Protein AF-0000000066664015 (afdb_homodimer)

Solvent-accessible surface area (backbone atoms only — not comparable to full-atom values): 33600 Å² total; per-residue (Å²): 99,28,36,32,34,29,31,24,44,76,69,30,17,15,47,22,13,21,53,34,24,26,38,43,40,32,33,70,74,66,62,26,44,38,36,34,20,34,26,9,64,56,11,40,62,67,65,36,67,47,80,56,65,83,47,72,72,40,64,61,24,48,58,34,44,34,52,93,43,40,52,32,82,68,59,65,66,60,52,62,72,34,45,67,50,36,54,47,41,33,57,75,69,54,43,68,34,35,36,50,33,13,29,63,70,44,41,42,52,45,32,54,41,25,75,74,69,44,48,24,33,34,40,64,34,34,50,43,46,35,54,30,84,30,67,62,31,36,13,21,63,35,24,30,42,48,49,21,50,54,51,50,58,45,52,65,55,27,65,77,36,78,32,38,37,36,39,27,37,60,20,62,75,16,21,44,39,22,51,49,21,22,53,33,48,64,33,29,38,66,39,25,35,86,49,58,41,43,60,62,60,53,49,49,54,54,52,52,43,48,71,74,64,48,43,53,45,42,34,27,28,11,48,30,31,45,59,27,89,88,40,87,53,80,79,73,84,52,55,68,44,100,84,70,42,71,39,75,67,45,50,48,55,56,49,37,55,51,45,25,70,72,69,70,46,61,56,46,69,45,73,55,63,68,66,41,42,53,50,59,35,36,45,68,18,21,35,51,18,29,53,46,16,38,52,38,39,51,30,57,76,69,64,50,54,45,19,19,49,24,36,54,54,88,41,80,45,77,42,50,26,67,64,29,54,68,49,72,32,53,67,49,69,70,61,52,49,60,52,54,67,54,46,106,98,28,36,32,36,30,32,25,45,76,71,30,17,16,48,22,12,21,51,35,24,26,40,43,40,31,32,69,74,67,63,27,45,39,36,36,20,34,26,10,62,56,10,40,62,68,66,37,68,44,80,57,65,83,46,72,71,38,63,62,24,47,58,34,43,36,52,93,43,42,53,34,82,69,59,65,68,59,52,63,72,34,45,68,50,36,54,48,42,33,58,76,69,52,43,68,34,36,35,47,34,12,30,64,69,43,39,41,52,45,31,53,41,23,76,72,69,44,48,25,33,34,40,63,33,34,50,43,45,36,55,31,83,31,66,62,32,36,13,21,63,34,23,30,44,48,48,20,51,55,48,49,58,46,52,68,55,28,66,77,37,79,31,36,37,35,39,27,37,61,19,64,75,18,20,46,42,21,53,48,21,23,53,33,48,65,33,29,37,65,41,24,35,84,50,58,41,43,60,62,58,52,48,50,54,54,50,52,44,48,70,75,64,47,44,53,45,40,33,26,29,11,48,30,32,46,60,28,88,87,41,86,53,80,79,74,83,52,54,67,42,100,83,70,41,71,39,75,68,45,50,48,56,57,48,36,53,52,45,24,69,72,70,70,46,61,57,47,69,45,73,55,62,68,64,39,41,54,50,58,35,34,45,68,16,23,35,50,18,29,53,45,15,38,51,39,38,51,31,58,76,69,64,50,53,45,21,19,48,23,36,54,56,88,42,80,42,77,42,50,25,66,66,30,52,69,49,72,32,54,67,50,69,71,62,52,49,61,51,54,68,56,44,107

Radius of gyration: 26.43 Å; Cα contacts (8 Å, |Δi|>4): 1638; chains: 2; bounding box: 75×74×56 Å

InterPro domains:
  IPR000023 Phosphofructokinase domain [PF00365] (2-300)
  IPR012003 ATP-dependent 6-phosphofructokinase, prokaryotic-type [PIRSF000532] (1-335)
  IPR012829 Phosphofructokinase, mixed-substrate PFK group III [MF_01976] (1-344)
  IPR012829 Phosphofructokinase, mixed-substrate PFK group III [TIGR02483] (2-324)
  IPR015912 Phosphofructokinase, conserved site [PS00433] (268-286)
  IPR022953 ATP-dependent 6-phosphofructokinase [PR00476] (5-24)
  IPR022953 ATP-dependent 6-phosphofructokinase [PR00476] (31-44)
  IPR022953 ATP-dependent 6-phosphofructokinase [PR00476] (94-110)
  IPR022953 ATP-dependent 6-phosphofructokinase [PR00476] (121-138)
  IPR022953 ATP-dependent 6-phosphofructokinase [PR00476] (139-157)
  IPR022953 ATP-dependent 6-phosphofructokinase [PR00476] (159-175)
  IPR022953 ATP-dependent 6-phosphofructokinase [PR00476] (177-194)
  IPR022953 ATP-dependent 6-phosphofructokinase [PR00476] (213-225)
  IPR022953 ATP-dependent 6-phosphofructokinase [PR00476] (264-286)
  IPR035966 Phosphofructokinase superfamily [G3DSA:3.40.50.460] (144-283)
  IPR035966 Phosphofructokinase superfamily [SSF53784] (1-335)

Structure (mmCIF, N/CA/C/O backbone):
data_AF-0000000066664015-model_v1
#
loop_
_entity.id
_entity.type
_entity.pdbx_description
1 polymer 'ATP-dependent 6-phosphofructokinase'
#
loop_
_atom_site.group_PDB
_atom_site.id
_atom_site.type_symbol
_atom_site.label_atom_id
_atom_site.label_alt_id
_atom_site.label_comp_id
_atom_site.label_asym_id
_atom_site.label_entity_id
_atom_site.label_seq_id
_atom_site.pdbx_PDB_ins_code
_atom_site.Cartn_x
_atom_site.Cartn_y
_atom_site.Cartn_z
_atom_site.occupancy
_atom_site.B_iso_or_equiv
_atom_site.auth_seq_id
_atom_site.auth_comp_id
_atom_site.auth_asym_id
_atom_site.auth_atom_id
_atom_site.pdbx_PDB_model_num
ATOM 1 N N . MET A 1 1 ? 6.152 -33.188 -6.902 1 94.81 1 MET A N 1
ATOM 2 C CA . MET A 1 1 ? 4.738 -33.219 -6.551 1 94.81 1 MET A CA 1
ATOM 3 C C . MET A 1 1 ? 3.891 -32.531 -7.629 1 94.81 1 MET A C 1
ATOM 5 O O . MET A 1 1 ? 4.426 -31.922 -8.539 1 94.81 1 MET A O 1
ATOM 9 N N . ARG A 1 2 ? 2.582 -32.875 -7.57 1 97.25 2 ARG A N 1
ATOM 10 C CA . ARG A 1 2 ? 1.603 -32.156 -8.398 1 97.25 2 ARG A CA 1
ATOM 11 C C . ARG A 1 2 ? 0.671 -31.312 -7.547 1 97.25 2 ARG A C 1
ATOM 13 O O . ARG A 1 2 ? 0.051 -31.812 -6.602 1 97.25 2 ARG A O 1
ATOM 20 N N . ILE A 1 3 ? 0.652 -30.062 -7.902 1 98.06 3 ILE A N 1
ATOM 21 C CA . ILE A 1 3 ? -0.121 -29.109 -7.113 1 98.06 3 ILE A CA 1
ATOM 22 C C . ILE A 1 3 ? -1.266 -28.562 -7.953 1 98.06 3 ILE A C 1
ATOM 24 O O . ILE A 1 3 ? -1.058 -28.125 -9.094 1 98.06 3 ILE A O 1
ATOM 28 N N . GLY A 1 4 ? -2.469 -28.641 -7.438 1 98.38 4 GLY A N 1
ATOM 29 C CA . GLY A 1 4 ? -3.623 -28 -8.062 1 98.38 4 GLY A CA 1
ATOM 30 C C . GLY A 1 4 ? -3.836 -26.578 -7.605 1 98.38 4 GLY A C 1
ATOM 31 O O . GLY A 1 4 ? -3.629 -26.25 -6.434 1 98.38 4 GLY A O 1
ATOM 32 N N . VAL A 1 5 ? -4.234 -25.734 -8.555 1 98.12 5 VAL A N 1
ATOM 33 C CA . VAL A 1 5 ? -4.555 -24.328 -8.266 1 98.12 5 VAL A CA 1
ATOM 34 C C . VAL A 1 5 ? -5.926 -23.984 -8.836 1 98.12 5 VAL A C 1
ATOM 36 O O . VAL A 1 5 ? -6.27 -24.422 -9.938 1 98.12 5 VAL A O 1
ATOM 39 N N . LEU A 1 6 ? -6.719 -23.234 -8.062 1 97.5 6 LEU A N 1
ATOM 40 C CA . LEU A 1 6 ? -7.996 -22.75 -8.578 1 97.5 6 LEU A CA 1
ATOM 41 C C . LEU A 1 6 ? -8.305 -21.359 -8.023 1 97.5 6 LEU A C 1
ATOM 43 O O . LEU A 1 6 ? -7.773 -20.969 -6.98 1 97.5 6 LEU A O 1
ATOM 47 N N . THR A 1 7 ? -9.039 -20.609 -8.75 1 96 7 THR A N 1
ATOM 48 C CA . THR A 1 7 ? -9.484 -19.266 -8.359 1 96 7 THR A CA 1
ATOM 49 C C . THR A 1 7 ? -10.992 -19.234 -8.18 1 96 7 THR A C 1
ATOM 51 O O . THR A 1 7 ? -11.742 -19.719 -9.031 1 96 7 THR A O 1
ATOM 54 N N . GLY A 1 8 ? -11.414 -18.672 -7.031 1 91.5 8 GLY A N 1
ATOM 55 C CA . GLY A 1 8 ? -12.844 -18.609 -6.762 1 91.5 8 GLY A CA 1
ATOM 56 C C . GLY A 1 8 ? -13.336 -17.219 -6.441 1 91.5 8 GLY A C 1
ATOM 57 O O . GLY A 1 8 ? -12.539 -16.328 -6.098 1 91.5 8 GLY A O 1
ATOM 58 N N . GLY A 1 9 ? -14.703 -17.047 -6.617 1 84.12 9 GLY A N 1
ATOM 59 C CA . GLY A 1 9 ? -15.344 -15.781 -6.289 1 84.12 9 GLY A CA 1
ATOM 60 C C . GLY A 1 9 ? -15.219 -14.742 -7.387 1 84.12 9 GLY A C 1
ATOM 61 O O . GLY A 1 9 ? -15.062 -15.086 -8.562 1 84.12 9 GLY A O 1
ATOM 62 N N . GLY A 1 10 ? -15.453 -13.469 -7.008 1 80.56 10 GLY A N 1
ATOM 63 C CA . GLY A 1 10 ? -15.32 -12.391 -7.98 1 80.56 10 GLY A CA 1
ATOM 64 C C . GLY A 1 10 ? -13.883 -12.141 -8.398 1 80.56 10 GLY A C 1
ATOM 65 O O . GLY A 1 10 ? -12.953 -12.375 -7.617 1 80.56 10 GLY A O 1
ATOM 66 N N . ASP A 1 11 ? -13.773 -11.664 -9.609 1 81.94 11 ASP A N 1
ATOM 67 C CA . ASP A 1 11 ? -12.422 -11.391 -10.094 1 81.94 11 ASP A CA 1
ATOM 68 C C . ASP A 1 11 ? -11.797 -10.227 -9.328 1 81.94 11 ASP A C 1
ATOM 70 O O . ASP A 1 11 ? -12.5 -9.43 -8.711 1 81.94 11 ASP A O 1
ATOM 74 N N . CYS A 1 12 ? -10.547 -10.289 -9.305 1 88.19 12 CYS A N 1
ATOM 75 C CA . CYS A 1 12 ? -9.742 -9.312 -8.586 1 88.19 12 CYS A CA 1
ATOM 76 C C . CYS A 1 12 ? -8.383 -9.125 -9.25 1 88.19 12 CYS A C 1
ATOM 78 O O . CYS A 1 12 ? -7.773 -10.086 -9.711 1 88.19 12 CYS A O 1
ATOM 80 N N . PRO A 1 13 ? -7.906 -7.828 -9.312 1 92.31 13 PRO A N 1
ATOM 81 C CA . PRO A 1 13 ? -6.531 -7.66 -9.789 1 92.31 13 PRO A CA 1
ATOM 82 C C . PRO A 1 13 ? -5.508 -8.336 -8.883 1 92.31 13 PRO A C 1
ATOM 84 O O . PRO A 1 13 ? -5.574 -8.195 -7.656 1 92.31 13 PRO A O 1
ATOM 87 N N . GLY A 1 14 ? -4.574 -9.125 -9.539 1 94.62 14 GLY A N 1
ATOM 88 C CA . GLY A 1 14 ? -3.516 -9.766 -8.773 1 94.62 14 GLY A CA 1
ATOM 89 C C . GLY A 1 14 ? -3.609 -11.281 -8.773 1 94.62 14 GLY A C 1
ATOM 90 O O . GLY A 1 14 ? -2.65 -11.969 -8.414 1 94.62 14 GLY A O 1
ATOM 91 N N . LEU A 1 15 ? -4.746 -11.82 -9.203 1 96.25 15 LEU A N 1
ATOM 92 C CA . LEU A 1 15 ? -4.938 -13.266 -9.234 1 96.25 15 LEU A CA 1
ATOM 93 C C . LEU A 1 15 ? -3.863 -13.938 -10.078 1 96.25 15 LEU A C 1
ATOM 95 O O . LEU A 1 15 ? -3.25 -14.922 -9.656 1 96.25 15 LEU A O 1
ATOM 99 N N . ASN A 1 16 ? -3.627 -13.406 -11.227 1 96.75 16 ASN A N 1
ATOM 100 C CA . ASN A 1 16 ? -2.639 -13.969 -12.133 1 96.75 16 ASN A CA 1
ATOM 101 C C . ASN A 1 16 ? -1.228 -13.867 -11.562 1 96.75 16 ASN A C 1
ATOM 103 O O . ASN A 1 16 ? -0.391 -14.734 -11.805 1 96.75 16 ASN A O 1
ATOM 107 N N . ALA A 1 17 ? -0.971 -12.828 -10.844 1 97 17 ALA A N 1
ATOM 108 C CA . ALA A 1 17 ? 0.331 -12.688 -10.195 1 97 17 ALA A CA 1
ATOM 109 C C . ALA A 1 17 ? 0.559 -13.789 -9.172 1 97 17 ALA A C 1
ATOM 111 O O . ALA A 1 17 ? 1.679 -14.281 -9.016 1 97 17 ALA A O 1
ATOM 112 N N . VAL A 1 18 ? -0.502 -14.172 -8.43 1 98 18 VAL A N 1
ATOM 113 C CA . VAL A 1 18 ? -0.407 -15.273 -7.477 1 98 18 VAL A CA 1
ATOM 114 C C . VAL A 1 18 ? -0.11 -16.578 -8.219 1 98 18 VAL A C 1
ATOM 116 O O . VAL A 1 18 ? 0.788 -17.328 -7.832 1 98 18 VAL A O 1
ATOM 119 N N . ILE A 1 19 ? -0.853 -16.812 -9.258 1 97.38 19 ILE A N 1
ATOM 120 C CA . ILE A 1 19 ? -0.672 -18.031 -10.047 1 97.38 19 ILE A CA 1
ATOM 121 C C . ILE A 1 19 ? 0.762 -18.094 -10.57 1 97.38 19 ILE A C 1
ATOM 123 O O . ILE A 1 19 ? 1.429 -19.125 -10.438 1 97.38 19 ILE A O 1
ATOM 127 N N . ARG A 1 20 ? 1.221 -17 -11.125 1 96.88 20 ARG A N 1
ATOM 128 C CA . ARG A 1 20 ? 2.586 -16.922 -11.633 1 96.88 20 ARG A CA 1
ATOM 129 C C . ARG A 1 20 ? 3.598 -17.266 -10.547 1 96.88 20 ARG A C 1
ATOM 131 O O . ARG A 1 20 ? 4.551 -18.016 -10.797 1 96.88 20 ARG A O 1
ATOM 138 N N . ALA A 1 21 ? 3.398 -16.719 -9.398 1 97.81 21 ALA A N 1
ATOM 139 C CA . ALA A 1 21 ? 4.336 -16.922 -8.297 1 97.81 21 ALA A CA 1
ATOM 140 C C . ALA A 1 21 ? 4.336 -18.391 -7.852 1 97.81 21 ALA A C 1
ATOM 142 O O . ALA A 1 21 ? 5.391 -18.938 -7.547 1 97.81 21 ALA A O 1
ATOM 143 N N . VAL A 1 22 ? 3.162 -18.984 -7.793 1 97.75 22 VAL A N 1
ATOM 144 C CA . VAL A 1 22 ? 3.061 -20.391 -7.434 1 97.75 22 VAL A CA 1
ATOM 145 C C . VAL A 1 22 ? 3.816 -21.25 -8.453 1 97.75 22 VAL A C 1
ATOM 147 O O . VAL A 1 22 ? 4.617 -22.109 -8.078 1 97.75 22 VAL A O 1
ATOM 150 N N . VAL A 1 23 ? 3.58 -21 -9.695 1 96.5 23 VAL A N 1
ATOM 151 C CA . VAL A 1 23 ? 4.184 -21.766 -10.773 1 96.5 23 VAL A CA 1
ATOM 152 C C . VAL A 1 23 ? 5.703 -21.609 -10.734 1 96.5 23 VAL A C 1
ATOM 154 O O . VAL A 1 23 ? 6.434 -22.609 -10.766 1 96.5 23 VAL A O 1
ATOM 157 N N . ARG A 1 24 ? 6.176 -20.422 -10.633 1 94.62 24 ARG A N 1
ATOM 158 C CA . ARG A 1 24 ? 7.609 -20.156 -10.664 1 94.62 24 ARG A CA 1
ATOM 159 C C . ARG A 1 24 ? 8.305 -20.781 -9.461 1 94.62 24 ARG A C 1
ATOM 161 O O . ARG A 1 24 ? 9.43 -21.281 -9.578 1 94.62 24 ARG A O 1
ATOM 168 N N . THR A 1 25 ? 7.676 -20.703 -8.359 1 94.94 25 THR A N 1
ATOM 169 C CA . THR A 1 25 ? 8.273 -21.234 -7.145 1 94.94 25 THR A CA 1
ATOM 170 C C . THR A 1 25 ? 8.234 -22.766 -7.148 1 94.94 25 THR A C 1
ATOM 172 O O . THR A 1 25 ? 9.258 -23.406 -6.977 1 94.94 25 THR A O 1
ATOM 175 N N . ALA A 1 26 ? 7.066 -23.312 -7.375 1 93.31 26 ALA A N 1
ATOM 176 C CA . ALA A 1 26 ? 6.879 -24.766 -7.285 1 93.31 26 ALA A CA 1
ATOM 177 C C . ALA A 1 26 ? 7.613 -25.484 -8.414 1 93.31 26 ALA A C 1
ATOM 179 O O . ALA A 1 26 ? 8.289 -26.484 -8.188 1 93.31 26 ALA A O 1
ATOM 180 N N . ASN A 1 27 ? 7.441 -25 -9.555 1 90 27 ASN A N 1
ATOM 181 C CA . ASN A 1 27 ? 8.117 -25.594 -10.695 1 90 27 ASN A CA 1
ATOM 182 C C . ASN A 1 27 ? 9.609 -25.297 -10.688 1 90 27 ASN A C 1
ATOM 184 O O . ASN A 1 27 ? 10.438 -26.188 -10.906 1 90 27 ASN A O 1
ATOM 188 N N . GLY A 1 28 ? 10.016 -24.094 -10.477 1 85.88 28 GLY A N 1
ATOM 189 C CA . GLY A 1 28 ? 11.398 -23.656 -10.562 1 85.88 28 GLY A CA 1
ATOM 190 C C . GLY A 1 28 ? 12.273 -24.234 -9.469 1 85.88 28 GLY A C 1
ATOM 191 O O . GLY A 1 28 ? 13.391 -24.688 -9.742 1 85.88 28 GLY A O 1
ATOM 192 N N . ARG A 1 29 ? 11.766 -24.219 -8.328 1 88.06 29 ARG A N 1
ATOM 193 C CA . ARG A 1 29 ? 12.586 -24.609 -7.191 1 88.06 29 ARG A CA 1
ATOM 194 C C . ARG A 1 29 ? 12.469 -26.094 -6.902 1 88.06 29 ARG A C 1
ATOM 196 O O . ARG A 1 29 ? 13.43 -26.719 -6.461 1 88.06 29 ARG A O 1
ATOM 203 N N . TYR A 1 30 ? 11.289 -26.641 -7.172 1 92.62 30 TYR A N 1
ATOM 204 C CA . TYR A 1 30 ? 11.055 -27.984 -6.672 1 92.62 30 TYR A CA 1
ATOM 205 C C . TYR A 1 30 ? 10.727 -28.938 -7.812 1 92.62 30 TYR A C 1
ATOM 207 O O . TYR A 1 30 ? 10.641 -30.156 -7.605 1 92.62 30 TYR A O 1
ATOM 215 N N . GLY A 1 31 ? 10.531 -28.406 -8.961 1 93 31 GLY A N 1
ATOM 216 C CA . GLY A 1 31 ? 10.203 -29.25 -10.102 1 93 31 GLY A CA 1
ATOM 217 C C . GLY A 1 31 ? 8.781 -29.766 -10.07 1 93 31 GLY A C 1
ATOM 218 O O . GLY A 1 31 ? 8.477 -30.781 -10.703 1 93 31 GLY A O 1
ATOM 219 N N . ASP A 1 32 ? 7.969 -29.141 -9.328 1 95.06 32 ASP A N 1
ATOM 220 C CA . ASP A 1 32 ? 6.574 -29.562 -9.188 1 95.06 32 ASP A CA 1
ATOM 221 C C . ASP A 1 32 ? 5.781 -29.266 -10.453 1 95.06 32 ASP A C 1
ATOM 223 O O . ASP A 1 32 ? 6.094 -28.312 -11.18 1 95.06 32 ASP A O 1
ATOM 227 N N . ALA A 1 33 ? 4.809 -30.109 -10.68 1 96.06 33 ALA A N 1
ATOM 228 C CA . ALA A 1 33 ? 3.848 -29.828 -11.75 1 96.06 33 ALA A CA 1
ATOM 229 C C . ALA A 1 33 ? 2.643 -29.062 -11.211 1 96.06 33 ALA A C 1
ATOM 231 O O . ALA A 1 33 ? 2.154 -29.344 -10.117 1 96.06 33 ALA A O 1
ATOM 232 N N . ILE A 1 34 ? 2.174 -28.125 -12.055 1 97 34 ILE A N 1
ATOM 233 C CA . ILE A 1 34 ? 1.045 -27.312 -11.633 1 97 34 ILE A CA 1
ATOM 234 C C . ILE A 1 34 ? -0.151 -27.562 -12.547 1 97 34 ILE A C 1
ATOM 236 O O . ILE A 1 34 ? -0.036 -27.469 -13.773 1 97 34 ILE A O 1
ATOM 240 N N . VAL A 1 35 ? -1.245 -27.859 -11.914 1 97.81 35 VAL A N 1
ATOM 241 C CA . VAL A 1 35 ? -2.502 -28.078 -12.625 1 97.81 35 VAL A CA 1
ATOM 242 C C . VAL A 1 35 ? -3.521 -27.016 -12.203 1 97.81 35 VAL A C 1
ATOM 244 O O . VAL A 1 35 ? -3.84 -26.891 -11.016 1 97.81 35 VAL A O 1
ATOM 247 N N . GLY A 1 36 ? -3.971 -26.266 -13.172 1 97.81 36 GLY A N 1
ATOM 248 C CA . GLY A 1 36 ? -5.016 -25.281 -12.898 1 97.81 36 GLY A CA 1
ATOM 249 C C . GLY A 1 36 ? -6.41 -25.812 -13.188 1 97.81 36 GLY A C 1
ATOM 250 O O . GLY A 1 36 ? -6.672 -26.344 -14.273 1 97.81 36 GLY A O 1
ATOM 251 N N . PHE A 1 37 ? -7.281 -25.688 -12.227 1 97.56 37 PHE A N 1
ATOM 252 C CA . PHE A 1 37 ? -8.68 -26.062 -12.43 1 97.56 37 PHE A CA 1
ATOM 253 C C . PHE A 1 37 ? -9.492 -24.844 -12.883 1 97.56 37 PHE A C 1
ATOM 255 O O . PHE A 1 37 ? -9.461 -23.797 -12.242 1 97.56 37 PHE A O 1
ATOM 262 N N . GLU A 1 38 ? -10.242 -25.016 -13.938 1 96.69 38 GLU A N 1
ATOM 263 C CA . GLU A 1 38 ? -10.938 -23.906 -14.578 1 96.69 38 GLU A CA 1
ATOM 264 C C . GLU A 1 38 ? -12.242 -23.578 -13.852 1 96.69 38 GLU A C 1
ATOM 266 O O . GLU A 1 38 ? -12.977 -24.469 -13.453 1 96.69 38 GLU A O 1
ATOM 271 N N . ASP A 1 39 ? -12.445 -22.266 -13.656 1 94.25 39 ASP A N 1
ATOM 272 C CA . ASP A 1 39 ? -13.68 -21.719 -13.094 1 94.25 39 ASP A CA 1
ATOM 273 C C . ASP A 1 39 ? -13.891 -22.203 -11.656 1 94.25 39 ASP A C 1
ATOM 275 O O . ASP A 1 39 ? -15.008 -22.547 -11.273 1 94.25 39 ASP A O 1
ATOM 279 N N . GLY A 1 40 ? -12.828 -22.297 -10.961 1 93.19 40 GLY A N 1
ATOM 280 C CA . GLY A 1 40 ? -12.883 -22.516 -9.523 1 93.19 40 GLY A CA 1
ATOM 281 C C . GLY A 1 40 ? -13.258 -23.938 -9.156 1 93.19 40 GLY A C 1
ATOM 282 O O . GLY A 1 40 ? -12.703 -24.891 -9.703 1 93.19 40 GLY A O 1
ATOM 283 N N . TRP A 1 41 ? -14.148 -24.047 -8.203 1 93.81 41 TRP A N 1
ATOM 284 C CA . TRP A 1 41 ? -14.555 -25.344 -7.676 1 93.81 41 TRP A CA 1
ATOM 285 C C . TRP A 1 41 ? -15.297 -26.156 -8.734 1 93.81 41 TRP A C 1
ATOM 287 O O . TRP A 1 41 ? -15.25 -27.391 -8.727 1 93.81 41 TRP A O 1
ATOM 297 N N . ARG A 1 42 ? -15.984 -25.469 -9.602 1 92.75 42 ARG A N 1
ATOM 298 C CA . ARG A 1 42 ? -16.703 -26.156 -10.672 1 92.75 42 ARG A CA 1
ATOM 299 C C . ARG A 1 42 ? -15.742 -26.969 -11.531 1 92.75 42 ARG A C 1
ATOM 301 O O . ARG A 1 42 ? -16.047 -28.109 -11.914 1 92.75 42 ARG A O 1
ATOM 308 N N . GLY A 1 43 ? -14.617 -26.359 -11.875 1 95 43 GLY A N 1
ATOM 309 C CA . GLY A 1 43 ? -13.617 -27.109 -12.633 1 95 43 GLY A CA 1
ATOM 310 C C . GLY A 1 43 ? -13.102 -28.328 -11.906 1 95 43 GLY A C 1
ATOM 311 O O . GLY A 1 43 ? -12.836 -29.359 -12.531 1 95 43 GLY A O 1
ATOM 312 N N . LEU A 1 44 ? -12.93 -28.188 -10.648 1 95 44 LEU A N 1
ATOM 313 C CA . LEU A 1 44 ? -12.484 -29.312 -9.844 1 95 44 LEU A CA 1
ATOM 314 C C . LEU A 1 44 ? -13.516 -30.438 -9.844 1 95 44 LEU A C 1
ATOM 316 O O . LEU A 1 44 ? -13.172 -31.609 -9.945 1 95 44 LEU A O 1
ATOM 320 N N . LEU A 1 45 ? -14.797 -30.109 -9.758 1 94.81 45 LEU A N 1
ATOM 321 C CA . LEU A 1 45 ? -15.898 -31.078 -9.742 1 94.81 45 LEU A CA 1
ATOM 322 C C . LEU A 1 45 ? -16.047 -31.75 -11.102 1 94.81 45 LEU A C 1
ATOM 324 O O . LEU A 1 45 ? -16.359 -32.938 -11.18 1 94.81 45 LEU A O 1
ATOM 328 N N . GLU A 1 46 ? -15.75 -31.047 -12.125 1 95.19 46 GLU A N 1
ATOM 329 C CA . GLU A 1 46 ? -16 -31.531 -13.477 1 95.19 46 GLU A CA 1
ATOM 330 C C . GLU A 1 46 ? -14.711 -32.031 -14.133 1 95.19 46 GLU A C 1
ATOM 332 O O . GLU A 1 46 ? -14.719 -32.469 -15.281 1 95.19 46 GLU A O 1
ATOM 337 N N . ASP A 1 47 ? -13.633 -31.906 -13.445 1 97.25 47 ASP A N 1
ATOM 338 C CA . ASP A 1 47 ? -12.32 -32.281 -13.938 1 97.25 47 ASP A CA 1
ATOM 339 C C . ASP A 1 47 ? -11.945 -31.5 -15.18 1 97.25 47 ASP A C 1
ATOM 341 O O . ASP A 1 47 ? -11.508 -32.062 -16.188 1 97.25 47 ASP A O 1
ATOM 345 N N . ARG A 1 48 ? -12.289 -30.281 -15.156 1 97.19 48 ARG A N 1
ATOM 346 C CA . ARG A 1 48 ? -11.82 -29.344 -16.172 1 97.19 48 ARG A CA 1
ATOM 347 C C . ARG A 1 48 ? -10.531 -28.672 -15.742 1 97.19 48 ARG A C 1
ATOM 349 O O . ARG A 1 48 ? -10.523 -27.891 -14.773 1 97.19 48 ARG A O 1
ATOM 356 N N . LYS A 1 49 ? -9.477 -28.984 -16.453 1 96.69 49 LYS A N 1
ATOM 357 C CA . LYS A 1 49 ? -8.18 -28.547 -15.969 1 96.69 49 LYS A CA 1
ATOM 358 C C . LYS A 1 49 ? -7.246 -28.188 -17.125 1 96.69 49 LYS A C 1
ATOM 360 O O . LYS A 1 49 ? -7.484 -28.594 -18.266 1 96.69 49 LYS A O 1
ATOM 365 N N . ILE A 1 50 ? -6.305 -27.406 -16.828 1 96.12 50 ILE A N 1
ATOM 366 C CA . ILE A 1 50 ? -5.211 -27.094 -17.75 1 96.12 50 ILE A CA 1
ATOM 367 C C . ILE A 1 50 ? -3.875 -27.281 -17.031 1 96.12 50 ILE A C 1
ATOM 369 O O . ILE A 1 50 ? -3.795 -27.141 -15.805 1 96.12 50 ILE A O 1
ATOM 373 N N . GLN A 1 51 ? -2.879 -27.609 -17.812 1 95.19 51 GLN A N 1
ATOM 374 C CA . GLN A 1 51 ? -1.521 -27.625 -17.281 1 95.19 51 GLN A CA 1
ATOM 375 C C . GLN A 1 51 ? -0.879 -26.234 -17.406 1 95.19 51 GLN A C 1
ATOM 377 O O . GLN A 1 51 ? -0.988 -25.594 -18.438 1 95.19 51 GLN A O 1
ATOM 382 N N . ILE A 1 52 ? -0.352 -25.781 -16.312 1 94.38 52 ILE A N 1
ATOM 383 C CA . ILE A 1 52 ? 0.336 -24.5 -16.328 1 94.38 52 ILE A CA 1
ATOM 384 C C . ILE A 1 52 ? 1.845 -24.719 -16.234 1 94.38 52 ILE A C 1
ATOM 386 O O . ILE A 1 52 ? 2.33 -25.359 -15.312 1 94.38 52 ILE A O 1
ATOM 390 N N . HIS A 1 53 ? 2.584 -24.125 -17.141 1 90.31 53 HIS A N 1
ATOM 391 C CA . HIS A 1 53 ? 4.027 -24.312 -17.219 1 90.31 53 HIS A CA 1
ATOM 392 C C . HIS A 1 53 ? 4.773 -23.031 -16.891 1 90.31 53 HIS A C 1
ATOM 394 O O . HIS A 1 53 ? 4.219 -21.938 -17.016 1 90.31 53 HIS A O 1
ATOM 400 N N . ASN A 1 54 ? 5.922 -23.219 -16.438 1 89.38 54 ASN A N 1
ATOM 401 C CA . ASN A 1 54 ? 6.832 -22.094 -16.219 1 89.38 54 ASN A CA 1
ATOM 402 C C . ASN A 1 54 ? 7.496 -21.625 -17.5 1 89.38 54 ASN A C 1
ATOM 404 O O . ASN A 1 54 ? 8.602 -22.062 -17.828 1 89.38 54 ASN A O 1
ATOM 408 N N . ASP A 1 55 ? 6.785 -20.781 -18.219 1 84.75 55 ASP A N 1
ATOM 409 C CA . ASP A 1 55 ? 7.262 -20.312 -19.516 1 84.75 55 ASP A CA 1
ATOM 410 C C . ASP A 1 55 ? 6.977 -18.812 -19.688 1 84.75 55 ASP A C 1
ATOM 412 O O . ASP A 1 55 ? 6.629 -18.125 -18.734 1 84.75 55 ASP A O 1
ATOM 416 N N . ASP A 1 56 ? 7.191 -18.344 -20.875 1 79.81 56 ASP A N 1
ATOM 417 C CA . ASP A 1 56 ? 7.07 -16.922 -21.188 1 79.81 56 ASP A CA 1
ATOM 418 C C . ASP A 1 56 ? 5.637 -16.438 -20.984 1 79.81 56 ASP A C 1
ATOM 420 O O . ASP A 1 56 ? 5.41 -15.289 -20.594 1 79.81 56 ASP A O 1
ATOM 424 N N . ARG A 1 57 ? 4.766 -17.266 -21.297 1 82.31 57 ARG A N 1
ATOM 425 C CA . ARG A 1 57 ? 3.359 -16.906 -21.125 1 82.31 57 ARG A CA 1
ATOM 426 C C . ARG A 1 57 ? 3.037 -16.641 -19.656 1 82.31 57 ARG A C 1
ATOM 428 O O . ARG A 1 57 ? 2.338 -15.672 -19.344 1 82.31 57 ARG A O 1
ATOM 435 N N . THR A 1 58 ? 3.537 -17.438 -18.844 1 88.69 58 THR A N 1
ATOM 436 C CA . THR A 1 58 ? 3.311 -17.281 -17.406 1 88.69 58 THR A CA 1
ATOM 437 C C . THR A 1 58 ? 4.016 -16.031 -16.891 1 88.69 58 THR A C 1
ATOM 439 O O . THR A 1 58 ? 3.508 -15.359 -15.992 1 88.69 58 THR A O 1
ATOM 442 N N . ASP A 1 59 ? 5.102 -15.711 -17.484 1 83.94 59 ASP A N 1
ATOM 443 C CA . ASP A 1 59 ? 5.848 -14.531 -17.047 1 83.94 59 ASP A CA 1
ATOM 444 C C . ASP A 1 59 ? 5.047 -13.258 -17.312 1 83.94 59 ASP A C 1
ATOM 446 O O . ASP A 1 59 ? 5.16 -12.289 -16.562 1 83.94 59 ASP A O 1
ATOM 450 N N . ARG A 1 60 ? 4.203 -13.266 -18.234 1 84.62 60 ARG A N 1
ATOM 451 C CA . ARG A 1 60 ? 3.467 -12.086 -18.656 1 84.62 60 ARG A CA 1
ATOM 452 C C . ARG A 1 60 ? 2.197 -11.898 -17.844 1 84.62 60 ARG A C 1
ATOM 454 O O . ARG A 1 60 ? 1.48 -10.906 -18 1 84.62 60 ARG A O 1
ATOM 461 N N . LEU A 1 61 ? 2.043 -12.773 -16.938 1 91.38 61 LEU A N 1
ATOM 462 C CA . LEU A 1 61 ? 0.812 -12.766 -16.141 1 91.38 61 LEU A CA 1
ATOM 463 C C . LEU A 1 61 ? 0.888 -11.734 -15.031 1 91.38 61 LEU A C 1
ATOM 465 O O . LEU A 1 61 ? -0.137 -11.359 -14.453 1 91.38 61 LEU A O 1
ATOM 469 N N . LEU A 1 62 ? 1.998 -11.234 -14.719 1 91.88 62 LEU A N 1
ATOM 470 C CA . LEU A 1 62 ? 2.254 -10.414 -13.539 1 91.88 62 LEU A CA 1
ATOM 471 C C . LEU A 1 62 ? 1.389 -9.164 -13.539 1 91.88 62 LEU A C 1
ATOM 473 O O . LEU A 1 62 ? 0.79 -8.812 -12.523 1 91.88 62 LEU A O 1
ATOM 477 N N . ALA A 1 63 ? 1.212 -8.539 -14.695 1 89 63 ALA A N 1
ATOM 478 C CA . ALA A 1 63 ? 0.515 -7.258 -14.773 1 89 63 ALA A CA 1
ATOM 479 C C . ALA A 1 63 ? -0.871 -7.422 -15.391 1 89 63 ALA A C 1
ATOM 481 O O . ALA A 1 63 ? -1.58 -6.438 -15.609 1 89 63 ALA A O 1
ATOM 482 N N . LYS A 1 64 ? -1.2 -8.609 -15.586 1 88.62 64 LYS A N 1
ATOM 483 C CA . LYS A 1 64 ? -2.48 -8.867 -16.234 1 88.62 64 LYS A CA 1
ATOM 484 C C . LYS A 1 64 ? -3.617 -8.914 -15.219 1 88.62 64 LYS A C 1
ATOM 486 O O . LYS A 1 64 ? -3.473 -9.508 -14.148 1 88.62 64 LYS A O 1
ATOM 491 N N . GLY A 1 65 ? -4.688 -8.273 -15.547 1 83.94 65 GLY A N 1
ATOM 492 C CA . GLY A 1 65 ? -5.887 -8.32 -14.727 1 83.94 65 GLY A CA 1
ATOM 493 C C . GLY A 1 65 ? -6.688 -9.594 -14.922 1 83.94 65 GLY A C 1
ATOM 494 O O . GLY A 1 65 ? -6.438 -10.359 -15.859 1 83.94 65 GLY A O 1
ATOM 495 N N . GLY A 1 66 ? -7.633 -9.797 -13.914 1 85.25 66 GLY A N 1
ATOM 496 C CA . GLY A 1 66 ? -8.469 -10.984 -14.008 1 85.25 66 GLY A CA 1
ATOM 497 C C . GLY A 1 66 ? -7.723 -12.258 -13.656 1 85.25 66 GLY A C 1
ATOM 498 O O . GLY A 1 66 ? -6.844 -12.258 -12.789 1 85.25 66 GLY A O 1
ATOM 499 N N . THR A 1 67 ? -8.203 -13.375 -14.172 1 91.06 67 THR A N 1
ATOM 500 C CA . THR A 1 67 ? -7.582 -14.672 -13.93 1 91.06 67 THR A CA 1
ATOM 501 C C . THR A 1 67 ? -7.609 -15.523 -15.195 1 91.06 67 THR A C 1
ATOM 503 O O . THR A 1 67 ? -8.617 -15.562 -15.906 1 91.06 67 THR A O 1
ATOM 506 N N . ILE A 1 68 ? -6.531 -16.219 -15.453 1 91.5 68 ILE A N 1
ATOM 507 C CA . ILE A 1 68 ? -6.426 -17.078 -16.625 1 91.5 68 ILE A CA 1
ATOM 508 C C . ILE A 1 68 ? -7.238 -18.359 -16.406 1 91.5 68 ILE A C 1
ATOM 510 O O . ILE A 1 68 ? -7.531 -19.094 -17.344 1 91.5 68 ILE A O 1
ATOM 514 N N . LEU A 1 69 ? -7.613 -18.625 -15.188 1 94.5 69 LEU A N 1
ATOM 515 C CA . LEU A 1 69 ? -8.312 -19.859 -14.852 1 94.5 69 LEU A CA 1
ATOM 516 C C . LEU A 1 69 ? -9.828 -19.641 -14.875 1 94.5 69 LEU A C 1
ATOM 518 O O . LEU A 1 69 ? -10.586 -20.609 -14.797 1 94.5 69 LEU A O 1
ATOM 522 N N . GLY A 1 70 ? -10.172 -18.375 -15.023 1 90.75 70 GLY A N 1
ATOM 523 C CA . GLY A 1 70 ? -11.594 -18.094 -14.852 1 90.75 70 GLY A CA 1
ATOM 524 C C . GLY A 1 70 ? -12.055 -18.234 -13.414 1 90.75 70 GLY A C 1
ATOM 525 O O . GLY A 1 70 ? -11.281 -18.656 -12.547 1 90.75 70 GLY A O 1
ATOM 526 N N . THR A 1 71 ? -13.258 -17.859 -13.203 1 87.12 71 THR A N 1
ATOM 527 C CA . THR A 1 71 ? -13.828 -17.953 -11.867 1 87.12 71 THR A CA 1
ATOM 528 C C . THR A 1 71 ? -15.336 -18.188 -11.945 1 87.12 71 THR A C 1
ATOM 530 O O . THR A 1 71 ? -15.969 -17.891 -12.961 1 87.12 71 THR A O 1
ATOM 533 N N . ALA A 1 72 ? -15.781 -18.906 -10.922 1 78.44 72 ALA A N 1
ATOM 534 C CA . ALA A 1 72 ? -17.219 -19.109 -10.781 1 78.44 72 ALA A CA 1
ATOM 535 C C . ALA A 1 72 ? -17.609 -19.25 -9.312 1 78.44 72 ALA A C 1
ATOM 537 O O . ALA A 1 72 ? -16.781 -19.578 -8.469 1 78.44 72 ALA A O 1
ATOM 538 N N . ARG A 1 73 ? -18.875 -18.906 -9.055 1 77.38 73 ARG A N 1
ATOM 539 C CA . ARG A 1 73 ? -19.453 -19.172 -7.738 1 77.38 73 ARG A CA 1
ATOM 540 C C . ARG A 1 73 ? -20.094 -20.562 -7.695 1 77.38 73 ARG A C 1
ATOM 542 O O . ARG A 1 73 ? -20.703 -21 -8.672 1 77.38 73 ARG A O 1
ATOM 549 N N . THR A 1 74 ? -19.734 -21.203 -6.684 1 80.31 74 THR A N 1
ATOM 550 C CA . THR A 1 74 ? -20.312 -22.531 -6.523 1 80.31 74 THR A CA 1
ATOM 551 C C . THR A 1 74 ? -21.062 -22.641 -5.199 1 80.31 74 THR A C 1
ATOM 553 O O . THR A 1 74 ? -20.562 -22.234 -4.156 1 80.31 74 THR A O 1
ATOM 556 N N . ASN A 1 75 ? -22.266 -23.188 -5.297 1 82.94 75 ASN A N 1
ATOM 557 C CA . ASN A 1 75 ? -23.078 -23.406 -4.109 1 82.94 75 ASN A CA 1
ATOM 558 C C . ASN A 1 75 ? -22.406 -24.359 -3.123 1 82.94 75 ASN A C 1
ATOM 560 O O . ASN A 1 75 ? -21.969 -25.438 -3.502 1 82.94 75 ASN A O 1
ATOM 564 N N . PRO A 1 76 ? -22.391 -23.922 -1.904 1 83.44 76 PRO A N 1
ATOM 565 C CA . PRO A 1 76 ? -21.734 -24.766 -0.898 1 83.44 76 PRO A CA 1
ATOM 566 C C . PRO A 1 76 ? -22.344 -26.156 -0.795 1 83.44 76 PRO A C 1
ATOM 568 O O . PRO A 1 76 ? -21.625 -27.125 -0.544 1 83.44 76 PRO A O 1
ATOM 571 N N . ASP A 1 77 ? -23.594 -26.234 -1.002 1 87.69 77 ASP A N 1
ATOM 572 C CA . ASP A 1 77 ? -24.266 -27.531 -0.91 1 87.69 77 ASP A CA 1
ATOM 573 C C . ASP A 1 77 ? -23.797 -28.469 -2.029 1 87.69 77 ASP A C 1
ATOM 575 O O . ASP A 1 77 ? -23.656 -29.672 -1.816 1 87.69 77 ASP A O 1
ATOM 579 N N . VAL A 1 78 ? -23.656 -27.891 -3.113 1 89 78 VAL A N 1
ATOM 580 C CA . VAL A 1 78 ? -23.172 -28.656 -4.254 1 89 78 VAL A CA 1
ATOM 581 C C . VAL A 1 78 ? -21.75 -29.141 -3.99 1 89 78 VAL A C 1
ATOM 583 O O . VAL A 1 78 ? -21.391 -30.281 -4.32 1 89 78 VAL A O 1
ATOM 586 N N . LEU A 1 79 ? -21 -28.375 -3.416 1 89.5 79 LEU A N 1
ATOM 587 C CA . LEU A 1 79 ? -19.609 -28.719 -3.111 1 89.5 79 LEU A CA 1
ATOM 588 C C . LEU A 1 79 ? -19.547 -29.828 -2.066 1 89.5 79 LEU A C 1
ATOM 590 O O . LEU A 1 79 ? -18.766 -30.781 -2.219 1 89.5 79 LEU A O 1
ATOM 594 N N . ARG A 1 80 ? -20.359 -29.688 -1.089 1 91.25 80 ARG A N 1
ATOM 595 C CA . ARG A 1 80 ? -20.359 -30.688 -0.024 1 91.25 80 ARG A CA 1
ATOM 596 C C . ARG A 1 80 ? -20.828 -32.031 -0.547 1 91.25 80 ARG A C 1
ATOM 598 O O . ARG A 1 80 ? -20.25 -33.062 -0.197 1 91.25 80 ARG A O 1
ATOM 605 N N . ALA A 1 81 ? -21.781 -31.969 -1.359 1 93.19 81 ALA A N 1
ATOM 606 C CA . ALA A 1 81 ? -22.297 -33.219 -1.956 1 93.19 81 ALA A CA 1
ATOM 607 C C . ALA A 1 81 ? -21.281 -33.812 -2.914 1 93.19 81 ALA A C 1
ATOM 609 O O . ALA A 1 81 ? -21.297 -35.031 -3.17 1 93.19 81 ALA A O 1
ATOM 610 N N . GLY A 1 82 ? -20.391 -33.031 -3.359 1 93.5 82 GLY A N 1
ATOM 611 C CA . GLY A 1 82 ? -19.438 -33.469 -4.363 1 93.5 82 GLY A CA 1
ATOM 612 C C . GLY A 1 82 ? -18.094 -33.875 -3.777 1 93.5 82 GLY A C 1
ATOM 613 O O . GLY A 1 82 ? -17.125 -34.031 -4.508 1 93.5 82 GLY A O 1
ATOM 614 N N . LEU A 1 83 ? -18.047 -34.062 -2.492 1 95.06 83 LEU A N 1
ATOM 615 C CA . LEU A 1 83 ? -16.781 -34.375 -1.829 1 95.06 83 LEU A CA 1
ATOM 616 C C . LEU A 1 83 ? -16.125 -35.594 -2.451 1 95.06 83 LEU A C 1
ATOM 618 O O . LEU A 1 83 ? -14.938 -35.594 -2.754 1 95.06 83 LEU A O 1
ATOM 622 N N . GLY A 1 84 ? -16.859 -36.656 -2.574 1 95.94 84 GLY A N 1
ATOM 623 C CA . GLY A 1 84 ? -16.328 -37.844 -3.193 1 95.94 84 GLY A CA 1
ATOM 624 C C . GLY A 1 84 ? -15.766 -37.594 -4.578 1 95.94 84 GLY A C 1
ATOM 625 O O . GLY A 1 84 ? -14.703 -38.125 -4.918 1 95.94 84 GLY A O 1
ATOM 626 N N . ARG A 1 85 ? -16.516 -36.844 -5.367 1 95.94 85 ARG A N 1
ATOM 627 C CA . ARG A 1 85 ? -16.062 -36.531 -6.711 1 95.94 85 ARG A CA 1
ATOM 628 C C . ARG A 1 85 ? -14.773 -35.719 -6.672 1 95.94 85 ARG A C 1
ATOM 630 O O . ARG A 1 85 ? -13.875 -35.906 -7.492 1 95.94 85 ARG A O 1
ATOM 637 N N . ILE A 1 86 ? -14.672 -34.781 -5.812 1 95.75 86 ILE A N 1
ATOM 638 C CA . ILE A 1 86 ? -13.5 -33.938 -5.652 1 95.75 86 ILE A CA 1
ATOM 639 C C . ILE A 1 86 ? -12.281 -34.812 -5.344 1 95.75 86 ILE A C 1
ATOM 641 O O . ILE A 1 86 ? -11.234 -34.688 -5.992 1 95.75 86 ILE A O 1
ATOM 645 N N . LYS A 1 87 ? -12.414 -35.688 -4.379 1 96.75 87 LYS A N 1
ATOM 646 C CA . LYS A 1 87 ? -11.305 -36.562 -3.992 1 96.75 87 LYS A CA 1
ATOM 647 C C . LYS A 1 87 ? -10.883 -37.469 -5.148 1 96.75 87 LYS A C 1
ATOM 649 O O . LYS A 1 87 ? -9.688 -37.688 -5.359 1 96.75 87 LYS A O 1
ATOM 654 N N . ARG A 1 88 ? -11.844 -37.938 -5.895 1 97.06 88 ARG A N 1
ATOM 655 C CA . ARG A 1 88 ? -11.547 -38.781 -7.055 1 97.06 88 ARG A CA 1
ATOM 656 C C . ARG A 1 88 ? -10.781 -38 -8.109 1 97.06 88 ARG A C 1
ATOM 658 O O . ARG A 1 88 ? -9.812 -38.5 -8.695 1 97.06 88 ARG A O 1
ATOM 665 N N . THR A 1 89 ? -11.312 -36.812 -8.367 1 97.31 89 THR A N 1
ATOM 666 C CA . THR A 1 89 ? -10.648 -35.938 -9.344 1 97.31 89 THR A CA 1
ATOM 667 C C . THR A 1 89 ? -9.203 -35.688 -8.938 1 97.31 89 THR A C 1
ATOM 669 O O . THR A 1 89 ? -8.297 -35.75 -9.773 1 97.31 89 THR A O 1
ATOM 672 N N . LEU A 1 90 ? -8.953 -35.375 -7.691 1 97.44 90 LEU A N 1
ATOM 673 C CA . LEU A 1 90 ? -7.605 -35.125 -7.195 1 97.44 90 LEU A CA 1
ATOM 674 C C . LEU A 1 90 ? -6.742 -36.375 -7.344 1 97.44 90 LEU A C 1
ATOM 676 O O . LEU A 1 90 ? -5.613 -36.312 -7.832 1 97.44 90 LEU A O 1
ATOM 680 N N . ASP A 1 91 ? -7.266 -37.5 -6.973 1 97.06 91 ASP A N 1
ATOM 681 C CA . ASP A 1 91 ? -6.543 -38.781 -7.059 1 97.06 91 ASP A CA 1
ATOM 682 C C . ASP A 1 91 ? -6.238 -39.125 -8.508 1 97.06 91 ASP A C 1
ATOM 684 O O . ASP A 1 91 ? -5.109 -39.5 -8.836 1 97.06 91 ASP A O 1
ATOM 688 N N . ASP A 1 92 ? -7.246 -39.031 -9.32 1 97.31 92 ASP A N 1
ATOM 689 C CA . ASP A 1 92 ? -7.109 -39.375 -10.734 1 97.31 92 ASP A CA 1
ATOM 690 C C . ASP A 1 92 ? -6.035 -38.531 -11.414 1 97.31 92 ASP A C 1
ATOM 692 O O . ASP A 1 92 ? -5.383 -39 -12.352 1 97.31 92 ASP A O 1
ATOM 696 N N . ASN A 1 93 ? -5.875 -37.375 -10.992 1 96.88 93 ASN A N 1
ATOM 697 C CA . ASN A 1 93 ? -4.922 -36.469 -11.617 1 96.88 93 ASN A CA 1
ATOM 698 C C . ASN A 1 93 ? -3.602 -36.406 -10.852 1 96.88 93 ASN A C 1
ATOM 700 O O . ASN A 1 93 ? -2.693 -35.656 -11.219 1 96.88 93 ASN A O 1
ATOM 704 N N . GLY A 1 94 ? -3.543 -37.188 -9.789 1 97 94 GLY A N 1
ATOM 705 C CA . GLY A 1 94 ? -2.322 -37.281 -9 1 97 94 GLY A CA 1
ATOM 706 C C . GLY A 1 94 ? -2 -35.969 -8.281 1 97 94 GLY A C 1
ATOM 707 O O . GLY A 1 94 ? -0.836 -35.594 -8.188 1 97 94 GLY A O 1
ATOM 708 N N . ILE A 1 95 ? -2.957 -35.25 -7.871 1 97.88 95 ILE A N 1
ATOM 709 C CA . ILE A 1 95 ? -2.764 -33.969 -7.188 1 97.88 95 ILE A CA 1
ATOM 710 C C . ILE A 1 95 ? -2.455 -34.219 -5.711 1 97.88 95 ILE A C 1
ATOM 712 O O . ILE A 1 95 ? -3.266 -34.812 -4.992 1 97.88 95 ILE A O 1
ATOM 716 N N . ASP A 1 96 ? -1.353 -33.719 -5.258 1 97.81 96 ASP A N 1
ATOM 717 C CA . ASP A 1 96 ? -0.89 -33.938 -3.891 1 97.81 96 ASP A CA 1
ATOM 718 C C . ASP A 1 96 ? -1.413 -32.844 -2.955 1 97.81 96 ASP A C 1
ATOM 720 O O . ASP A 1 96 ? -1.569 -33.062 -1.754 1 97.81 96 ASP A O 1
ATOM 724 N N . ALA A 1 97 ? -1.613 -31.688 -3.488 1 98.19 97 ALA A N 1
ATOM 725 C CA . ALA A 1 97 ? -2.072 -30.547 -2.695 1 98.19 97 ALA A CA 1
ATOM 726 C C . ALA A 1 97 ? -2.832 -29.547 -3.561 1 98.19 97 ALA A C 1
ATOM 728 O O . ALA A 1 97 ? -2.623 -29.484 -4.773 1 98.19 97 ALA A O 1
ATOM 729 N N . LEU A 1 98 ? -3.711 -28.844 -2.895 1 98.44 98 LEU A N 1
ATOM 730 C CA . LEU A 1 98 ? -4.547 -27.859 -3.57 1 98.44 98 LEU A CA 1
ATOM 731 C C . LEU A 1 98 ? -4.32 -26.453 -2.996 1 98.44 98 LEU A C 1
ATOM 733 O O . LEU A 1 98 ? -4.242 -26.297 -1.777 1 98.44 98 LEU A O 1
ATOM 737 N N . ILE A 1 99 ? -4.203 -25.438 -3.867 1 98.62 99 ILE A N 1
ATOM 738 C CA . ILE A 1 99 ? -4.094 -24.047 -3.465 1 98.62 99 ILE A CA 1
ATOM 739 C C . ILE A 1 99 ? -5.293 -23.25 -3.992 1 98.62 99 ILE A C 1
ATOM 741 O O . ILE A 1 99 ? -5.258 -22.734 -5.109 1 98.62 99 ILE A O 1
ATOM 745 N N . PRO A 1 100 ? -6.312 -23.203 -3.225 1 98.19 100 PRO A N 1
ATOM 746 C CA . PRO A 1 100 ? -7.441 -22.344 -3.584 1 98.19 100 PRO A CA 1
ATOM 747 C C . PRO A 1 100 ? -7.152 -20.859 -3.338 1 98.19 100 PRO A C 1
ATOM 749 O O . PRO A 1 100 ? -6.68 -20.484 -2.26 1 98.19 100 PRO A O 1
ATOM 752 N N . ILE A 1 101 ? -7.379 -20.047 -4.301 1 98 101 ILE A N 1
ATOM 753 C CA . ILE A 1 101 ? -7.246 -18.594 -4.223 1 98 101 ILE A CA 1
ATOM 754 C C . ILE A 1 101 ? -8.625 -17.938 -4.297 1 98 101 ILE A C 1
ATOM 756 O O . ILE A 1 101 ? -9.328 -18.078 -5.301 1 98 101 ILE A O 1
ATOM 760 N N . GLY A 1 102 ? -9.047 -17.25 -3.232 1 95.94 102 GLY A N 1
ATOM 761 C CA . GLY A 1 102 ? -10.391 -16.703 -3.299 1 95.94 102 GLY A CA 1
ATOM 762 C C . GLY A 1 102 ? -10.781 -15.93 -2.059 1 95.94 102 GLY A C 1
ATOM 763 O O . GLY A 1 102 ? -9.93 -15.594 -1.235 1 95.94 102 GLY A O 1
ATOM 764 N N . GLY A 1 103 ? -11.992 -15.492 -2.041 1 93.81 103 GLY A N 1
ATOM 765 C CA . GLY A 1 103 ? -12.523 -14.742 -0.913 1 93.81 103 GLY A CA 1
ATOM 766 C C . GLY A 1 103 ? -13.07 -15.633 0.189 1 93.81 103 GLY A C 1
ATOM 767 O O . GLY A 1 103 ? -12.633 -16.766 0.345 1 93.81 103 GLY A O 1
ATOM 768 N N . GLU A 1 104 ? -13.961 -15.047 0.967 1 91.56 104 GLU A N 1
ATOM 769 C CA . GLU A 1 104 ? -14.5 -15.703 2.152 1 91.56 104 GLU A CA 1
ATOM 770 C C . GLU A 1 104 ? -15.148 -17.047 1.797 1 91.56 104 GLU A C 1
ATOM 772 O O . GLU A 1 104 ? -14.867 -18.062 2.424 1 91.56 104 GLU A O 1
ATOM 777 N N . GLY A 1 105 ? -15.992 -17.062 0.814 1 91.19 105 GLY A N 1
ATOM 778 C CA . GLY A 1 105 ? -16.656 -18.297 0.413 1 91.19 105 GLY A CA 1
ATOM 779 C C . GLY A 1 105 ? -15.695 -19.375 -0.012 1 91.19 105 GLY A C 1
ATOM 780 O O . GLY A 1 105 ? -15.836 -20.531 0.399 1 91.19 105 GLY A O 1
ATOM 781 N N . THR A 1 106 ? -14.797 -19.047 -0.83 1 94.12 106 THR A N 1
ATOM 782 C CA . THR A 1 106 ? -13.797 -19.984 -1.319 1 94.12 106 THR A CA 1
ATOM 783 C C . THR A 1 106 ? -12.953 -20.531 -0.169 1 94.12 106 THR A C 1
ATOM 785 O O . THR A 1 106 ? -12.68 -21.734 -0.099 1 94.12 106 THR A O 1
ATOM 788 N N . LEU A 1 107 ? -12.562 -19.672 0.725 1 96.31 107 LEU A N 1
ATOM 789 C CA . LEU A 1 107 ? -11.68 -20.078 1.812 1 96.31 107 LEU A CA 1
ATOM 790 C C . LEU A 1 107 ? -12.438 -20.891 2.857 1 96.31 107 LEU A C 1
ATOM 792 O O . LEU A 1 107 ? -11.867 -21.781 3.5 1 96.31 107 LEU A O 1
ATOM 796 N N . THR A 1 108 ? -13.695 -20.562 2.986 1 95.5 108 THR A N 1
ATOM 797 C CA . THR A 1 108 ? -14.531 -21.406 3.834 1 95.5 108 THR A CA 1
ATOM 798 C C . THR A 1 108 ? -14.617 -22.812 3.275 1 95.5 108 THR A C 1
ATOM 800 O O . THR A 1 108 ? -14.492 -23.797 4.016 1 95.5 108 THR A O 1
ATOM 803 N N . ALA A 1 109 ? -14.859 -22.938 2.012 1 95.06 109 ALA A N 1
ATOM 804 C CA . ALA A 1 109 ? -14.867 -24.234 1.346 1 95.06 109 ALA A CA 1
ATOM 805 C C . ALA A 1 109 ? -13.516 -24.938 1.497 1 95.06 109 ALA A C 1
ATOM 807 O O . ALA A 1 109 ? -13.469 -26.156 1.712 1 95.06 109 ALA A O 1
ATOM 808 N N . ALA A 1 110 ? -12.469 -24.203 1.365 1 96.69 110 ALA A N 1
ATOM 809 C CA . ALA A 1 110 ? -11.125 -24.75 1.533 1 96.69 110 ALA A CA 1
ATOM 810 C C . ALA A 1 110 ? -10.93 -25.312 2.941 1 96.69 110 ALA A C 1
ATOM 812 O O . ALA A 1 110 ? -10.336 -26.375 3.121 1 96.69 110 ALA A O 1
ATOM 813 N N . SER A 1 111 ? -11.344 -24.531 3.926 1 97.12 111 SER A N 1
ATOM 814 C CA . SER A 1 111 ? -11.266 -24.969 5.312 1 97.12 111 SER A CA 1
ATOM 815 C C . SER A 1 111 ? -12.016 -26.281 5.516 1 97.12 111 SER A C 1
ATOM 817 O O . SER A 1 111 ? -11.5 -27.203 6.148 1 97.12 111 SER A O 1
ATOM 819 N N . TRP A 1 112 ? -13.188 -26.375 4.992 1 96.19 112 TRP A N 1
ATOM 820 C CA . TRP A 1 112 ? -13.992 -27.594 5.07 1 96.19 112 TRP A CA 1
ATOM 821 C C . TRP A 1 112 ? -13.281 -28.766 4.41 1 96.19 112 TRP A C 1
ATOM 823 O O . TRP A 1 112 ? -13.234 -29.875 4.969 1 96.19 112 TRP A O 1
ATOM 833 N N . LEU A 1 113 ? -12.742 -28.547 3.229 1 96.5 113 LEU A N 1
ATOM 834 C CA . LEU A 1 113 ? -12.016 -29.609 2.523 1 96.5 113 LEU A CA 1
ATOM 835 C C . LEU A 1 113 ? -10.828 -30.094 3.344 1 96.5 113 LEU A C 1
ATOM 837 O O . LEU A 1 113 ? -10.523 -31.281 3.355 1 96.5 113 LEU A O 1
ATOM 841 N N . SER A 1 114 ? -10.148 -29.156 3.916 1 97 114 SER A N 1
ATOM 842 C CA . SER A 1 114 ? -9.031 -29.516 4.777 1 97 114 SER A CA 1
ATOM 843 C C . SER A 1 114 ? -9.484 -30.422 5.918 1 97 114 SER A C 1
ATOM 845 O O . SER A 1 114 ? -8.812 -31.406 6.25 1 97 114 SER A O 1
ATOM 847 N N . ASP A 1 115 ? -10.57 -30.109 6.547 1 96.44 115 ASP A N 1
ATOM 848 C CA . ASP A 1 115 ? -11.141 -30.922 7.617 1 96.44 115 ASP A CA 1
ATOM 849 C C . ASP A 1 115 ? -11.469 -32.344 7.125 1 96.44 115 ASP A C 1
ATOM 851 O O . ASP A 1 115 ? -11.414 -33.281 7.895 1 96.44 115 ASP A O 1
ATOM 855 N N . GLU A 1 116 ? -11.766 -32.438 5.891 1 96.62 116 GLU A N 1
ATOM 856 C CA . GLU A 1 116 ? -12.109 -33.719 5.289 1 96.62 116 GLU A CA 1
ATOM 857 C C . GLU A 1 116 ? -10.867 -34.438 4.812 1 96.62 116 GLU A C 1
ATOM 859 O O . GLU A 1 116 ? -10.969 -35.469 4.129 1 96.62 116 GLU A O 1
ATOM 864 N N . GLY A 1 117 ? -9.703 -33.875 5.07 1 96.25 117 GLY A N 1
ATOM 865 C CA . GLY A 1 117 ? -8.461 -34.594 4.832 1 96.25 117 GLY A CA 1
ATOM 866 C C . GLY A 1 117 ? -7.785 -34.219 3.533 1 96.25 117 GLY A C 1
ATOM 867 O O . GLY A 1 117 ? -6.789 -34.844 3.141 1 96.25 117 GLY A O 1
ATOM 868 N N . VAL A 1 118 ? -8.289 -33.281 2.805 1 96.94 118 VAL A N 1
ATOM 869 C CA . VAL A 1 118 ? -7.652 -32.812 1.583 1 96.94 118 VAL A CA 1
ATOM 870 C C . VAL A 1 118 ? -6.559 -31.812 1.931 1 96.94 118 VAL A C 1
ATOM 872 O O . VAL A 1 118 ? -6.801 -30.844 2.666 1 96.94 118 VAL A O 1
ATOM 875 N N . PRO A 1 119 ? -5.32 -32.031 1.487 1 98.25 119 PRO A N 1
ATOM 876 C CA . PRO A 1 119 ? -4.254 -31.078 1.745 1 98.25 119 PRO A CA 1
ATOM 877 C C . PRO A 1 119 ? -4.461 -29.75 1.006 1 98.25 119 PRO A C 1
ATOM 879 O O . PRO A 1 119 ? -4.379 -29.719 -0.224 1 98.25 119 PRO A O 1
ATOM 882 N N . VAL A 1 120 ? -4.664 -28.703 1.792 1 98.38 120 VAL A N 1
ATOM 883 C CA . VAL A 1 120 ? -4.984 -27.422 1.181 1 98.38 120 VAL A CA 1
ATOM 884 C C . VAL A 1 120 ? -4.164 -26.312 1.844 1 98.38 120 VAL A C 1
ATOM 886 O O . VAL A 1 120 ? -3.938 -26.344 3.055 1 98.38 120 VAL A O 1
ATOM 889 N N . VAL A 1 121 ? -3.67 -25.359 1.054 1 98.81 121 VAL A N 1
ATOM 890 C CA . VAL A 1 121 ? -3.143 -24.078 1.512 1 98.81 121 VAL A CA 1
ATOM 891 C C . VAL A 1 121 ? -3.883 -22.938 0.819 1 98.81 121 VAL A C 1
ATOM 893 O O . VAL A 1 121 ? -3.883 -22.844 -0.41 1 98.81 121 VAL A O 1
ATOM 896 N N . GLY A 1 122 ? -4.516 -22.094 1.621 1 98.75 122 GLY A N 1
ATOM 897 C CA . GLY A 1 122 ? -5.355 -21.047 1.059 1 98.75 122 GLY A CA 1
ATOM 898 C C . GLY A 1 122 ? -4.605 -19.75 0.813 1 98.75 122 GLY A C 1
ATOM 899 O O . GLY A 1 122 ? -3.654 -19.438 1.529 1 98.75 122 GLY A O 1
ATOM 900 N N . VAL A 1 123 ? -5.035 -18.984 -0.182 1 98.75 123 VAL A N 1
ATOM 901 C CA . VAL A 1 123 ? -4.555 -17.641 -0.473 1 98.75 123 VAL A CA 1
ATOM 902 C C . VAL A 1 123 ? -5.727 -16.656 -0.447 1 98.75 123 VAL A C 1
ATOM 904 O O . VAL A 1 123 ? -6.672 -16.797 -1.227 1 98.75 123 VAL A O 1
ATOM 907 N N . PRO A 1 124 ? -5.699 -15.656 0.422 1 98.44 124 PRO A N 1
ATOM 908 C CA . PRO A 1 124 ? -6.832 -14.742 0.578 1 98.44 124 PRO A CA 1
ATOM 909 C C . PRO A 1 124 ? -6.906 -13.703 -0.536 1 98.44 124 PRO A C 1
ATOM 911 O O . PRO A 1 124 ? -5.953 -12.953 -0.75 1 98.44 124 PRO A O 1
ATOM 914 N N . LYS A 1 125 ? -8.016 -13.711 -1.192 1 95.69 125 LYS A N 1
ATOM 915 C CA . LYS A 1 125 ? -8.289 -12.805 -2.309 1 95.69 125 LYS A CA 1
ATOM 916 C C . LYS A 1 125 ? -9.578 -12.031 -2.082 1 95.69 125 LYS A C 1
ATOM 918 O O . LYS A 1 125 ? -10.656 -12.625 -1.973 1 95.69 125 LYS A O 1
ATOM 923 N N . THR A 1 126 ? -9.508 -10.68 -2.033 1 94.75 126 THR A N 1
ATOM 924 C CA . THR A 1 126 ? -10.703 -9.836 -2.074 1 94.75 126 THR A CA 1
ATOM 925 C C . THR A 1 126 ? -10.328 -8.367 -2.25 1 94.75 126 THR A C 1
ATOM 927 O O . THR A 1 126 ? -9.336 -7.906 -1.678 1 94.75 126 THR A O 1
ATOM 930 N N . ILE A 1 127 ? -11.141 -7.637 -2.979 1 94.56 127 ILE A N 1
ATOM 931 C CA . ILE A 1 127 ? -10.938 -6.195 -3.055 1 94.56 127 ILE A CA 1
ATOM 932 C C . ILE A 1 127 ? -11.523 -5.527 -1.81 1 94.56 127 ILE A C 1
ATOM 934 O O . ILE A 1 127 ? -11.141 -4.402 -1.469 1 94.56 127 ILE A O 1
ATOM 938 N N . ASP A 1 128 ? -12.375 -6.18 -1.107 1 94.31 128 ASP A N 1
ATOM 939 C CA . ASP A 1 128 ? -13.109 -5.602 0.012 1 94.31 128 ASP A CA 1
ATOM 940 C C . ASP A 1 128 ? -12.266 -5.602 1.284 1 94.31 128 ASP A C 1
ATOM 942 O O . ASP A 1 128 ? -12.648 -4.996 2.289 1 94.31 128 ASP A O 1
ATOM 946 N N . ASN A 1 129 ? -11.133 -6.305 1.229 1 96.5 129 ASN A N 1
ATOM 947 C CA . ASN A 1 129 ? -10.258 -6.406 2.391 1 96.5 129 ASN A CA 1
ATOM 948 C C . ASN A 1 129 ? -11.008 -6.918 3.617 1 96.5 129 ASN A C 1
ATOM 950 O O . ASN A 1 129 ? -10.781 -6.441 4.73 1 96.5 129 ASN A O 1
ATOM 954 N N . ASP A 1 130 ? -11.883 -7.945 3.41 1 95.69 130 ASP A N 1
ATOM 955 C CA . ASP A 1 130 ? -12.781 -8.352 4.492 1 95.69 130 ASP A CA 1
ATOM 956 C C . ASP A 1 130 ? -12.445 -9.758 4.984 1 95.69 130 ASP A C 1
ATOM 958 O O . ASP A 1 130 ? -13.258 -10.391 5.656 1 95.69 130 ASP A O 1
ATOM 962 N N . ILE A 1 131 ? -11.32 -10.281 4.57 1 96.5 131 ILE A N 1
ATOM 963 C CA . ILE A 1 131 ? -10.875 -11.562 5.109 1 96.5 131 ILE A CA 1
ATOM 964 C C . ILE A 1 131 ? -10.109 -11.336 6.414 1 96.5 131 ILE A C 1
ATOM 966 O O . ILE A 1 131 ? -9.211 -10.5 6.473 1 96.5 131 ILE A O 1
ATOM 970 N N . ASP A 1 132 ? -10.453 -12.102 7.441 1 96.62 132 ASP A N 1
ATOM 971 C CA . ASP A 1 132 ? -9.852 -11.938 8.758 1 96.62 132 ASP A CA 1
ATOM 972 C C . ASP A 1 132 ? -8.461 -12.562 8.805 1 96.62 132 ASP A C 1
ATOM 974 O O . ASP A 1 132 ? -8.047 -13.25 7.871 1 96.62 132 ASP A O 1
ATOM 978 N N . CYS A 1 133 ? -7.633 -12.227 9.828 1 97.31 133 CYS A N 1
ATOM 979 C CA . CYS A 1 133 ? -6.324 -12.773 10.156 1 97.31 133 CYS A CA 1
ATOM 980 C C . CYS A 1 133 ? -5.27 -12.297 9.164 1 97.31 133 CYS A C 1
ATOM 982 O O . CYS A 1 133 ? -4.164 -12.844 9.117 1 97.31 133 CYS A O 1
ATOM 984 N N . THR A 1 134 ? -5.516 -11.438 8.312 1 98 134 THR A N 1
ATOM 985 C CA . THR A 1 134 ? -4.539 -10.789 7.445 1 98 134 THR A CA 1
ATOM 986 C C . THR A 1 134 ? -4.75 -9.281 7.422 1 98 134 THR A C 1
ATOM 988 O O . THR A 1 134 ? -5.887 -8.805 7.441 1 98 134 THR A O 1
ATOM 991 N N . ASP A 1 135 ? -3.705 -8.492 7.398 1 97.38 135 ASP A N 1
ATOM 992 C CA . ASP A 1 135 ? -3.799 -7.031 7.441 1 97.38 135 ASP A CA 1
ATOM 993 C C . ASP A 1 135 ? -4.441 -6.484 6.172 1 97.38 135 ASP A C 1
ATOM 995 O O . ASP A 1 135 ? -5.242 -5.551 6.227 1 97.38 135 ASP A O 1
ATOM 999 N N . VAL A 1 136 ? -4.027 -7.008 5.074 1 96.88 136 VAL A N 1
ATOM 1000 C CA . VAL A 1 136 ? -4.52 -6.543 3.781 1 96.88 136 VAL A CA 1
ATOM 1001 C C . VAL A 1 136 ? -4.613 -7.719 2.809 1 96.88 136 VAL A C 1
ATOM 1003 O O . VAL A 1 136 ? -3.861 -8.688 2.926 1 96.88 136 VAL A O 1
ATOM 1006 N N . THR A 1 137 ? -5.598 -7.684 1.94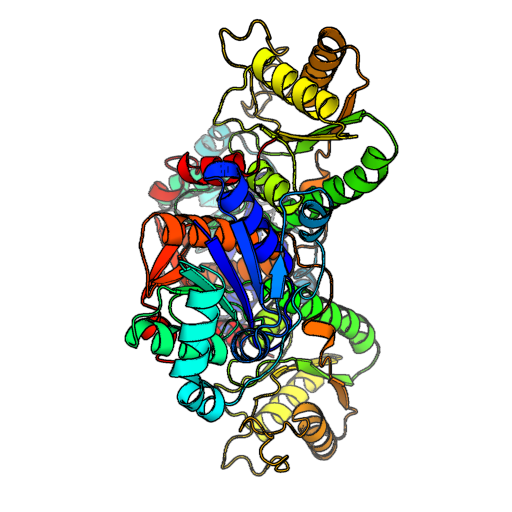6 1 96.94 137 THR A N 1
ATOM 1007 C CA . THR A 1 137 ? -5.699 -8.617 0.832 1 96.94 137 THR A CA 1
ATOM 1008 C C . THR A 1 137 ? -5.324 -7.934 -0.482 1 96.94 137 THR A C 1
ATOM 1010 O O . THR A 1 137 ? -5.461 -6.719 -0.616 1 96.94 137 THR A O 1
ATOM 1013 N N . PHE A 1 138 ? -4.797 -8.766 -1.401 1 96.69 138 PHE A N 1
ATOM 1014 C CA . PHE A 1 138 ? -4.453 -8.164 -2.686 1 96.69 138 PHE A CA 1
ATOM 1015 C C . PHE A 1 138 ? -5.707 -7.824 -3.477 1 96.69 138 PHE A C 1
ATOM 1017 O O . PHE A 1 138 ? -6.75 -8.461 -3.303 1 96.69 138 PHE A O 1
ATOM 1024 N N . GLY A 1 139 ? -5.555 -6.812 -4.387 1 95.56 139 GLY A N 1
ATOM 1025 C CA . GLY A 1 139 ? -6.68 -6.27 -5.133 1 95.56 139 GLY A CA 1
ATOM 1026 C C . GLY A 1 139 ? -7.277 -5.031 -4.492 1 95.56 139 GLY A C 1
ATOM 1027 O O . GLY A 1 139 ? -7.863 -4.188 -5.18 1 95.56 139 GLY A O 1
ATOM 1028 N N . HIS A 1 140 ? -7.16 -4.941 -3.162 1 96.62 140 HIS A N 1
ATOM 1029 C CA . HIS A 1 140 ? -7.734 -3.818 -2.434 1 96.62 140 HIS A CA 1
ATOM 1030 C C . HIS A 1 140 ? -7.066 -2.506 -2.83 1 96.62 140 HIS A C 1
ATOM 1032 O O . HIS A 1 140 ? -7.746 -1.497 -3.041 1 96.62 140 HIS A O 1
ATOM 1038 N N . ASP A 1 141 ? -5.754 -2.5 -2.875 1 97.44 141 ASP A N 1
ATOM 1039 C CA . ASP A 1 141 ? -5.035 -1.284 -3.24 1 97.44 141 ASP A CA 1
ATOM 1040 C C . ASP A 1 141 ? -5.426 -0.812 -4.637 1 97.44 141 ASP A C 1
ATOM 1042 O O . ASP A 1 141 ? -5.5 0.392 -4.895 1 97.44 141 ASP A O 1
ATOM 1046 N N . THR A 1 142 ? -5.59 -1.704 -5.566 1 96.88 142 THR A N 1
ATOM 1047 C CA . THR A 1 142 ? -6.035 -1.365 -6.914 1 96.88 142 THR A CA 1
ATOM 1048 C C . THR A 1 142 ? -7.43 -0.743 -6.883 1 96.88 142 THR A C 1
ATOM 1050 O O . THR A 1 142 ? -7.672 0.281 -7.523 1 96.88 142 THR A O 1
ATOM 1053 N N . ALA A 1 143 ? -8.328 -1.391 -6.156 1 96.06 143 ALA A N 1
ATOM 1054 C CA . ALA A 1 143 ? -9.672 -0.844 -6.016 1 96.06 143 ALA A CA 1
ATOM 1055 C C . ALA A 1 143 ? -9.641 0.547 -5.391 1 96.06 143 ALA A C 1
ATOM 1057 O O . ALA A 1 143 ? -10.375 1.443 -5.812 1 96.06 143 ALA A O 1
ATOM 1058 N N . LEU A 1 144 ? -8.852 0.727 -4.398 1 96.88 144 LEU A N 1
ATOM 1059 C CA . LEU A 1 144 ? -8.672 2.018 -3.74 1 96.88 144 LEU A CA 1
ATOM 1060 C C . LEU A 1 144 ? -8.195 3.07 -4.738 1 96.88 144 LEU A C 1
ATOM 1062 O O . LEU A 1 144 ? -8.703 4.195 -4.746 1 96.88 144 LEU A O 1
ATOM 1066 N N . SER A 1 145 ? -7.25 2.729 -5.543 1 96.5 145 SER A N 1
ATOM 1067 C CA . SER A 1 145 ? -6.703 3.646 -6.535 1 96.5 145 SER A CA 1
ATOM 1068 C C . SER A 1 145 ? -7.77 4.082 -7.535 1 96.5 145 SER A C 1
ATOM 1070 O O . SER A 1 145 ? -7.895 5.27 -7.84 1 96.5 145 SER A O 1
ATOM 1072 N N . ILE A 1 146 ? -8.5 3.166 -7.992 1 95.62 146 ILE A N 1
ATOM 1073 C CA . ILE A 1 146 ? -9.539 3.445 -8.977 1 95.62 146 ILE A CA 1
ATOM 1074 C C . ILE A 1 146 ? -10.617 4.332 -8.359 1 95.62 146 ILE A C 1
ATOM 1076 O O . ILE A 1 146 ? -11.016 5.34 -8.945 1 95.62 146 ILE A O 1
ATOM 1080 N N . ALA A 1 147 ? -11.062 3.963 -7.207 1 96.5 147 ALA A N 1
ATOM 1081 C CA . ALA A 1 147 ? -12.094 4.738 -6.52 1 96.5 147 ALA A CA 1
ATOM 1082 C C . ALA A 1 147 ? -11.617 6.16 -6.246 1 96.5 147 ALA A C 1
ATOM 1084 O O . ALA A 1 147 ? -12.344 7.125 -6.488 1 96.5 147 ALA A O 1
ATOM 1085 N N . SER A 1 148 ? -10.43 6.328 -5.719 1 96.5 148 SER A N 1
ATOM 1086 C CA . SER A 1 148 ? -9.891 7.641 -5.391 1 96.5 148 SER A CA 1
ATOM 1087 C C . SER A 1 148 ? -9.758 8.516 -6.633 1 96.5 148 SER A C 1
ATOM 1089 O O . SER A 1 148 ? -10.062 9.711 -6.59 1 96.5 148 SER A O 1
ATOM 1091 N N . GLU A 1 149 ? -9.312 7.898 -7.691 1 93.94 149 GLU A N 1
ATOM 1092 C CA . GLU A 1 149 ? -9.195 8.641 -8.945 1 93.94 149 GLU A CA 1
ATOM 1093 C C . GLU A 1 149 ? -10.555 9.141 -9.422 1 93.94 149 GLU A C 1
ATOM 1095 O O . GLU A 1 149 ? -10.672 10.258 -9.914 1 93.94 149 GLU A O 1
ATOM 1100 N N . ALA A 1 150 ? -11.492 8.297 -9.352 1 94.31 150 ALA A N 1
ATOM 1101 C CA . ALA A 1 150 ? -12.844 8.68 -9.742 1 94.31 150 ALA A CA 1
ATOM 1102 C C . ALA A 1 150 ? -13.336 9.859 -8.914 1 94.31 150 ALA A C 1
ATOM 1104 O O . ALA A 1 150 ? -13.906 10.812 -9.461 1 94.31 150 ALA A O 1
ATOM 1105 N N . ILE A 1 151 ? -13.117 9.859 -7.672 1 94.25 151 ILE A N 1
ATOM 1106 C CA . ILE A 1 151 ? -13.562 10.93 -6.781 1 94.25 151 ILE A CA 1
ATOM 1107 C C . ILE A 1 151 ? -12.781 12.203 -7.086 1 94.25 151 ILE A C 1
ATOM 1109 O O . ILE A 1 151 ? -13.352 13.305 -7.102 1 94.25 151 ILE A O 1
ATOM 1113 N N . ASP A 1 152 ? -11.5 12.117 -7.344 1 92.94 152 ASP A N 1
ATOM 1114 C CA . ASP A 1 152 ? -10.672 13.258 -7.703 1 92.94 152 ASP A CA 1
ATOM 1115 C C . ASP A 1 152 ? -11.227 13.977 -8.938 1 92.94 152 ASP A C 1
ATOM 1117 O O . ASP A 1 152 ? -11.227 15.203 -9 1 92.94 152 ASP A O 1
ATOM 1121 N N . ARG A 1 153 ? -11.648 13.203 -9.875 1 90.31 153 ARG A N 1
ATOM 1122 C CA . ARG A 1 153 ? -12.211 13.766 -11.102 1 90.31 153 ARG A CA 1
ATOM 1123 C C . ARG A 1 153 ? -13.5 14.531 -10.812 1 90.31 153 ARG A C 1
ATOM 1125 O O . ARG A 1 153 ? -13.789 15.539 -11.461 1 90.31 153 ARG A O 1
ATOM 1132 N N . LEU A 1 154 ? -14.203 14.016 -9.883 1 88.56 154 LEU A N 1
ATOM 1133 C CA . LEU A 1 154 ? -15.469 14.648 -9.531 1 88.56 154 LEU A CA 1
ATOM 1134 C C . LEU A 1 154 ? -15.227 15.961 -8.789 1 88.56 154 LEU A C 1
ATOM 1136 O O . LEU A 1 154 ? -16.031 16.891 -8.883 1 88.56 154 LEU A O 1
ATOM 1140 N N . HIS A 1 155 ? -14.164 16.109 -8.039 1 85.56 155 HIS A N 1
ATOM 1141 C CA . HIS A 1 155 ? -13.812 17.344 -7.363 1 85.56 155 HIS A CA 1
ATOM 1142 C C . HIS A 1 155 ? -13.711 18.5 -8.352 1 85.56 155 HIS A C 1
ATOM 1144 O O . HIS A 1 155 ? -14.188 19.609 -8.078 1 85.56 155 HIS A O 1
ATOM 1150 N N . THR A 1 156 ? -13.195 18.297 -9.484 1 78.94 156 THR A N 1
ATOM 1151 C CA . THR A 1 156 ? -12.961 19.359 -10.461 1 78.94 156 THR A CA 1
ATOM 1152 C C . THR A 1 156 ? -14.281 19.875 -11.031 1 78.94 156 THR A C 1
ATOM 1154 O O . THR A 1 156 ? -14.438 21.062 -11.273 1 78.94 156 THR A O 1
ATOM 1157 N N . THR A 1 157 ? -15.18 18.938 -11.109 1 77.44 157 THR A N 1
ATOM 1158 C CA . THR A 1 157 ? -16.469 19.328 -11.672 1 77.44 157 THR A CA 1
ATOM 1159 C C . THR A 1 157 ? -17.375 19.922 -10.602 1 77.44 157 THR A C 1
ATOM 1161 O O . THR A 1 157 ? -18.203 20.781 -10.883 1 77.44 157 THR A O 1
ATOM 1164 N N . ALA A 1 158 ? -17.203 19.406 -9.453 1 73.5 158 ALA A N 1
ATOM 1165 C CA . ALA A 1 158 ? -18.031 19.859 -8.344 1 73.5 158 ALA A CA 1
ATOM 1166 C C . ALA A 1 158 ? -17.75 21.312 -7.988 1 73.5 158 ALA A C 1
ATOM 1168 O O . ALA A 1 158 ? -18.641 22.047 -7.59 1 73.5 158 ALA A O 1
ATOM 1169 N N . GLU A 1 159 ? -16.609 21.734 -8.125 1 71.62 159 GLU A N 1
ATOM 1170 C CA . GLU A 1 159 ? -16.219 23.109 -7.781 1 71.62 159 GLU A CA 1
ATOM 1171 C C . GLU A 1 159 ? -16.875 24.109 -8.719 1 71.62 159 GLU A C 1
ATOM 1173 O O . GLU A 1 159 ? -17.078 25.266 -8.344 1 71.62 159 GLU A O 1
ATOM 1178 N N . SER A 1 160 ? -17.25 23.656 -9.797 1 69.25 160 SER A N 1
ATOM 1179 C CA . SER A 1 160 ? -17.797 24.562 -10.789 1 69.25 160 SER A CA 1
ATOM 1180 C C . SER A 1 160 ? -19.281 24.781 -10.586 1 69.25 160 SER A C 1
ATOM 1182 O O . SER A 1 160 ? -19.844 25.781 -11.07 1 69.25 160 SER A O 1
ATOM 1184 N N . HIS A 1 161 ? -19.859 23.719 -9.898 1 68.62 161 HIS A N 1
ATOM 1185 C CA . HIS A 1 161 ? -21.297 23.766 -9.734 1 68.62 161 HIS A CA 1
ATOM 1186 C C . HIS A 1 161 ? -21.703 23.516 -8.281 1 68.62 161 HIS A C 1
ATOM 1188 O O . HIS A 1 161 ? -20.969 22.844 -7.539 1 68.62 161 HIS A O 1
ATOM 1194 N N . GLN A 1 162 ? -22.422 24.344 -7.605 1 73.06 162 GLN A N 1
ATOM 1195 C CA . GLN A 1 162 ? -22.984 24.141 -6.277 1 73.06 162 GLN A CA 1
ATOM 1196 C C . GLN A 1 162 ? -23.75 22.812 -6.211 1 73.06 162 GLN A C 1
ATOM 1198 O O . GLN A 1 162 ? -24.984 22.812 -6.199 1 73.06 162 GLN A O 1
ATOM 1203 N N . ARG A 1 163 ? -22.984 21.703 -6.172 1 85.12 163 ARG A N 1
ATOM 1204 C CA . ARG A 1 163 ? -23.656 20.406 -6.297 1 85.12 163 ARG A CA 1
ATOM 1205 C C . ARG A 1 163 ? -23.219 19.453 -5.184 1 85.12 163 ARG A C 1
ATOM 1207 O O . ARG A 1 163 ? -22.141 19.609 -4.621 1 85.12 163 ARG A O 1
ATOM 1214 N N . VAL A 1 164 ? -24.188 18.609 -4.844 1 92.31 164 VAL A N 1
ATOM 1215 C CA . VAL A 1 164 ? -23.906 17.453 -3.994 1 92.31 164 VAL A CA 1
ATOM 1216 C C . VAL A 1 164 ? -23.578 16.25 -4.859 1 92.31 164 VAL A C 1
ATOM 1218 O O . VAL A 1 164 ? -24.328 15.898 -5.77 1 92.31 164 VAL A O 1
ATOM 1221 N N . MET A 1 165 ? -22.438 15.672 -4.59 1 94.31 165 MET A N 1
ATOM 1222 C CA . MET A 1 165 ? -22.016 14.508 -5.355 1 94.31 165 MET A CA 1
ATOM 1223 C C . MET A 1 165 ? -21.984 13.258 -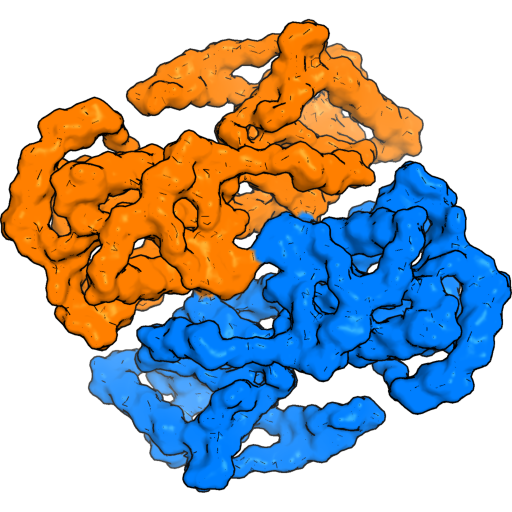4.477 1 94.31 165 MET A C 1
ATOM 1225 O O . MET A 1 165 ? -21.344 13.25 -3.432 1 94.31 165 MET A O 1
ATOM 1229 N N . LEU A 1 166 ? -22.719 12.266 -4.895 1 96.06 166 LEU A N 1
ATOM 1230 C CA . LEU A 1 166 ? -22.672 10.953 -4.25 1 96.06 166 LEU A CA 1
ATOM 1231 C C . LEU A 1 166 ? -21.906 9.953 -5.109 1 96.06 166 LEU A C 1
ATOM 1233 O O . LEU A 1 166 ? -22.203 9.797 -6.297 1 96.06 166 LEU A O 1
ATOM 1237 N N . VAL A 1 167 ? -20.922 9.312 -4.516 1 96.44 167 VAL A N 1
ATOM 1238 C CA . VAL A 1 167 ? -20.156 8.297 -5.227 1 96.44 167 VAL A CA 1
ATOM 1239 C C . VAL A 1 167 ? -20.344 6.941 -4.535 1 96.44 167 VAL A C 1
ATOM 1241 O O . VAL A 1 167 ? -19.922 6.766 -3.391 1 96.44 167 VAL A O 1
ATOM 1244 N N . GLU A 1 168 ? -20.922 6.027 -5.242 1 97 168 GLU A N 1
ATOM 1245 C CA . GLU A 1 168 ? -21.125 4.688 -4.691 1 97 168 GLU A CA 1
ATOM 1246 C C . GLU A 1 168 ? -19.953 3.773 -5.043 1 97 168 GLU A C 1
ATOM 1248 O O . GLU A 1 168 ? -19.594 3.635 -6.215 1 97 168 GLU A O 1
ATOM 1253 N N . VAL A 1 169 ? -19.406 3.186 -4.016 1 96.62 169 VAL A N 1
ATOM 1254 C CA . VAL A 1 169 ? -18.297 2.242 -4.199 1 96.62 169 VAL A CA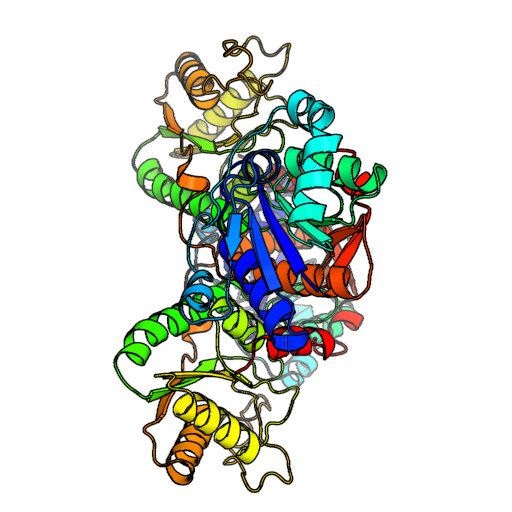 1
ATOM 1255 C C . VAL A 1 169 ? -18.719 0.863 -3.691 1 96.62 169 VAL A C 1
ATOM 1257 O O . VAL A 1 169 ? -19.703 0.732 -2.967 1 96.62 169 VAL A O 1
ATOM 1260 N N . MET A 1 170 ? -17.938 -0.185 -4.07 1 92.94 170 MET A N 1
ATOM 1261 C CA . MET A 1 170 ? -18.188 -1.546 -3.605 1 92.94 170 MET A CA 1
ATOM 1262 C C . MET A 1 170 ? -17.875 -1.677 -2.119 1 92.94 170 MET A C 1
ATOM 1264 O O . MET A 1 170 ? -17.156 -0.85 -1.557 1 92.94 170 MET A O 1
ATOM 1268 N N . GLY A 1 171 ? -18.328 -2.758 -1.515 1 90.62 171 GLY A N 1
ATOM 1269 C CA . GLY A 1 171 ? -18.234 -2.99 -0.083 1 90.62 171 GLY A CA 1
ATOM 1270 C C . GLY A 1 171 ? -19.531 -3.447 0.542 1 90.62 171 GLY A C 1
ATOM 1271 O O . GLY A 1 171 ? -20.125 -2.725 1.342 1 90.62 171 GLY A O 1
ATOM 1272 N N . ARG A 1 172 ? -19.906 -4.562 0.223 1 81.81 172 ARG A N 1
ATOM 1273 C CA . ARG A 1 172 ? -21.188 -5.129 0.608 1 81.81 172 ARG A CA 1
ATOM 1274 C C . ARG A 1 172 ? -21.312 -5.242 2.125 1 81.81 172 ARG A C 1
ATOM 1276 O O . ARG A 1 172 ? -22.25 -4.73 2.721 1 81.81 172 ARG A O 1
ATOM 1283 N N . HIS A 1 173 ? -20.25 -5.797 2.746 1 89.94 173 HIS A N 1
ATOM 1284 C CA . HIS A 1 173 ? -20.359 -6.059 4.176 1 89.94 173 HIS A CA 1
ATOM 1285 C C . HIS A 1 173 ? -19.281 -5.316 4.957 1 89.94 173 HIS A C 1
ATOM 1287 O O . HIS A 1 173 ? -19.281 -5.332 6.191 1 89.94 173 HIS A O 1
ATOM 1293 N N . ALA A 1 174 ? -18.406 -4.789 4.27 1 95.38 174 ALA A N 1
ATOM 1294 C CA . ALA A 1 174 ? -17.312 -4.062 4.918 1 95.38 174 ALA A CA 1
ATOM 1295 C C . ALA A 1 174 ? -17.031 -2.746 4.207 1 95.38 174 ALA A C 1
ATOM 1297 O O . ALA A 1 174 ? -17.047 -2.684 2.973 1 95.38 174 ALA A O 1
ATOM 1298 N N . GLY A 1 175 ? -16.75 -1.723 4.902 1 97.56 175 GLY A N 1
ATOM 1299 C CA . GLY A 1 175 ? -16.641 -0.382 4.352 1 97.56 175 GLY A CA 1
ATOM 1300 C C . GLY A 1 175 ? -15.211 0.042 4.082 1 97.56 175 GLY A C 1
ATOM 1301 O O . GLY A 1 175 ? -14.914 1.236 4.012 1 97.56 175 GLY A O 1
ATOM 1302 N N . TRP A 1 176 ? -14.289 -0.858 3.898 1 98 176 TRP A N 1
ATOM 1303 C CA . TRP A 1 176 ? -12.867 -0.543 3.785 1 98 176 TRP A CA 1
ATOM 1304 C C . TRP A 1 176 ? -12.602 0.341 2.572 1 98 176 TRP A C 1
ATOM 1306 O O . TRP A 1 176 ? -11.867 1.328 2.666 1 98 176 TRP A O 1
ATOM 1316 N N . ILE A 1 177 ? -13.148 0.021 1.431 1 97.62 177 ILE A N 1
ATOM 1317 C CA . ILE A 1 177 ? -12.93 0.814 0.225 1 97.62 177 ILE A CA 1
ATOM 1318 C C . ILE A 1 177 ? -13.461 2.23 0.438 1 97.62 177 ILE A C 1
ATOM 1320 O O . ILE A 1 177 ? -12.773 3.207 0.116 1 97.62 177 ILE A O 1
ATOM 1324 N N . ALA A 1 178 ? -14.602 2.301 0.986 1 98.19 178 ALA A N 1
ATOM 1325 C CA . ALA A 1 178 ? -15.234 3.6 1.201 1 98.19 178 ALA A CA 1
ATOM 1326 C C . ALA A 1 178 ? -14.406 4.465 2.145 1 98.19 178 ALA A C 1
ATOM 1328 O O . ALA A 1 178 ? -14.109 5.621 1.838 1 98.19 178 ALA A O 1
ATOM 1329 N N . VAL A 1 179 ? -14.008 3.938 3.279 1 98.31 179 VAL A N 1
ATOM 1330 C CA . VAL A 1 179 ? -13.266 4.684 4.289 1 98.31 179 VAL A CA 1
ATOM 1331 C C . VAL A 1 179 ? -11.938 5.16 3.707 1 98.31 179 VAL A C 1
ATOM 1333 O O . VAL A 1 179 ? -11.586 6.336 3.82 1 98.31 179 VAL A O 1
ATOM 1336 N N . ASN A 1 180 ? -11.227 4.285 3.049 1 98.38 180 ASN A N 1
ATOM 1337 C CA . ASN A 1 180 ? -9.906 4.621 2.527 1 98.38 180 ASN A CA 1
ATOM 1338 C C . ASN A 1 180 ? -9.992 5.578 1.343 1 98.38 180 ASN A C 1
ATOM 1340 O O . ASN A 1 180 ? -9.219 6.527 1.244 1 98.38 180 ASN A O 1
ATOM 1344 N N . ALA A 1 181 ? -10.898 5.305 0.468 1 97.94 181 ALA A N 1
ATOM 1345 C CA . ALA A 1 181 ? -11.047 6.184 -0.687 1 97.94 181 ALA A CA 1
ATOM 1346 C C . ALA A 1 181 ? -11.531 7.57 -0.263 1 97.94 181 ALA A C 1
ATOM 1348 O O . ALA A 1 181 ? -11.094 8.586 -0.81 1 97.94 181 ALA A O 1
ATOM 1349 N N . GLY A 1 182 ? -12.492 7.582 0.641 1 97.69 182 GLY A N 1
ATOM 1350 C CA . GLY A 1 182 ? -12.938 8.859 1.176 1 97.69 182 GLY A CA 1
ATOM 1351 C C . GLY A 1 182 ? -11.82 9.68 1.783 1 97.69 182 GLY A C 1
ATOM 1352 O O . GLY A 1 182 ? -11.703 10.875 1.521 1 97.69 182 GLY A O 1
ATOM 1353 N N . MET A 1 183 ? -11.031 9.055 2.576 1 97.38 183 MET A N 1
ATOM 1354 C CA . MET A 1 183 ? -9.891 9.727 3.199 1 97.38 183 MET A CA 1
ATOM 1355 C C . MET A 1 183 ? -8.883 10.18 2.148 1 97.38 183 MET A C 1
ATOM 1357 O O . MET A 1 183 ? -8.359 11.289 2.225 1 97.38 183 MET A O 1
ATOM 1361 N N . ALA A 1 184 ? -8.609 9.336 1.199 1 97.44 184 ALA A N 1
ATOM 1362 C CA . ALA A 1 184 ? -7.605 9.609 0.174 1 97.44 184 ALA A CA 1
ATOM 1363 C C . ALA A 1 184 ? -8.031 10.766 -0.723 1 97.44 184 ALA A C 1
ATOM 1365 O O . ALA A 1 184 ? -7.188 11.516 -1.223 1 97.44 184 ALA A O 1
ATOM 1366 N N . ALA A 1 185 ? -9.297 10.898 -0.917 1 95.25 185 ALA A N 1
ATOM 1367 C CA . ALA A 1 185 ? -9.781 11.891 -1.876 1 95.25 185 ALA A CA 1
ATOM 1368 C C . ALA A 1 185 ? -10.359 13.109 -1.162 1 95.25 185 ALA A C 1
ATOM 1370 O O . ALA A 1 185 ? -10.773 14.07 -1.808 1 95.25 185 ALA A O 1
ATOM 1371 N N . GLY A 1 186 ? -10.375 13.07 0.127 1 94 186 GLY A N 1
ATOM 1372 C CA . GLY A 1 186 ? -10.875 14.211 0.877 1 94 186 GLY A CA 1
ATOM 1373 C C . GLY A 1 186 ? -12.391 14.352 0.809 1 94 186 GLY A C 1
ATOM 1374 O O . GLY A 1 186 ? -12.906 15.453 0.6 1 94 186 GLY A O 1
ATOM 1375 N N . ALA A 1 187 ? -13.094 13.242 0.887 1 95.19 187 ALA A N 1
ATOM 1376 C CA . ALA A 1 187 ? -14.547 13.281 0.917 1 95.19 187 ALA A CA 1
ATOM 1377 C C . ALA A 1 187 ? -15.055 13.961 2.184 1 95.19 187 ALA A C 1
ATOM 1379 O O . ALA A 1 187 ? -14.406 13.906 3.229 1 95.19 187 ALA A O 1
ATOM 1380 N N . HIS A 1 188 ? -16.203 14.57 2.094 1 95.19 188 HIS A N 1
ATOM 1381 C CA . HIS A 1 188 ? -16.781 15.305 3.213 1 95.19 188 HIS A CA 1
ATOM 1382 C C . HIS A 1 188 ? -17.594 14.383 4.125 1 95.19 188 HIS A C 1
ATOM 1384 O O . HIS A 1 188 ? -17.859 14.727 5.277 1 95.19 188 HIS A O 1
ATOM 1390 N N . LEU A 1 189 ? -18.031 13.312 3.594 1 97.12 189 LEU A N 1
ATOM 1391 C CA . LEU A 1 189 ? -18.75 12.289 4.332 1 97.12 189 LEU A CA 1
ATOM 1392 C C . LEU A 1 189 ? -18.531 10.914 3.717 1 97.12 189 LEU A C 1
ATOM 1394 O O . LEU A 1 189 ? -18.438 10.781 2.494 1 97.12 189 LEU A O 1
ATOM 1398 N N . THR A 1 190 ? -18.422 9.953 4.555 1 98.12 190 THR A N 1
ATOM 1399 C CA . THR A 1 190 ? -18.328 8.562 4.125 1 98.12 190 THR A CA 1
ATOM 1400 C C . THR A 1 190 ? -19.344 7.695 4.859 1 98.12 190 THR A C 1
ATOM 1402 O O . THR A 1 190 ? -19.391 7.691 6.09 1 98.12 190 THR A O 1
ATOM 1405 N N . LEU A 1 191 ? -20.141 7.008 4.102 1 97.94 191 LEU A N 1
ATOM 1406 C CA . LEU A 1 191 ? -21.125 6.098 4.672 1 97.94 191 LEU A CA 1
ATOM 1407 C C . LEU A 1 191 ? -20.703 4.645 4.473 1 97.94 191 LEU A C 1
ATOM 1409 O O . LEU A 1 191 ? -20.344 4.242 3.363 1 97.94 191 LEU A O 1
ATOM 1413 N N . VAL A 1 192 ? -20.766 3.865 5.566 1 97.81 192 VAL A N 1
ATOM 1414 C CA . VAL A 1 192 ? -20.297 2.484 5.535 1 97.81 192 VAL A CA 1
ATOM 1415 C C . VAL A 1 192 ? -21.359 1.561 6.125 1 97.81 192 VAL A C 1
ATOM 1417 O O . VAL A 1 192 ? -22.25 2.012 6.852 1 97.81 192 VAL A O 1
ATOM 1420 N N . PRO A 1 193 ? -21.297 0.238 5.809 1 96.38 193 PRO A N 1
ATOM 1421 C CA . PRO A 1 193 ? -22.281 -0.709 6.344 1 96.38 193 PRO A CA 1
ATOM 1422 C C . PRO A 1 193 ? -22.219 -0.829 7.863 1 96.38 193 PRO A C 1
ATOM 1424 O O . PRO A 1 193 ? -23.219 -1.142 8.5 1 96.38 193 PRO A O 1
ATOM 1427 N N . GLU A 1 194 ? -21.062 -0.585 8.453 1 97.25 194 GLU A N 1
ATOM 1428 C CA . GLU A 1 194 ? -20.828 -0.784 9.883 1 97.25 194 GLU A CA 1
ATOM 1429 C C . GLU A 1 194 ? -21.547 0.275 10.711 1 97.25 194 GLU A C 1
ATOM 1431 O O . GLU A 1 194 ? -21.812 0.072 11.898 1 97.25 194 GLU A O 1
ATOM 1436 N N . VAL A 1 195 ? -21.875 1.433 10.102 1 96.81 195 VAL A N 1
ATOM 1437 C CA . VAL A 1 195 ? -22.5 2.537 10.812 1 96.81 195 VAL A CA 1
ATOM 1438 C C . VAL A 1 195 ? -23.75 2.994 10.055 1 96.81 195 VAL A C 1
ATOM 1440 O O . VAL A 1 195 ? -23.656 3.826 9.148 1 96.81 195 VAL A O 1
ATOM 1443 N N . PRO A 1 196 ? -24.906 2.496 10.523 1 96 196 PRO A N 1
ATOM 1444 C CA . PRO A 1 196 ? -26.125 2.965 9.867 1 96 196 PRO A CA 1
ATOM 1445 C C . PRO A 1 196 ? -26.234 4.488 9.852 1 96 196 PRO A C 1
ATOM 1447 O O . PRO A 1 196 ? -25.906 5.148 10.836 1 96 196 PRO A O 1
ATOM 1450 N N . PHE A 1 197 ? -26.719 5.043 8.719 1 95.75 197 PHE A N 1
ATOM 1451 C CA . PHE A 1 197 ? -26.734 6.496 8.609 1 95.75 197 PHE A CA 1
ATOM 1452 C C . PHE A 1 197 ? -28.141 7.043 8.891 1 95.75 197 PHE A C 1
ATOM 1454 O O . PHE A 1 197 ? -29.125 6.328 8.75 1 95.75 197 PHE A O 1
ATOM 1461 N N . ASP A 1 198 ? -28.156 8.281 9.32 1 95.06 198 ASP A N 1
ATOM 1462 C CA . ASP A 1 198 ? -29.375 9.062 9.508 1 95.06 198 ASP A CA 1
ATOM 1463 C C . ASP A 1 198 ? -29.5 10.148 8.438 1 95.06 198 ASP A C 1
ATOM 1465 O O . ASP A 1 198 ? -28.703 11.086 8.406 1 95.06 198 ASP A O 1
ATOM 1469 N N . VAL A 1 199 ? -30.531 10.039 7.707 1 94.06 199 VAL A N 1
ATOM 1470 C CA . VAL A 1 199 ? -30.688 10.906 6.543 1 94.06 199 VAL A CA 1
ATOM 1471 C C . VAL A 1 199 ? -30.828 12.359 6.996 1 94.06 199 VAL A C 1
ATOM 1473 O O . VAL A 1 199 ? -30.344 13.273 6.32 1 94.06 199 VAL A O 1
ATOM 1476 N N . ASP A 1 200 ? -31.453 12.578 8.078 1 94.69 200 ASP A N 1
ATOM 1477 C CA . ASP A 1 200 ? -31.594 13.938 8.594 1 94.69 200 ASP A CA 1
ATOM 1478 C C . ASP A 1 200 ? -30.234 14.539 8.938 1 94.69 200 ASP A C 1
ATOM 1480 O O . ASP A 1 200 ? -29.984 15.711 8.656 1 94.69 200 ASP A O 1
ATOM 1484 N N . GLN A 1 201 ? -29.5 13.711 9.555 1 94.75 201 GLN A N 1
ATOM 1485 C CA . GLN A 1 201 ? -28.156 14.156 9.906 1 94.75 201 GLN A CA 1
ATOM 1486 C C . GLN A 1 201 ? -27.328 14.453 8.656 1 94.75 201 GLN A C 1
ATOM 1488 O O . GLN A 1 201 ? -26.578 15.43 8.617 1 94.75 201 GLN A O 1
ATOM 1493 N N . VAL A 1 202 ? -27.438 13.633 7.68 1 95.31 202 VAL A N 1
ATOM 1494 C CA . VAL A 1 202 ? -26.734 13.82 6.418 1 95.31 202 VAL A CA 1
ATOM 1495 C C . VAL A 1 202 ? -27.156 15.148 5.785 1 95.31 202 VAL A C 1
ATOM 1497 O O . VAL A 1 202 ? -26.312 15.953 5.391 1 95.31 202 VAL A O 1
ATOM 1500 N N . CYS A 1 203 ? -28.438 15.406 5.719 1 95.19 203 CYS A N 1
ATOM 1501 C CA . CYS A 1 203 ? -28.969 16.625 5.121 1 95.19 203 CYS A CA 1
ATOM 1502 C C . CYS A 1 203 ? -28.5 17.859 5.898 1 95.19 203 CYS A C 1
ATOM 1504 O O . CYS A 1 203 ? -28.172 18.891 5.305 1 95.19 203 CYS A O 1
ATOM 1506 N N . THR A 1 204 ? -28.547 17.688 7.176 1 95.5 204 THR A N 1
ATOM 1507 C CA . THR A 1 204 ? -28.109 18.797 8.023 1 95.5 204 THR A CA 1
ATOM 1508 C C . THR A 1 204 ? -26.641 19.141 7.75 1 95.5 204 THR A C 1
ATOM 1510 O O . THR A 1 204 ? -26.281 20.312 7.676 1 95.5 204 THR A O 1
ATOM 1513 N N 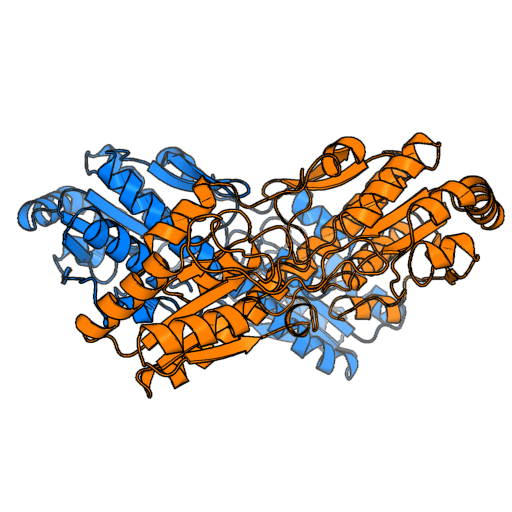. MET A 1 205 ? -25.859 18.172 7.598 1 94.25 205 MET A N 1
ATOM 1514 C CA . MET A 1 205 ? -24.438 18.375 7.309 1 94.25 205 MET A CA 1
ATOM 1515 C C . MET A 1 205 ? -24.25 19.078 5.973 1 94.25 205 MET A C 1
ATOM 1517 O O . MET A 1 205 ? -23.422 19.984 5.855 1 94.25 205 MET A O 1
ATOM 1521 N N . ILE A 1 206 ? -24.969 18.656 5.008 1 93.81 206 ILE A N 1
ATOM 1522 C CA . ILE A 1 206 ? -24.891 19.234 3.672 1 93.81 206 ILE A CA 1
ATOM 1523 C C . ILE A 1 206 ? -25.312 20.703 3.725 1 93.81 206 ILE A C 1
ATOM 1525 O O . ILE A 1 206 ? -24.609 21.578 3.211 1 93.81 206 ILE A O 1
ATOM 1529 N N . LYS A 1 207 ? -26.391 20.984 4.363 1 93.12 207 LYS A N 1
ATOM 1530 C CA . LYS A 1 207 ? -26.906 22.344 4.469 1 93.12 207 LYS A CA 1
ATOM 1531 C C . LYS A 1 207 ? -25.906 23.266 5.16 1 93.12 207 LYS A C 1
ATOM 1533 O O . LYS A 1 207 ? -25.688 24.391 4.715 1 93.12 207 LYS A O 1
ATOM 1538 N N . ARG A 1 208 ? -25.406 22.781 6.215 1 92.44 208 ARG A N 1
ATOM 1539 C CA . ARG A 1 208 ? -24.438 23.562 6.977 1 92.44 208 ARG A CA 1
ATOM 1540 C C . ARG A 1 208 ? -23.25 23.953 6.113 1 92.44 208 ARG A C 1
ATOM 1542 O O . ARG A 1 208 ? -22.75 25.078 6.203 1 92.44 208 ARG A O 1
ATOM 1549 N N . ARG A 1 209 ? -22.797 23.109 5.375 1 89.5 209 ARG A N 1
ATOM 1550 C CA . ARG A 1 209 ? -21.641 23.359 4.52 1 89.5 209 ARG A CA 1
ATOM 1551 C C . ARG A 1 209 ? -21.969 24.422 3.471 1 89.5 209 ARG A C 1
ATOM 1553 O O . ARG A 1 209 ? -21.156 25.312 3.223 1 89.5 209 ARG A O 1
ATOM 1560 N N . PHE A 1 210 ? -23.062 24.328 2.859 1 88.19 210 PHE A N 1
ATOM 1561 C CA . PHE A 1 210 ? -23.453 25.297 1.845 1 88.19 210 PHE A CA 1
ATOM 1562 C C . PHE A 1 210 ? -23.719 26.672 2.475 1 88.19 210 PHE A C 1
ATOM 1564 O O . PHE A 1 210 ? -23.453 27.703 1.861 1 88.19 210 PHE A O 1
ATOM 1571 N N . GLN A 1 211 ? -24.188 26.656 3.656 1 88.75 211 GLN A N 1
ATOM 1572 C CA . GLN A 1 211 ? -24.438 27.906 4.371 1 88.75 211 GLN A CA 1
ATOM 1573 C C . GLN A 1 211 ? -23.141 28.609 4.711 1 88.75 211 GLN A C 1
ATOM 1575 O O . GLN A 1 211 ? -23.094 29.844 4.762 1 88.75 211 GLN A O 1
ATOM 1580 N N . ARG A 1 212 ? -22.125 27.859 4.949 1 86.44 212 ARG A N 1
ATOM 1581 C CA . ARG A 1 212 ? -20.812 28.422 5.262 1 86.44 212 ARG A CA 1
ATOM 1582 C C . ARG A 1 212 ? -20.156 29 4.012 1 86.44 212 ARG A C 1
ATOM 1584 O O . ARG A 1 212 ? -19.125 29.672 4.105 1 86.44 212 ARG A O 1
ATOM 1591 N N . GLY A 1 213 ? -20.688 28.625 2.811 1 82.69 213 GLY A N 1
ATOM 1592 C CA . GLY A 1 213 ? -20.172 29.203 1.579 1 82.69 213 GLY A CA 1
ATOM 1593 C C . GLY A 1 213 ? -19.438 28.203 0.705 1 82.69 213 GLY A C 1
ATOM 1594 O O . GLY A 1 213 ? -18.969 28.547 -0.377 1 82.69 213 GLY A O 1
ATOM 1595 N N . ASP A 1 214 ? -19.453 27 1.197 1 84.12 214 ASP A N 1
ATOM 1596 C CA . ASP A 1 214 ? -18.781 25.984 0.396 1 84.12 214 ASP A CA 1
ATOM 1597 C C . ASP A 1 214 ? -19.578 25.672 -0.867 1 84.12 214 ASP A C 1
ATOM 1599 O O . ASP A 1 214 ? -20.812 25.719 -0.86 1 84.12 214 ASP A O 1
ATOM 1603 N N . LYS A 1 215 ? -18.859 25.297 -1.896 1 80.88 215 LYS A N 1
ATOM 1604 C CA . LYS A 1 215 ? -19.5 25.188 -3.209 1 80.88 215 LYS A CA 1
ATOM 1605 C C . LYS A 1 215 ? -19.891 23.75 -3.518 1 80.88 215 LYS A C 1
ATOM 1607 O O . LYS A 1 215 ? -20.656 23.5 -4.445 1 80.88 215 LYS A O 1
ATOM 1612 N N . HIS A 1 216 ? -19.344 22.859 -2.793 1 87.94 216 HIS A N 1
ATOM 1613 C CA . HIS A 1 216 ? -19.672 21.484 -3.152 1 87.94 216 HIS A CA 1
ATOM 1614 C C . HIS A 1 216 ? -19.609 20.562 -1.935 1 87.94 216 HIS A C 1
ATOM 1616 O O . HIS A 1 216 ? -19.078 20.953 -0.888 1 87.94 216 HIS A O 1
ATOM 1622 N N . PHE A 1 217 ? -20.266 19.422 -2.088 1 92.62 217 PHE A N 1
ATOM 1623 C CA . PHE A 1 217 ? -20.281 18.359 -1.081 1 92.62 217 PHE A CA 1
ATOM 1624 C C . PHE A 1 217 ? -20.109 16.984 -1.729 1 92.62 217 PHE A C 1
ATOM 1626 O O . PHE A 1 217 ? -20.906 16.609 -2.6 1 92.62 217 PHE A O 1
ATOM 1633 N N . ILE A 1 218 ? -19.062 16.297 -1.298 1 94.38 218 ILE A N 1
ATOM 1634 C CA . ILE A 1 218 ? -18.812 14.969 -1.839 1 94.38 218 ILE A CA 1
ATOM 1635 C C . ILE A 1 218 ? -19.031 13.922 -0.75 1 94.38 218 ILE A C 1
ATOM 1637 O O . ILE A 1 218 ? -18.422 14 0.322 1 94.38 218 ILE A O 1
ATOM 1641 N N . CYS A 1 219 ? -19.859 12.938 -1.043 1 97 219 CYS A N 1
ATOM 1642 C CA . CYS A 1 219 ? -20.156 11.836 -0.133 1 97 219 CYS A CA 1
ATOM 1643 C C . CYS A 1 219 ? -19.828 10.5 -0.781 1 97 219 CYS A C 1
ATOM 1645 O O . CYS A 1 219 ? -20.312 10.203 -1.876 1 97 219 CYS A O 1
ATOM 1647 N N . VAL A 1 220 ? -19.016 9.719 -0.12 1 97.94 220 VAL A N 1
ATOM 1648 C CA . VAL A 1 220 ? -18.719 8.359 -0.574 1 97.94 220 VAL A CA 1
ATOM 1649 C C . VAL A 1 220 ? -19.641 7.371 0.141 1 97.94 220 VAL A C 1
ATOM 1651 O O . VAL A 1 220 ? -19.719 7.363 1.372 1 97.94 220 VAL A O 1
ATOM 1654 N N . VAL A 1 221 ? -20.297 6.523 -0.653 1 97.69 221 VAL A N 1
ATOM 1655 C CA . VAL A 1 221 ? -21.297 5.605 -0.113 1 97.69 221 VAL A CA 1
ATOM 1656 C C . VAL A 1 221 ? -20.922 4.168 -0.476 1 97.69 221 VAL A C 1
ATOM 1658 O O . VAL A 1 221 ? -20.922 3.799 -1.652 1 97.69 221 VAL A O 1
ATOM 1661 N N . ALA A 1 222 ? -20.578 3.377 0.577 1 97.19 222 ALA A N 1
ATOM 1662 C CA . ALA A 1 222 ? -20.422 1.95 0.306 1 97.19 222 ALA A CA 1
ATOM 1663 C C . ALA A 1 222 ? -21.75 1.329 -0.128 1 97.19 222 ALA A C 1
ATOM 1665 O O . ALA A 1 222 ? -22.797 1.657 0.42 1 97.19 222 ALA A O 1
ATOM 1666 N N . GLU A 1 223 ? -21.703 0.397 -0.987 1 94.31 223 GLU A N 1
ATOM 1667 C CA . GLU A 1 223 ? -22.906 -0.213 -1.533 1 94.31 223 GLU A CA 1
ATOM 1668 C C . GLU A 1 223 ? -23.719 -0.924 -0.446 1 94.31 223 GLU A C 1
ATOM 1670 O O . GLU A 1 223 ? -24.938 -1.068 -0.558 1 94.31 223 GLU A O 1
ATOM 1675 N N . GLY A 1 224 ? -23.047 -1.36 0.593 1 93.88 224 GLY A N 1
ATOM 1676 C CA . GLY A 1 224 ? -23.734 -2.055 1.676 1 93.88 224 GLY A CA 1
ATOM 1677 C C . GLY A 1 224 ? -24.25 -1.121 2.752 1 93.88 224 GLY A C 1
ATOM 1678 O O . GLY A 1 224 ? -24.797 -1.571 3.762 1 93.88 224 GLY A O 1
ATOM 1679 N N . SER A 1 225 ? -24.109 0.176 2.6 1 95.75 225 SER A N 1
ATOM 1680 C CA . SER A 1 225 ? -24.609 1.136 3.582 1 95.75 225 SER A CA 1
ATOM 1681 C C . SER A 1 225 ? -26.125 1.078 3.699 1 95.75 225 SER A C 1
ATOM 1683 O O . SER A 1 225 ? -26.812 0.771 2.727 1 95.75 225 SER A O 1
ATOM 1685 N N . HIS A 1 226 ? -26.609 1.395 4.887 1 94.25 226 HIS A N 1
ATOM 1686 C CA . HIS A 1 226 ? -28.047 1.342 5.121 1 94.25 226 HIS A CA 1
ATOM 1687 C C . HIS A 1 226 ? -28.469 2.354 6.184 1 94.25 226 HIS A C 1
ATOM 1689 O O . HIS A 1 226 ? -27.688 2.695 7.066 1 94.25 226 HIS A O 1
ATOM 1695 N N . PRO A 1 227 ? -29.719 2.846 6.023 1 94.19 227 PRO A N 1
ATOM 1696 C CA . PRO A 1 227 ? -30.203 3.834 6.988 1 94.19 227 PRO A CA 1
ATOM 1697 C C . PRO A 1 227 ? -30.484 3.227 8.359 1 94.19 227 PRO A C 1
ATOM 1699 O O . PRO A 1 227 ? -30.797 2.033 8.461 1 94.19 227 PRO A O 1
ATOM 1702 N N . ALA A 1 228 ? -30.391 4.133 9.328 1 93.69 228 ALA A N 1
ATOM 1703 C CA . ALA A 1 228 ? -30.812 3.729 10.664 1 93.69 228 ALA A CA 1
ATOM 1704 C C . ALA A 1 228 ? -32.312 3.445 10.695 1 93.69 228 ALA A C 1
ATOM 1706 O O . ALA A 1 228 ? -33.094 4.043 9.938 1 93.69 228 ALA A O 1
ATOM 1707 N N . GLU A 1 229 ? -32.75 2.48 11.531 1 86.69 229 GLU A N 1
ATOM 1708 C CA . GLU A 1 229 ? -34.156 2.053 11.602 1 86.69 229 GLU A CA 1
ATOM 1709 C C . GLU A 1 229 ? -35.094 3.229 11.906 1 86.69 229 GLU A C 1
ATOM 1711 O O . GLU A 1 229 ? -36.156 3.338 11.328 1 86.69 229 GLU A O 1
ATOM 1716 N N . ASP A 1 230 ? -34.719 4.137 12.695 1 84.5 230 ASP A N 1
ATOM 1717 C CA . ASP A 1 230 ? -35.594 5.227 13.125 1 84.5 230 ASP A CA 1
ATOM 1718 C C . ASP A 1 230 ? -35.281 6.512 12.367 1 84.5 230 ASP A C 1
ATOM 1720 O O . ASP A 1 230 ? -35.656 7.605 12.805 1 84.5 230 ASP A O 1
ATOM 1724 N N . SER A 1 231 ? -34.75 6.352 11.133 1 81.94 231 SER A N 1
ATOM 1725 C CA . SER A 1 231 ? -34.312 7.559 10.445 1 81.94 231 SER A CA 1
ATOM 1726 C C . SER A 1 231 ? -35.406 8.125 9.539 1 81.94 231 SER A C 1
ATOM 1728 O O . SER A 1 231 ? -35.25 9.227 9.008 1 81.94 231 SER A O 1
ATOM 1730 N N . GLY A 1 232 ? -36.531 7.348 9.391 1 80.31 232 GLY A N 1
ATOM 1731 C CA . GLY A 1 232 ? -37.594 7.785 8.5 1 80.31 232 GLY A CA 1
ATOM 1732 C C . GLY A 1 232 ? -37.281 7.559 7.035 1 80.31 232 GLY A C 1
ATOM 1733 O O . GLY A 1 232 ? -37.938 8.125 6.16 1 80.31 232 GLY A O 1
ATOM 1734 N N . PHE A 1 233 ? -36.188 6.988 6.73 1 84.38 233 PHE A N 1
ATOM 1735 C CA . PHE A 1 233 ? -35.781 6.645 5.379 1 84.38 233 PHE A CA 1
ATOM 1736 C C . PHE A 1 233 ? -35.531 5.145 5.254 1 84.38 233 PHE A C 1
ATOM 1738 O O . PHE A 1 233 ? -34.844 4.551 6.082 1 84.38 233 PHE A O 1
ATOM 1745 N N . THR A 1 234 ? -36.219 4.504 4.305 1 83.75 234 THR A N 1
ATOM 1746 C CA . THR A 1 234 ? -36.062 3.07 4.078 1 83.75 234 THR A CA 1
ATOM 1747 C C . THR A 1 234 ? -35.688 2.793 2.627 1 83.75 234 THR A C 1
ATOM 1749 O O . THR A 1 234 ? -36.219 3.412 1.708 1 83.75 234 THR A O 1
ATOM 1752 N N . LEU A 1 235 ? -34.688 1.904 2.516 1 85.31 235 LEU A N 1
ATOM 1753 C CA . LEU A 1 235 ? -34.25 1.516 1.175 1 85.31 235 LEU A CA 1
ATOM 1754 C C . LEU A 1 235 ? -35.219 0.479 0.583 1 85.31 235 LEU A C 1
ATOM 1756 O O . LEU A 1 235 ? -35.781 -0.34 1.312 1 85.31 235 LEU A O 1
ATOM 1760 N N . ARG A 1 236 ? -35.281 0.529 -0.759 1 78.19 236 ARG A N 1
ATOM 1761 C CA . ARG A 1 236 ? -36.062 -0.504 -1.445 1 78.19 236 ARG A CA 1
ATOM 1762 C C . ARG A 1 236 ? -35.375 -1.864 -1.325 1 78.19 236 ARG A C 1
ATOM 1764 O O . ARG A 1 236 ? -34.156 -1.956 -1.372 1 78.19 236 ARG A O 1
ATOM 1771 N N . ALA A 1 237 ? -36.188 -2.828 -1.068 1 68.19 237 ALA A N 1
ATOM 1772 C CA . ALA A 1 237 ? -35.625 -4.168 -0.908 1 68.19 237 ALA A CA 1
ATOM 1773 C C . ALA A 1 237 ? -35.281 -4.785 -2.26 1 68.19 237 ALA A C 1
ATOM 1775 O O . ALA A 1 237 ? -36.062 -4.723 -3.201 1 68.19 237 ALA A O 1
ATOM 1776 N N . GLY A 1 238 ? -34 -5.066 -2.633 1 67.25 238 GLY A N 1
ATOM 1777 C CA . GLY A 1 238 ? -33.594 -5.637 -3.912 1 67.25 238 GLY A CA 1
ATOM 1778 C C . GLY A 1 238 ? -33.812 -7.137 -3.982 1 67.25 238 GLY A C 1
ATOM 1779 O O . GLY A 1 238 ? -33.688 -7.738 -5.051 1 67.25 238 GLY A O 1
ATOM 1780 N N . GLY A 1 239 ? -34.188 -7.906 -2.832 1 66.81 239 GLY A N 1
ATOM 1781 C CA . GLY A 1 239 ? -34.281 -9.359 -2.814 1 66.81 239 GLY A CA 1
ATOM 1782 C C . GLY A 1 239 ? -32.938 -10.047 -2.645 1 66.81 239 GLY A C 1
ATOM 1783 O O . GLY A 1 239 ? -31.938 -9.406 -2.287 1 66.81 239 GLY A O 1
ATOM 1784 N N . ILE A 1 240 ? -32.906 -11.516 -2.674 1 68.19 240 ILE A N 1
ATOM 1785 C CA . ILE A 1 240 ? -31.719 -12.344 -2.475 1 68.19 240 ILE A CA 1
ATOM 1786 C C . ILE A 1 240 ? -31.312 -12.992 -3.797 1 68.19 240 ILE A C 1
ATOM 1788 O O . ILE A 1 240 ? -32.156 -13.508 -4.527 1 68.19 240 ILE A O 1
ATOM 1792 N N . ASP A 1 241 ? -30.016 -12.938 -4.121 1 63.62 241 ASP A N 1
ATOM 1793 C CA . ASP A 1 241 ? -29.547 -13.562 -5.355 1 63.62 241 ASP A CA 1
ATOM 1794 C C . ASP A 1 241 ? -29.375 -15.07 -5.172 1 63.62 241 ASP A C 1
ATOM 1796 O O . ASP A 1 241 ? -29.672 -15.609 -4.109 1 63.62 241 ASP A O 1
ATOM 1800 N N . GLU A 1 242 ? -29.031 -15.742 -6.258 1 57.72 242 GLU A N 1
ATOM 1801 C CA . GLU A 1 242 ? -28.938 -17.203 -6.285 1 57.72 242 GLU A CA 1
ATOM 1802 C C . GLU A 1 242 ? -27.844 -17.703 -5.336 1 57.72 242 GLU A C 1
ATOM 1804 O O . GLU A 1 242 ? -27.844 -18.875 -4.949 1 57.72 242 GLU A O 1
ATOM 1809 N N . PHE A 1 243 ? -27.062 -16.75 -4.922 1 61.34 243 PHE A N 1
ATOM 1810 C CA . PHE A 1 243 ? -25.953 -17.156 -4.062 1 61.34 243 PHE A CA 1
ATOM 1811 C C . PHE A 1 243 ? -26.219 -16.75 -2.617 1 61.34 243 PHE A C 1
ATOM 1813 O O . PHE A 1 243 ? -25.328 -16.828 -1.771 1 61.34 243 PHE A O 1
ATOM 1820 N N . GLY A 1 244 ? -27.438 -16.188 -2.42 1 59.22 244 GLY A N 1
ATOM 1821 C CA . GLY A 1 244 ? -27.844 -15.867 -1.062 1 59.22 244 GLY A CA 1
ATOM 1822 C C . GLY A 1 244 ? -27.422 -14.469 -0.635 1 59.22 244 GLY A C 1
ATOM 1823 O O . GLY A 1 244 ? -27.438 -14.148 0.555 1 59.22 244 GLY A O 1
ATOM 1824 N N . HIS A 1 245 ? -26.984 -13.789 -1.633 1 62.94 245 HIS A N 1
ATOM 1825 C CA . HIS A 1 245 ? -26.594 -12.43 -1.29 1 62.94 245 HIS A CA 1
ATOM 1826 C C . HIS A 1 245 ? -27.719 -11.438 -1.569 1 62.94 245 HIS A C 1
ATOM 1828 O O . HIS A 1 245 ? -28.469 -11.602 -2.535 1 62.94 245 HIS A O 1
ATOM 1834 N N . GLU A 1 246 ? -27.844 -10.484 -0.714 1 65.19 246 GLU A N 1
ATOM 1835 C CA . GLU A 1 246 ? -28.828 -9.43 -0.927 1 65.19 246 GLU A CA 1
ATOM 1836 C C . GLU A 1 246 ? -28.469 -8.586 -2.15 1 65.19 246 GLU A C 1
ATOM 1838 O O . GLU A 1 246 ? -27.328 -8.195 -2.328 1 65.19 246 GLU A O 1
ATOM 1843 N N . ARG A 1 247 ? -29.406 -8.438 -3.031 1 69.62 247 ARG A N 1
ATOM 1844 C CA . ARG A 1 247 ? -29.219 -7.57 -4.188 1 69.62 247 ARG A CA 1
ATOM 1845 C C . ARG A 1 247 ? -29.266 -6.098 -3.783 1 69.62 247 ARG A C 1
ATOM 1847 O O . ARG A 1 247 ? -30.188 -5.676 -3.076 1 69.62 247 ARG A O 1
ATOM 1854 N N . PHE A 1 248 ? -28.234 -5.438 -4.227 1 70.25 248 PHE A N 1
ATOM 1855 C CA . PHE A 1 248 ? -28.188 -4.02 -3.889 1 70.25 248 PHE A CA 1
ATOM 1856 C C . PHE A 1 248 ? -29.031 -3.201 -4.867 1 70.25 248 PHE A C 1
ATOM 1858 O O . PHE A 1 248 ? -29 -3.449 -6.074 1 70.25 248 PHE A O 1
ATOM 1865 N N . THR A 1 249 ? -29.891 -2.383 -4.266 1 72.5 249 THR A N 1
ATOM 1866 C CA . THR A 1 249 ? -30.844 -1.646 -5.086 1 72.5 249 THR A CA 1
ATOM 1867 C C . THR A 1 249 ? -30.359 -0.222 -5.336 1 72.5 249 THR A C 1
ATOM 1869 O O . THR A 1 249 ? -31.141 0.646 -5.73 1 72.5 249 THR A O 1
ATOM 1872 N N . GLY A 1 250 ? -29.094 0.007 -5.066 1 85.19 250 GLY A N 1
ATOM 1873 C CA . GLY A 1 250 ? -28.547 1.333 -5.34 1 85.19 250 GLY A CA 1
ATOM 1874 C C . GLY A 1 250 ? -28.766 2.311 -4.199 1 85.19 250 GLY A C 1
ATOM 1875 O O . GLY A 1 250 ? -29.531 3.275 -4.34 1 85.19 250 GLY A O 1
ATOM 1876 N N . VAL A 1 251 ? -28.125 2.15 -3.203 1 90.81 251 VAL A N 1
ATOM 1877 C CA . VAL A 1 251 ? -28.266 2.945 -1.989 1 90.81 251 VAL A CA 1
ATOM 1878 C C . VAL A 1 251 ? -27.969 4.41 -2.291 1 90.81 251 VAL A C 1
ATOM 1880 O O . VAL A 1 251 ? -28.688 5.305 -1.858 1 90.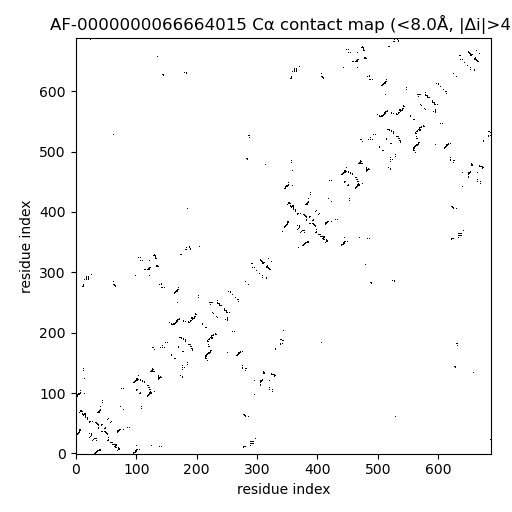81 251 VAL A O 1
ATOM 1883 N N . ALA A 1 252 ? -27 4.684 -3.084 1 93.81 252 ALA A N 1
ATOM 1884 C CA . ALA A 1 252 ? -26.609 6.062 -3.363 1 93.81 252 ALA A CA 1
ATOM 1885 C C . ALA A 1 252 ? -27.688 6.785 -4.168 1 93.81 252 ALA A C 1
ATOM 1887 O O . ALA A 1 252 ? -27.969 7.957 -3.916 1 93.81 252 ALA A O 1
ATOM 1888 N N . GLN A 1 253 ? -28.25 6.07 -5.094 1 92.88 253 GLN A N 1
ATOM 1889 C CA . GLN A 1 253 ? -29.297 6.668 -5.918 1 92.88 253 GLN A CA 1
ATOM 1890 C C . GLN A 1 253 ? -30.516 7.016 -5.082 1 92.88 253 GLN A C 1
ATOM 1892 O O . GLN A 1 253 ? -31.094 8.094 -5.227 1 92.88 253 GLN A O 1
ATOM 1897 N N . GLN A 1 254 ? -30.906 6.086 -4.309 1 93.56 254 GLN A N 1
ATOM 1898 C CA . GLN A 1 254 ? -32.062 6.32 -3.455 1 93.56 254 GLN A CA 1
ATOM 1899 C C . GLN A 1 254 ? -31.797 7.445 -2.459 1 93.56 254 GLN A C 1
ATOM 1901 O O . GLN A 1 254 ? -32.656 8.305 -2.234 1 93.56 254 GLN A O 1
ATOM 1906 N N . LEU A 1 255 ? -30.672 7.418 -1.872 1 94.5 255 LEU A N 1
ATOM 1907 C CA . LEU A 1 255 ? -30.266 8.469 -0.938 1 94.5 255 LEU A CA 1
ATOM 1908 C C . LEU A 1 255 ? -30.219 9.82 -1.633 1 94.5 255 LEU A C 1
ATOM 1910 O O . LEU A 1 255 ? -30.641 10.828 -1.065 1 94.5 255 LEU A O 1
ATOM 1914 N N . GLY A 1 256 ? -29.672 9.844 -2.834 1 95 256 GLY A N 1
ATOM 1915 C CA . GLY A 1 256 ? -29.594 11.07 -3.607 1 95 256 GLY A CA 1
ATOM 1916 C C . GLY A 1 256 ? -30.953 11.711 -3.832 1 95 256 GLY A C 1
ATOM 1917 O O . GLY A 1 256 ? -31.109 12.922 -3.654 1 95 256 GLY A O 1
ATOM 1918 N N . ALA A 1 257 ? -31.906 10.914 -4.242 1 93.88 257 ALA A N 1
ATOM 1919 C CA . ALA A 1 257 ? -33.25 11.406 -4.457 1 93.88 257 ALA A CA 1
ATOM 1920 C C . ALA A 1 257 ? -33.844 11.984 -3.172 1 93.88 257 ALA A C 1
ATOM 1922 O O . ALA A 1 257 ? -34.531 13.016 -3.199 1 93.88 257 ALA A O 1
ATOM 1923 N N . GLU A 1 258 ? -33.562 11.289 -2.141 1 93.94 258 GLU A N 1
ATOM 1924 C CA . GLU A 1 258 ? -34.062 11.734 -0.85 1 93.94 258 GLU A CA 1
ATOM 1925 C C . GLU A 1 258 ? -33.438 13.062 -0.43 1 93.94 258 GLU A C 1
ATOM 1927 O O . GLU A 1 258 ? -34.094 13.953 0.077 1 93.94 258 GLU A O 1
ATOM 1932 N N . ILE A 1 259 ? -32.188 13.195 -0.603 1 94.19 259 ILE A N 1
ATOM 1933 C CA . ILE A 1 259 ? -31.453 14.414 -0.26 1 94.19 259 ILE A CA 1
ATOM 1934 C C . ILE A 1 259 ? -31.984 15.578 -1.097 1 94.19 259 ILE A C 1
ATOM 1936 O O . ILE A 1 259 ? -32.219 16.672 -0.576 1 94.19 259 ILE A O 1
ATOM 1940 N N . GLU A 1 260 ? -32.125 15.297 -2.359 1 93.56 260 GLU A N 1
ATOM 1941 C CA . GLU A 1 260 ? -32.656 16.328 -3.25 1 93.56 260 GLU A CA 1
ATOM 1942 C C . GLU A 1 260 ? -34.031 16.812 -2.789 1 93.56 260 GLU A C 1
ATOM 1944 O O . GLU A 1 260 ? -34.281 18.016 -2.801 1 93.56 260 GLU A O 1
ATOM 1949 N N . ARG A 1 261 ? -34.844 15.945 -2.449 1 93.12 261 ARG A N 1
ATOM 1950 C CA . ARG A 1 261 ? -36.188 16.266 -1.984 1 93.12 261 ARG A CA 1
ATOM 1951 C C . ARG A 1 261 ? -36.125 17.109 -0.711 1 93.12 261 ARG A C 1
ATOM 1953 O O . ARG A 1 261 ? -36.906 18.062 -0.558 1 93.12 261 ARG A O 1
ATOM 1960 N N . ARG A 1 262 ? -35.25 16.828 0.07 1 92.19 262 ARG A N 1
ATOM 1961 C CA . ARG A 1 262 ? -35.219 17.438 1.394 1 92.19 262 ARG A CA 1
ATOM 1962 C C . ARG A 1 262 ? -34.5 18.797 1.354 1 92.19 262 ARG A C 1
ATOM 1964 O O . ARG A 1 262 ? -34.906 19.719 2.068 1 92.19 262 ARG A O 1
ATOM 1971 N N . ILE A 1 263 ? -33.531 18.891 0.601 1 90.44 263 ILE A N 1
ATOM 1972 C CA . ILE A 1 263 ? -32.688 20.078 0.673 1 90.44 263 ILE A CA 1
ATOM 1973 C C . ILE A 1 263 ? -32.938 20.984 -0.529 1 90.44 263 ILE A C 1
ATOM 1975 O O . ILE A 1 263 ? -32.594 22.172 -0.519 1 90.44 263 ILE A O 1
ATOM 1979 N N . GLY A 1 264 ? -33.469 20.453 -1.617 1 86.5 264 GLY A N 1
ATOM 1980 C CA . GLY A 1 264 ? -33.812 21.234 -2.797 1 86.5 264 GLY A CA 1
ATOM 1981 C C . GLY A 1 264 ? -32.594 21.562 -3.641 1 86.5 264 GLY A C 1
ATOM 1982 O O . GLY A 1 264 ? -32.562 22.594 -4.328 1 86.5 264 GLY A O 1
ATOM 1983 N N . LYS A 1 265 ? -31.547 20.906 -3.477 1 86.44 265 LYS A N 1
ATOM 1984 C CA . LYS A 1 265 ? -30.328 21.062 -4.281 1 86.44 265 LYS A CA 1
ATOM 1985 C C . LYS A 1 265 ? -30.125 19.875 -5.207 1 86.44 265 LYS A C 1
ATOM 1987 O O . LYS A 1 265 ? -30.578 18.766 -4.91 1 86.44 265 LYS A O 1
ATOM 1992 N N . GLU A 1 266 ? -29.453 20.203 -6.242 1 87.94 266 GLU A N 1
ATOM 1993 C CA . GLU A 1 266 ? -29.172 19.125 -7.203 1 87.94 266 GLU A CA 1
ATOM 1994 C C . GLU A 1 266 ? -28.172 18.125 -6.645 1 87.94 266 GLU A C 1
ATOM 1996 O O . GLU A 1 266 ? -27.172 18.516 -6.047 1 87.94 266 GLU A O 1
ATOM 2001 N N . VAL A 1 267 ? -28.484 16.891 -6.805 1 92.38 267 VAL A N 1
ATOM 2002 C CA . VAL A 1 267 ? -27.609 15.797 -6.379 1 92.38 267 VAL A CA 1
ATOM 2003 C C . VAL A 1 267 ? -27.25 14.938 -7.582 1 92.38 267 VAL A C 1
ATOM 2005 O O . VAL A 1 267 ? -28.109 14.562 -8.375 1 92.38 267 VAL A O 1
ATOM 2008 N N . ARG A 1 268 ? -26 14.766 -7.758 1 91.88 268 ARG A N 1
ATOM 2009 C CA . ARG A 1 268 ? -25.5 13.859 -8.789 1 91.88 268 ARG A CA 1
ATOM 2010 C C . ARG A 1 268 ? -24.906 12.594 -8.172 1 91.88 268 ARG A C 1
ATOM 2012 O O . ARG A 1 268 ? -24.094 12.672 -7.25 1 91.88 268 ARG A O 1
ATOM 2019 N N . THR A 1 269 ? -25.359 11.492 -8.719 1 94.06 269 THR A N 1
ATOM 2020 C CA . THR A 1 269 ? -24.906 10.203 -8.195 1 94.06 269 THR A CA 1
ATOM 2021 C C . THR A 1 269 ? -24.078 9.461 -9.234 1 94.06 269 THR A C 1
ATOM 2023 O O . THR A 1 269 ? -24.484 9.336 -10.391 1 94.06 269 THR A O 1
ATOM 2026 N N . THR A 1 270 ? -22.922 9.062 -8.82 1 93.88 270 THR A N 1
ATOM 2027 C CA . THR A 1 270 ? -22.062 8.219 -9.641 1 93.88 270 THR A CA 1
ATOM 2028 C C . THR A 1 270 ? -21.906 6.836 -9.008 1 93.88 270 THR A C 1
ATOM 2030 O O . THR A 1 270 ? -21.531 6.723 -7.84 1 93.88 270 THR A O 1
ATOM 2033 N N . VAL A 1 271 ? -22.219 5.785 -9.766 1 94.19 271 VAL A N 1
ATOM 2034 C CA . VAL A 1 271 ? -22.047 4.406 -9.32 1 94.19 271 VAL A CA 1
ATOM 2035 C C . VAL A 1 271 ? -20.875 3.771 -10.062 1 94.19 271 VAL A C 1
ATOM 2037 O O . VAL A 1 271 ? -20.938 3.549 -11.273 1 94.19 271 VAL A O 1
ATOM 2040 N N . LEU A 1 272 ? -19.844 3.457 -9.344 1 92.62 272 LEU A N 1
ATOM 2041 C CA . LEU A 1 272 ? -18.625 2.975 -10 1 92.62 272 LEU A CA 1
ATOM 2042 C C . LEU A 1 272 ? -18.797 1.524 -10.445 1 92.62 272 LEU A C 1
ATOM 2044 O O . LEU A 1 272 ? -18.234 1.117 -11.461 1 92.62 272 LEU A O 1
ATOM 2048 N N . GLY A 1 273 ? -19.531 0.746 -9.625 1 87.75 273 GLY A N 1
ATOM 2049 C CA . GLY A 1 273 ? -19.766 -0.637 -10 1 87.75 273 GLY A CA 1
ATOM 2050 C C . GLY A 1 273 ? -18.484 -1.434 -10.188 1 87.75 273 GLY A C 1
ATOM 2051 O O . GLY A 1 273 ? -17.578 -1.364 -9.352 1 87.75 273 GLY A O 1
ATOM 2052 N N . HIS A 1 274 ? -18.375 -2.184 -11.32 1 84.75 274 HIS A N 1
ATOM 2053 C CA . HIS A 1 274 ? -17.328 -3.182 -11.492 1 84.75 274 HIS A CA 1
ATOM 2054 C C . HIS A 1 274 ? -16.062 -2.549 -12.047 1 84.75 274 HIS A C 1
ATOM 2056 O O . HIS A 1 274 ? -15.039 -3.227 -12.203 1 84.75 274 HIS A O 1
ATOM 2062 N N . VAL A 1 275 ? -16.031 -1.301 -12.289 1 84 275 VAL A N 1
ATOM 2063 C CA . VAL A 1 275 ? -14.812 -0.621 -12.711 1 84 275 VAL A CA 1
ATOM 2064 C C . VAL A 1 275 ? -13.75 -0.772 -11.625 1 84 275 VAL A C 1
ATOM 2066 O O . VAL A 1 275 ? -12.547 -0.784 -11.922 1 84 275 VAL A O 1
ATOM 2069 N N . GLN A 1 276 ? -14.164 -0.958 -10.445 1 89.75 276 GLN A N 1
ATOM 2070 C CA . GLN A 1 276 ? -13.273 -1.022 -9.289 1 89.75 276 GLN A CA 1
ATOM 2071 C C . GLN A 1 276 ? -12.547 -2.363 -9.234 1 89.75 276 GLN A C 1
ATOM 2073 O O . GLN A 1 276 ? -11.562 -2.51 -8.508 1 89.75 276 GLN A O 1
ATOM 2078 N N . ARG A 1 277 ? -13 -3.357 -9.922 1 83.25 277 ARG A N 1
ATOM 2079 C CA . ARG A 1 277 ? -12.453 -4.707 -9.812 1 83.25 277 ARG A CA 1
ATOM 2080 C C . ARG A 1 277 ? -11.625 -5.062 -11.047 1 83.25 277 ARG A C 1
ATOM 2082 O O . ARG A 1 277 ? -11.055 -6.148 -11.125 1 83.25 277 ARG A O 1
ATOM 2089 N N . GLY A 1 278 ? -11.594 -4.234 -11.953 1 78.25 278 GLY A N 1
ATOM 2090 C CA . GLY A 1 278 ? -10.875 -4.504 -13.188 1 78.25 278 GLY A CA 1
ATOM 2091 C C . GLY A 1 278 ? -9.57 -3.734 -13.297 1 78.25 278 GLY A C 1
ATOM 2092 O O . GLY A 1 278 ? -9.203 -2.992 -12.383 1 78.25 278 GLY A O 1
ATOM 2093 N N . GLY A 1 279 ? -8.766 -4.227 -14.406 1 80.62 279 GLY A N 1
ATOM 2094 C CA . GLY A 1 279 ? -7.562 -3.48 -14.742 1 80.62 279 GLY A CA 1
ATOM 2095 C C . GLY A 1 279 ? -6.289 -4.137 -14.242 1 80.62 279 GLY A C 1
ATOM 2096 O O . GLY A 1 279 ? -6.332 -5.223 -13.664 1 80.62 279 GLY A O 1
ATOM 2097 N N . SER A 1 280 ? -5.219 -3.479 -14.555 1 91.25 280 SER A N 1
ATOM 2098 C CA . SER A 1 280 ? -3.91 -3.947 -14.102 1 91.25 280 SER A CA 1
ATOM 2099 C C . SER A 1 280 ? -3.707 -3.684 -12.617 1 91.25 280 SER A C 1
ATOM 2101 O O . SER A 1 280 ? -4.027 -2.602 -12.125 1 91.25 280 SER A O 1
ATOM 2103 N N . PRO A 1 281 ? -3.285 -4.715 -11.93 1 95.81 281 PRO A N 1
ATOM 2104 C CA . PRO A 1 281 ? -3.023 -4.5 -10.508 1 95.81 281 PRO A CA 1
ATOM 2105 C C . PRO A 1 281 ? -1.955 -3.438 -10.258 1 95.81 281 PRO A C 1
ATOM 2107 O O . PRO A 1 281 ? -1.011 -3.311 -11.039 1 95.81 281 PRO A O 1
ATOM 2110 N N . THR A 1 282 ? -2.084 -2.66 -9.18 1 96.94 282 THR A N 1
ATOM 2111 C CA . THR A 1 282 ? -1.053 -1.722 -8.742 1 96.94 282 THR A CA 1
ATOM 2112 C C . THR A 1 282 ? 0.234 -2.459 -8.383 1 96.94 282 THR A C 1
ATOM 2114 O O . THR A 1 282 ? 0.212 -3.664 -8.125 1 96.94 282 THR A O 1
ATOM 2117 N N . PRO A 1 283 ? 1.4 -1.72 -8.375 1 97.38 283 PRO A N 1
ATOM 2118 C CA . PRO A 1 283 ? 2.648 -2.357 -7.945 1 97.38 283 PRO A CA 1
ATOM 2119 C C . PRO A 1 283 ? 2.557 -2.945 -6.539 1 97.38 283 PRO A C 1
ATOM 2121 O O . PRO A 1 283 ? 3.121 -4.008 -6.273 1 97.38 283 PRO A O 1
ATOM 2124 N N . TYR A 1 284 ? 1.858 -2.287 -5.633 1 97.88 284 TYR A N 1
ATOM 2125 C CA . TYR A 1 284 ? 1.661 -2.828 -4.293 1 97.88 284 TYR A CA 1
ATOM 2126 C C . TYR A 1 284 ? 0.982 -4.191 -4.348 1 97.88 284 TYR A C 1
ATOM 2128 O O . TYR A 1 284 ? 1.434 -5.145 -3.709 1 97.88 284 TYR A O 1
ATOM 2136 N N . ASP A 1 285 ? -0.112 -4.297 -5.094 1 97.88 285 ASP A N 1
ATOM 2137 C CA . ASP A 1 285 ? -0.854 -5.547 -5.211 1 97.88 285 ASP A CA 1
ATOM 2138 C C . ASP A 1 285 ? -0.018 -6.617 -5.906 1 97.88 285 ASP A C 1
ATOM 2140 O O . ASP A 1 285 ? -0.127 -7.805 -5.586 1 97.88 285 ASP A O 1
ATOM 2144 N N . ARG A 1 286 ? 0.748 -6.242 -6.895 1 98.06 286 ARG A N 1
ATOM 2145 C CA . ARG A 1 286 ? 1.619 -7.195 -7.57 1 98.06 286 ARG A CA 1
ATOM 2146 C C . ARG A 1 286 ? 2.617 -7.812 -6.598 1 98.06 286 ARG A C 1
ATOM 2148 O O . ARG A 1 286 ? 2.834 -9.031 -6.609 1 98.06 286 ARG A O 1
ATOM 2155 N N . VAL A 1 287 ? 3.221 -6.953 -5.785 1 98.44 287 VAL A N 1
ATOM 2156 C CA . VAL A 1 287 ? 4.203 -7.422 -4.816 1 98.44 287 VAL A CA 1
ATOM 2157 C C . VAL A 1 287 ? 3.531 -8.359 -3.811 1 98.44 287 VAL A C 1
ATOM 2159 O O . VAL A 1 287 ? 4.027 -9.453 -3.547 1 98.44 287 VAL A O 1
ATOM 2162 N N . LEU A 1 288 ? 2.42 -7.914 -3.248 1 98.31 288 LEU A N 1
ATOM 2163 C CA . LEU A 1 288 ? 1.715 -8.711 -2.248 1 98.31 288 LEU A CA 1
ATOM 2164 C C . LEU A 1 288 ? 1.287 -10.055 -2.826 1 98.31 288 LEU A C 1
ATOM 2166 O O . LEU A 1 288 ? 1.491 -11.094 -2.199 1 98.31 288 LEU A O 1
ATOM 2170 N N . ALA A 1 289 ? 0.687 -10.039 -4.012 1 98.19 289 ALA A N 1
ATOM 2171 C CA . ALA A 1 289 ? 0.242 -11.258 -4.68 1 98.19 289 ALA A CA 1
ATOM 2172 C C . ALA A 1 289 ? 1.408 -12.219 -4.91 1 98.19 289 ALA A C 1
ATOM 2174 O O . ALA A 1 289 ? 1.288 -13.422 -4.676 1 98.19 289 ALA A O 1
ATOM 2175 N N . THR A 1 290 ? 2.518 -11.703 -5.379 1 98.31 290 THR A N 1
ATOM 2176 C CA . THR A 1 290 ? 3.709 -12.508 -5.633 1 98.31 290 THR A CA 1
ATOM 2177 C C . THR A 1 290 ? 4.207 -13.164 -4.348 1 98.31 290 THR A C 1
ATOM 2179 O O . THR A 1 290 ? 4.52 -14.359 -4.336 1 98.31 290 THR A O 1
ATOM 2182 N N . ARG A 1 291 ? 4.258 -12.406 -3.307 1 98.69 291 ARG A N 1
ATOM 2183 C CA . ARG A 1 291 ? 4.723 -12.93 -2.027 1 98.69 291 ARG A CA 1
ATOM 2184 C C . ARG A 1 291 ? 3.77 -13.992 -1.495 1 98.69 291 ARG A C 1
ATOM 2186 O O . ARG A 1 291 ? 4.207 -15.008 -0.946 1 98.69 291 ARG A O 1
ATOM 2193 N N . PHE A 1 292 ? 2.455 -13.789 -1.612 1 98.75 292 PHE A N 1
ATOM 2194 C CA . PHE A 1 292 ? 1.47 -14.773 -1.19 1 98.75 292 PHE A CA 1
ATOM 2195 C C . PHE A 1 292 ? 1.657 -16.094 -1.949 1 98.75 292 PHE A C 1
ATOM 2197 O O . PHE A 1 292 ? 1.663 -17.156 -1.348 1 98.75 292 PHE A O 1
ATOM 2204 N N . GLY A 1 293 ? 1.795 -15.953 -3.268 1 98.56 293 GLY A N 1
ATOM 2205 C CA . GLY A 1 293 ? 2.002 -17.141 -4.066 1 98.56 293 GLY A CA 1
ATOM 2206 C C . GLY A 1 293 ? 3.252 -17.906 -3.68 1 98.56 293 GLY A C 1
ATOM 2207 O O . GLY A 1 293 ? 3.229 -19.141 -3.582 1 98.56 293 GLY A O 1
ATOM 2208 N N . LEU A 1 294 ? 4.34 -17.188 -3.49 1 98.5 294 LEU A N 1
ATOM 2209 C CA . LEU A 1 294 ? 5.605 -17.781 -3.088 1 98.5 294 LEU A CA 1
ATOM 2210 C C . LEU A 1 294 ? 5.441 -18.578 -1.791 1 98.5 294 LEU A C 1
ATOM 2212 O O . LEU A 1 294 ? 5.801 -19.75 -1.727 1 98.5 294 LEU A O 1
ATOM 2216 N N . HIS A 1 295 ? 4.883 -17.969 -0.808 1 98.69 295 HIS A N 1
ATOM 2217 C CA . HIS A 1 295 ? 4.785 -18.578 0.512 1 98.69 295 HIS A CA 1
ATOM 2218 C C . HIS A 1 295 ? 3.756 -19.703 0.524 1 98.69 295 HIS A C 1
ATOM 2220 O O . HIS A 1 295 ? 3.889 -20.672 1.285 1 98.69 295 HIS A O 1
ATOM 2226 N N . ALA A 1 296 ? 2.715 -19.562 -0.298 1 98.75 296 ALA A N 1
ATOM 2227 C CA . ALA A 1 296 ? 1.76 -20.656 -0.421 1 98.75 296 ALA A CA 1
ATOM 2228 C C . ALA A 1 296 ? 2.434 -21.922 -0.966 1 98.75 296 ALA A C 1
ATOM 2230 O O . ALA A 1 296 ? 2.24 -23.016 -0.438 1 98.75 296 ALA A O 1
ATOM 2231 N N . ALA A 1 297 ? 3.207 -21.766 -2.029 1 98.25 297 ALA A N 1
ATOM 2232 C CA . ALA A 1 297 ? 3.938 -22.891 -2.615 1 98.25 297 ALA A CA 1
ATOM 2233 C C . ALA A 1 297 ? 4.91 -23.5 -1.607 1 98.25 297 ALA A C 1
ATOM 2235 O O . ALA A 1 297 ? 5.012 -24.719 -1.494 1 98.25 297 ALA A O 1
ATOM 2236 N N . GLU A 1 298 ? 5.609 -22.656 -0.896 1 97.88 298 GLU A N 1
ATOM 2237 C CA . GLU A 1 298 ? 6.543 -23.125 0.123 1 97.88 298 GLU A CA 1
ATOM 2238 C C . GLU A 1 298 ? 5.812 -23.875 1.229 1 97.88 298 GLU A C 1
ATOM 2240 O O . GLU A 1 298 ? 6.316 -24.891 1.738 1 97.88 298 GLU A O 1
ATOM 2245 N N . ALA A 1 299 ? 4.684 -23.359 1.627 1 98.44 299 ALA A N 1
ATOM 2246 C CA . ALA A 1 299 ? 3.891 -24.016 2.66 1 98.44 299 ALA A CA 1
ATOM 2247 C C . ALA A 1 299 ? 3.461 -25.406 2.217 1 98.44 299 ALA A C 1
ATOM 2249 O O . ALA A 1 299 ? 3.473 -26.344 3.014 1 98.44 299 ALA A O 1
ATOM 2250 N N . VAL A 1 300 ? 3.025 -25.547 0.976 1 98.12 300 VAL A N 1
ATOM 2251 C CA . VAL A 1 300 ? 2.648 -26.844 0.427 1 98.12 300 VAL A CA 1
ATOM 2252 C C . VAL A 1 300 ? 3.826 -27.812 0.535 1 98.12 300 VAL A C 1
ATOM 2254 O O . VAL A 1 300 ? 3.67 -28.938 1.009 1 98.12 300 VAL A O 1
ATOM 2257 N N . HIS A 1 301 ? 4.973 -27.391 0.142 1 96.69 301 HIS A N 1
ATOM 2258 C CA . HIS A 1 301 ? 6.156 -28.234 0.153 1 96.69 301 HIS A CA 1
ATOM 2259 C C . HIS A 1 301 ? 6.562 -28.609 1.577 1 96.69 301 HIS A C 1
ATOM 2261 O O . HIS A 1 301 ? 7.105 -29.688 1.816 1 96.69 301 HIS A O 1
ATOM 2267 N N . ALA A 1 302 ? 6.312 -27.719 2.467 1 96.81 302 ALA A N 1
ATOM 2268 C CA . ALA A 1 302 ? 6.648 -27.953 3.869 1 96.81 302 ALA A CA 1
ATOM 2269 C C . ALA A 1 302 ? 5.562 -28.781 4.566 1 96.81 302 ALA A C 1
ATOM 2271 O O . ALA A 1 302 ? 5.684 -29.094 5.75 1 96.81 302 ALA A O 1
ATOM 2272 N N . GLY A 1 303 ? 4.488 -29.078 3.902 1 97.56 303 GLY A N 1
ATOM 2273 C CA . GLY A 1 303 ? 3.408 -29.875 4.465 1 97.56 303 GLY A CA 1
ATOM 2274 C C . GLY A 1 303 ? 2.551 -29.109 5.453 1 97.56 303 GLY A C 1
ATOM 2275 O O . GLY A 1 303 ? 1.989 -29.688 6.383 1 97.56 303 GLY A O 1
ATOM 2276 N N . GLN A 1 304 ? 2.535 -27.828 5.34 1 98.12 304 GLN A N 1
ATOM 2277 C CA . GLN A 1 304 ? 1.747 -27 6.238 1 98.12 304 GLN A CA 1
ATOM 2278 C C . GLN A 1 304 ? 0.325 -26.812 5.719 1 98.12 304 GLN A C 1
ATOM 2280 O O . GLN A 1 304 ? -0.098 -25.688 5.43 1 98.12 304 GLN A O 1
ATOM 2285 N N . PHE A 1 305 ? -0.427 -27.906 5.738 1 98.44 305 PHE A N 1
ATOM 2286 C CA . PHE A 1 305 ? -1.774 -27.922 5.18 1 98.44 305 PHE A CA 1
ATOM 2287 C C . PHE A 1 305 ? -2.787 -27.406 6.191 1 98.44 305 PHE A C 1
ATOM 2289 O O . PHE A 1 305 ? -2.512 -27.359 7.395 1 98.44 305 PHE A O 1
ATOM 2296 N N . GLY A 1 306 ? -3.959 -26.938 5.715 1 98.44 306 GLY A N 1
ATOM 2297 C CA . GLY A 1 306 ? -4.992 -26.375 6.562 1 98.44 306 GLY A CA 1
ATOM 2298 C C . GLY A 1 306 ? -4.699 -24.938 6.977 1 98.44 306 GLY A C 1
ATOM 2299 O O . GLY A 1 306 ? -5.289 -24.422 7.93 1 98.44 306 GLY A O 1
ATOM 2300 N N . GLN A 1 307 ? -3.75 -24.328 6.273 1 98.75 307 GLN A N 1
ATOM 2301 C CA . GLN A 1 307 ? -3.301 -22.984 6.594 1 98.75 307 GLN A CA 1
ATOM 2302 C C . GLN A 1 307 ? -3.617 -22.016 5.457 1 98.75 307 GLN A C 1
ATOM 2304 O O . GLN A 1 307 ? -3.932 -22.438 4.344 1 98.75 307 GLN A O 1
ATOM 2309 N N . MET A 1 308 ? -3.637 -20.75 5.766 1 98.75 308 MET A N 1
ATOM 2310 C CA . MET A 1 308 ? -3.748 -19.641 4.832 1 98.75 308 MET A CA 1
ATOM 2311 C C . MET A 1 308 ? -2.559 -18.688 4.973 1 98.75 308 MET A C 1
ATOM 2313 O O . MET A 1 308 ? -2.109 -18.422 6.086 1 98.75 308 MET A O 1
ATOM 2317 N N . VAL A 1 309 ? -2.033 -18.297 3.867 1 98.81 309 VAL A N 1
ATOM 2318 C CA . VAL A 1 309 ? -1.008 -17.266 3.945 1 98.81 309 VAL A CA 1
ATOM 2319 C C . VAL A 1 309 ? -1.643 -15.93 4.363 1 98.81 309 VAL A C 1
ATOM 2321 O O . VAL A 1 309 ? -2.777 -15.633 3.982 1 98.81 309 VAL A O 1
ATOM 2324 N N . ALA A 1 310 ? -0.95 -15.141 5.117 1 98.75 310 ALA A N 1
ATOM 2325 C CA . ALA A 1 310 ? -1.469 -13.898 5.672 1 98.75 310 ALA A CA 1
ATOM 2326 C C . ALA A 1 310 ? -0.36 -12.859 5.812 1 98.75 310 ALA A C 1
ATOM 2328 O O . ALA A 1 310 ? 0.779 -13.195 6.145 1 98.75 310 ALA A O 1
ATOM 2329 N N . LEU A 1 311 ? -0.743 -11.609 5.527 1 98.44 311 LEU A N 1
ATOM 2330 C CA . LEU A 1 311 ? 0.175 -10.508 5.77 1 98.44 311 LEU A CA 1
ATOM 2331 C C . LEU A 1 311 ? 0.006 -9.961 7.184 1 98.44 311 LEU A C 1
ATOM 2333 O O . LEU A 1 311 ? -1.106 -9.617 7.594 1 98.44 311 LEU A O 1
ATOM 2337 N N . HIS A 1 312 ? 0.984 -9.883 7.977 1 97.5 312 HIS A N 1
ATOM 2338 C CA . HIS A 1 312 ? 1.062 -9.195 9.258 1 97.5 312 HIS A CA 1
ATOM 2339 C C . HIS A 1 312 ? 2.242 -8.234 9.297 1 97.5 312 HIS A C 1
ATOM 2341 O O . HIS A 1 312 ? 3.396 -8.656 9.398 1 97.5 312 HIS A O 1
ATOM 2347 N N . GLY A 1 313 ? 1.879 -6.895 9.336 1 94.69 313 GLY A N 1
ATOM 2348 C CA . GLY A 1 313 ? 2.957 -5.941 9.133 1 94.69 313 GLY A CA 1
ATOM 2349 C C . GLY A 1 313 ? 3.617 -6.074 7.77 1 94.69 313 GLY A C 1
ATOM 2350 O O . GLY A 1 313 ? 2.977 -5.859 6.742 1 94.69 313 GLY A O 1
ATOM 2351 N N . SER A 1 314 ? 4.883 -6.477 7.805 1 93.31 314 SER A N 1
ATOM 2352 C CA . SER A 1 314 ? 5.594 -6.664 6.547 1 93.31 314 SER A CA 1
ATOM 2353 C C . SER A 1 314 ? 5.961 -8.125 6.332 1 93.31 314 SER A C 1
ATOM 2355 O O . SER A 1 314 ? 6.684 -8.461 5.387 1 93.31 314 SER A O 1
ATOM 2357 N N . THR A 1 315 ? 5.445 -8.961 7.133 1 96.25 315 THR A N 1
ATOM 2358 C CA . THR A 1 315 ? 5.828 -10.375 7.086 1 96.25 315 THR A CA 1
ATOM 2359 C C . THR A 1 315 ? 4.664 -11.227 6.598 1 96.25 315 THR A C 1
ATOM 2361 O O . THR A 1 315 ? 3.504 -10.945 6.91 1 96.25 315 THR A O 1
ATOM 2364 N N . ILE A 1 316 ? 5.004 -12.203 5.84 1 98.25 316 ILE A N 1
ATOM 2365 C CA . ILE A 1 316 ? 4.008 -13.195 5.457 1 98.25 316 ILE A CA 1
ATOM 2366 C C . ILE A 1 316 ? 4.051 -14.375 6.43 1 98.25 316 ILE A C 1
ATOM 2368 O O . ILE A 1 316 ? 5.109 -14.961 6.66 1 98.25 316 ILE A O 1
ATOM 2372 N N . GLU A 1 317 ? 2.932 -14.648 7.016 1 98.19 317 GLU A N 1
ATOM 2373 C CA . GLU A 1 317 ? 2.799 -15.742 7.973 1 98.19 317 GLU A CA 1
ATOM 2374 C C . GLU A 1 317 ? 1.705 -16.719 7.547 1 98.19 317 GLU A C 1
ATOM 2376 O O . GLU A 1 317 ? 1.004 -16.484 6.562 1 98.19 317 GLU A O 1
ATOM 2381 N N . LEU A 1 318 ? 1.689 -17.875 8.234 1 98.69 318 LEU A N 1
ATOM 2382 C CA . LEU A 1 318 ? 0.612 -18.844 8.062 1 98.69 318 LEU A CA 1
ATOM 2383 C C . LEU A 1 318 ? -0.375 -18.766 9.219 1 98.69 318 LEU A C 1
ATOM 2385 O O . LEU A 1 318 ? 0.03 -18.672 10.383 1 98.69 318 LEU A O 1
ATOM 2389 N N . VAL A 1 319 ? -1.616 -18.781 8.906 1 98.75 319 VAL A N 1
ATOM 2390 C CA . VAL A 1 319 ? -2.67 -18.812 9.914 1 98.75 319 VAL A CA 1
ATOM 2391 C C . VAL A 1 319 ? -3.662 -19.922 9.586 1 98.75 319 VAL A C 1
ATOM 2393 O O . VAL A 1 319 ? -3.867 -20.25 8.414 1 98.75 319 VAL A O 1
ATOM 2396 N N . PRO A 1 320 ? -4.289 -20.516 10.562 1 98.62 320 PRO A N 1
ATOM 2397 C CA . PRO A 1 320 ? -5.258 -21.562 10.266 1 98.62 320 PRO A CA 1
ATOM 2398 C C . PRO A 1 320 ? -6.434 -21.062 9.43 1 98.62 320 PRO A C 1
ATOM 2400 O O . PRO A 1 320 ? -7.016 -20.031 9.742 1 98.62 320 PRO A O 1
ATOM 2403 N N . LEU A 1 321 ? -6.812 -21.844 8.383 1 98.25 321 LEU A N 1
ATOM 2404 C CA . LEU A 1 321 ? -7.973 -21.531 7.555 1 98.25 321 LEU A CA 1
ATOM 2405 C C . LEU A 1 321 ? -9.234 -21.406 8.406 1 98.25 321 LEU A C 1
ATOM 2407 O O . LEU A 1 321 ? -10.062 -20.531 8.18 1 98.25 321 LEU A O 1
ATOM 2411 N N . SER A 1 322 ? -9.344 -22.234 9.359 1 97.38 322 SER A N 1
ATOM 2412 C CA . SER A 1 322 ? -10.516 -22.281 10.234 1 97.38 322 SER A CA 1
ATOM 2413 C C . SER A 1 322 ? -10.672 -20.969 11 1 97.38 322 SER A C 1
ATOM 2415 O O . SER A 1 322 ? -11.789 -20.5 11.234 1 97.38 322 SER A O 1
ATOM 2417 N N . GLU A 1 323 ? -9.602 -20.359 11.367 1 97.56 323 GLU A N 1
ATOM 2418 C CA . GLU A 1 323 ? -9.625 -19.094 12.094 1 97.56 323 GLU A CA 1
ATOM 2419 C C . GLU A 1 323 ? -9.922 -17.922 11.156 1 97.56 323 GLU A C 1
ATOM 2421 O O . GLU A 1 323 ? -10.688 -17.031 11.5 1 97.56 323 GLU A O 1
ATOM 2426 N N . ALA A 1 324 ? -9.367 -17.969 10 1 96.62 324 ALA A N 1
ATOM 2427 C CA . ALA A 1 324 ? -9.477 -16.875 9.039 1 96.62 324 ALA A CA 1
ATOM 2428 C C . ALA A 1 324 ? -10.898 -16.75 8.492 1 96.62 324 ALA A C 1
ATOM 2430 O O . ALA A 1 324 ? -11.297 -15.688 8.016 1 96.62 324 ALA A O 1
ATOM 2431 N N . THR A 1 325 ? -11.68 -17.812 8.562 1 94.81 325 THR A N 1
ATOM 2432 C CA . THR A 1 325 ? -13 -17.812 7.934 1 94.81 325 THR A CA 1
ATOM 2433 C C . THR A 1 325 ? -14.102 -17.734 8.984 1 94.81 325 THR A C 1
ATOM 2435 O O . THR A 1 325 ? -15.281 -17.922 8.672 1 94.81 325 THR A O 1
ATOM 2438 N N . LYS A 1 326 ? -13.758 -17.484 10.203 1 94.25 326 LYS A N 1
ATOM 2439 C CA . LYS A 1 326 ? -14.727 -17.453 11.289 1 94.25 326 LYS A CA 1
ATOM 2440 C C . LYS A 1 326 ? -15.602 -16.203 11.203 1 94.25 326 LYS A C 1
ATOM 2442 O O . LYS A 1 326 ? -16.781 -16.234 11.547 1 94.25 326 LYS A O 1
ATOM 2447 N N . GLN A 1 327 ? -15 -15.141 10.859 1 94.06 327 GLN A N 1
ATOM 2448 C CA . GLN A 1 327 ? -15.727 -13.875 10.789 1 94.06 327 GLN A CA 1
ATOM 2449 C C . GLN A 1 327 ? -15.141 -12.961 9.719 1 94.06 327 GLN A C 1
ATOM 2451 O O . GLN A 1 327 ? -13.984 -13.117 9.328 1 94.06 327 GLN A O 1
ATOM 2456 N N . LEU A 1 328 ? -15.977 -12.062 9.289 1 94.31 328 LEU A N 1
ATOM 2457 C CA . LEU A 1 328 ? -15.523 -11.062 8.328 1 94.31 328 LEU A CA 1
ATOM 2458 C C . LEU A 1 328 ? -14.727 -9.961 9.023 1 94.31 328 LEU A C 1
ATOM 2460 O O . LEU A 1 328 ? -15.07 -9.547 10.133 1 94.31 328 LEU A O 1
ATOM 2464 N N . LYS A 1 329 ? -13.742 -9.539 8.375 1 96.38 329 LYS A N 1
ATOM 2465 C CA . LYS A 1 329 ? -12.977 -8.383 8.852 1 96.38 329 LYS A CA 1
ATOM 2466 C C . LYS A 1 329 ? -13.672 -7.078 8.477 1 96.38 329 LYS A C 1
ATOM 2468 O O . LYS A 1 329 ? -13.516 -6.578 7.359 1 96.38 329 LYS A O 1
ATOM 2473 N N . ARG A 1 330 ? -14.375 -6.539 9.359 1 96.62 330 ARG A N 1
ATOM 2474 C CA . ARG A 1 330 ? -15.078 -5.277 9.156 1 96.62 330 ARG A CA 1
ATOM 2475 C C . ARG A 1 330 ? -14.242 -4.098 9.633 1 96.62 330 ARG A C 1
ATOM 2477 O O . ARG A 1 330 ? -13.234 -4.281 10.328 1 96.62 330 ARG A O 1
ATOM 2484 N N . VAL A 1 331 ? -14.625 -2.873 9.203 1 97.19 331 VAL A N 1
ATOM 2485 C CA . VAL A 1 331 ? -13.93 -1.673 9.641 1 97.19 331 VAL A CA 1
ATOM 2486 C C . VAL A 1 331 ? -14.156 -1.465 11.141 1 97.19 331 VAL A C 1
ATOM 2488 O O . VAL A 1 331 ? -15.297 -1.298 11.586 1 97.19 331 VAL A O 1
ATOM 2491 N N . PRO A 1 332 ? -13.094 -1.532 11.898 1 96.69 332 PRO A N 1
ATOM 2492 C CA . PRO A 1 332 ? -13.289 -1.267 13.328 1 96.69 332 PRO A CA 1
ATOM 2493 C C . PRO A 1 332 ? -13.719 0.172 13.602 1 96.69 332 PRO A C 1
ATOM 2495 O O . PRO A 1 332 ? -13.422 1.073 12.82 1 96.69 332 PRO A O 1
ATOM 2498 N N . SER A 1 333 ? -14.352 0.369 14.727 1 96.75 333 SER A N 1
ATOM 2499 C CA . SER A 1 333 ? -14.875 1.68 15.094 1 96.75 333 SER A CA 1
ATOM 2500 C C . SER A 1 333 ? -13.758 2.721 15.156 1 96.75 333 SER A C 1
ATOM 2502 O O . SER A 1 333 ? -13.953 3.871 14.758 1 96.75 333 SER A O 1
ATOM 2504 N N . GLU A 1 334 ? -12.633 2.375 15.664 1 95.75 334 GLU A N 1
ATOM 2505 C CA . GLU A 1 334 ? -11.516 3.301 15.797 1 95.75 334 GLU A CA 1
ATOM 2506 C C . GLU A 1 334 ? -11.055 3.799 14.43 1 95.75 334 GLU A C 1
ATOM 2508 O O . GLU A 1 334 ? -10.711 4.973 14.273 1 95.75 334 GLU A O 1
ATOM 2513 N N . ARG A 1 335 ? -10.984 2.881 13.5 1 96.12 335 ARG A N 1
ATOM 2514 C CA . ARG A 1 335 ? -10.586 3.248 12.148 1 96.12 335 ARG A CA 1
ATOM 2515 C C . ARG A 1 335 ? -11.609 4.184 11.516 1 96.12 335 ARG A C 1
ATOM 2517 O O . ARG A 1 335 ? -11.242 5.133 10.812 1 96.12 335 ARG A O 1
ATOM 2524 N N . TYR A 1 336 ? -12.867 3.92 11.695 1 97.19 336 TYR A N 1
ATOM 2525 C CA . TYR A 1 336 ? -13.906 4.801 11.164 1 97.19 336 TYR A CA 1
ATOM 2526 C C . TYR A 1 336 ? -13.836 6.176 11.82 1 97.19 336 TYR A C 1
ATOM 2528 O O . TYR A 1 336 ? -14.07 7.191 11.156 1 97.19 336 TYR A O 1
ATOM 2536 N N . GLN A 1 337 ? -13.531 6.227 13.055 1 96.12 337 GLN A N 1
ATOM 2537 C CA . GLN A 1 337 ? -13.414 7.488 13.781 1 96.12 337 GLN A CA 1
ATOM 2538 C C . GLN A 1 337 ? -12.297 8.352 13.211 1 96.12 337 GLN A C 1
ATOM 2540 O O . GLN A 1 337 ? -12.398 9.578 13.195 1 96.12 337 GLN A O 1
ATOM 2545 N N . GLU A 1 338 ? -11.258 7.762 12.758 1 96 338 GLU A N 1
ATOM 2546 C CA . GLU A 1 338 ? -10.203 8.516 12.078 1 96 338 GLU A CA 1
ATOM 2547 C C . GLU A 1 338 ? -10.766 9.281 10.883 1 96 338 GLU A C 1
ATOM 2549 O O . GLU A 1 338 ? -10.414 10.445 10.664 1 96 338 GLU A O 1
ATOM 2554 N N . ALA A 1 339 ? -11.547 8.531 10.102 1 95.44 339 ALA A N 1
ATOM 2555 C CA . ALA A 1 339 ? -12.156 9.172 8.945 1 95.44 339 ALA A CA 1
ATOM 2556 C C . ALA A 1 339 ? -13.117 10.281 9.367 1 95.44 339 ALA A C 1
ATOM 2558 O O . ALA A 1 339 ? -13.148 11.352 8.75 1 95.44 339 ALA A O 1
ATOM 2559 N N . GLU A 1 340 ? -13.844 10.047 10.406 1 94.56 340 GLU A N 1
ATOM 2560 C CA . GLU A 1 340 ? -14.844 10.977 10.906 1 94.56 340 GLU A CA 1
ATOM 2561 C C . GLU A 1 340 ? -14.211 12.312 11.297 1 94.56 340 GLU A C 1
ATOM 2563 O O . GLU A 1 340 ? -14.852 13.359 11.195 1 94.56 340 GLU A O 1
ATOM 2568 N N . ALA A 1 341 ? -13.008 12.234 11.711 1 93 341 ALA A N 1
ATOM 2569 C CA . ALA A 1 341 ? -12.289 13.438 12.133 1 93 341 ALA A CA 1
ATOM 2570 C C . ALA A 1 341 ? -12.195 14.445 10.992 1 93 341 ALA A C 1
ATOM 2572 O O . ALA A 1 341 ? -11.969 15.633 11.227 1 93 341 ALA A O 1
ATOM 2573 N N . PHE A 1 342 ? -12.414 14.023 9.812 1 92.62 342 PHE A N 1
ATOM 2574 C CA . PHE A 1 342 ? -12.211 14.898 8.664 1 92.62 342 PHE A CA 1
ATOM 2575 C C . PHE A 1 342 ? -13.531 15.18 7.957 1 92.62 342 PHE A C 1
ATOM 2577 O O . PHE A 1 342 ? -13.547 15.781 6.879 1 92.62 342 PHE A O 1
ATOM 2584 N N . PHE A 1 343 ? -14.617 14.672 8.531 1 91.06 343 PHE A N 1
ATOM 2585 C CA . PHE A 1 343 ? -15.914 14.93 7.922 1 91.06 343 PHE A CA 1
ATOM 2586 C C . PHE A 1 343 ? -16.281 16.406 8.031 1 91.06 343 PHE A C 1
ATOM 2588 O O . PHE A 1 343 ? -15.828 17.094 8.945 1 91.06 343 PHE A O 1
ATOM 2595 N N . GLY A 1 344 ? -17.172 16.922 7.07 1 83.56 344 GLY A N 1
ATOM 2596 C CA . GLY A 1 344 ? -17.703 18.266 7.137 1 83.56 344 GLY A CA 1
ATOM 2597 C C . GLY A 1 344 ? -17.188 19.172 6.02 1 83.56 344 GLY A C 1
ATOM 2598 O O . GLY A 1 344 ? -16.25 18.812 5.316 1 83.56 344 GLY A O 1
ATOM 2599 N N . MET B 1 1 ? -3.832 25.781 22.141 1 94.81 1 MET B N 1
ATOM 2600 C CA . MET B 1 1 ? -2.377 25.688 22.062 1 94.81 1 MET B CA 1
ATOM 2601 C C . MET B 1 1 ? -1.887 26.172 20.688 1 94.81 1 MET B C 1
ATOM 2603 O O . MET B 1 1 ? -2.689 26.406 19.781 1 94.81 1 MET B O 1
ATOM 2607 N N . ARG B 1 2 ? -0.573 26.469 20.656 1 97.25 2 ARG B N 1
ATOM 2608 C CA . ARG B 1 2 ? 0.103 26.75 19.391 1 97.25 2 ARG B CA 1
ATOM 2609 C C . ARG B 1 2 ? 1.108 25.656 19.047 1 97.25 2 ARG B C 1
ATOM 2611 O O . ARG B 1 2 ? 1.982 25.344 19.859 1 97.25 2 ARG B O 1
ATOM 2618 N N . ILE B 1 3 ? 0.898 25.125 17.891 1 98 3 ILE B N 1
ATOM 2619 C CA . ILE B 1 3 ? 1.725 24 17.469 1 98 3 ILE B CA 1
ATOM 2620 C C . ILE B 1 3 ? 2.57 24.406 16.266 1 98 3 ILE B C 1
ATOM 2622 O O . ILE B 1 3 ? 2.055 24.969 15.297 1 98 3 ILE B O 1
ATOM 2626 N N . GLY B 1 4 ? 3.865 24.203 16.375 1 98.38 4 GLY B N 1
ATOM 2627 C CA . GLY B 1 4 ? 4.762 24.391 15.242 1 98.38 4 GLY B CA 1
ATOM 2628 C C . GLY B 1 4 ? 4.918 23.141 14.383 1 98.38 4 GLY B C 1
ATOM 2629 O O . GLY B 1 4 ? 4.953 22.031 14.906 1 98.38 4 GLY B O 1
ATOM 2630 N N . VAL B 1 5 ? 4.984 23.359 13.07 1 98.06 5 VAL B N 1
ATOM 2631 C CA . VAL B 1 5 ? 5.207 22.266 12.117 1 98.06 5 VAL B CA 1
ATOM 2632 C C . VAL B 1 5 ? 6.355 22.625 11.18 1 98.06 5 VAL B C 1
ATOM 2634 O O . VAL B 1 5 ? 6.477 23.781 10.75 1 98.06 5 VAL B O 1
ATOM 2637 N N . LEU B 1 6 ? 7.227 21.656 10.914 1 97.44 6 LEU B N 1
ATOM 2638 C CA . LEU B 1 6 ? 8.281 21.859 9.93 1 97.44 6 LEU B CA 1
ATOM 2639 C C . LEU B 1 6 ? 8.562 20.578 9.148 1 97.44 6 LEU B C 1
ATOM 2641 O O . LEU B 1 6 ? 8.25 19.484 9.617 1 97.44 6 LEU B O 1
ATOM 2645 N N . THR B 1 7 ? 9.023 20.719 7.949 1 95.88 7 THR B N 1
ATOM 2646 C CA . THR B 1 7 ? 9.391 19.609 7.082 1 95.88 7 THR B CA 1
ATOM 2647 C C . THR B 1 7 ? 10.891 19.609 6.801 1 95.88 7 THR B C 1
ATOM 2649 O O . THR B 1 7 ? 11.461 20.656 6.465 1 95.88 7 THR B O 1
ATOM 2652 N N . GLY B 1 8 ? 11.492 18.438 6.988 1 91.25 8 GLY B N 1
ATOM 2653 C CA . GLY B 1 8 ? 12.93 18.344 6.773 1 91.25 8 GLY B CA 1
ATOM 2654 C C . GLY B 1 8 ? 13.32 17.266 5.793 1 91.25 8 GLY B C 1
ATOM 2655 O O . GLY B 1 8 ? 12.539 16.344 5.527 1 91.25 8 GLY B O 1
ATOM 2656 N N . GLY B 1 9 ? 14.586 17.422 5.238 1 83.62 9 GLY B N 1
ATOM 2657 C CA . GLY B 1 9 ? 15.148 16.438 4.332 1 83.62 9 GLY B CA 1
ATOM 2658 C C . GLY B 1 9 ? 14.641 16.578 2.908 1 83.62 9 GLY B C 1
ATOM 2659 O O . GLY B 1 9 ? 14.234 17.656 2.492 1 83.62 9 GLY B O 1
ATOM 2660 N N . GLY B 1 10 ? 14.828 15.5 2.115 1 80.19 10 GLY B N 1
ATOM 2661 C CA . GLY B 1 10 ? 14.344 15.516 0.741 1 80.19 10 GLY B CA 1
ATOM 2662 C C . GLY B 1 10 ? 12.836 15.508 0.637 1 80.19 10 GLY B C 1
ATOM 2663 O O . GLY B 1 10 ? 12.148 14.977 1.513 1 80.19 10 GLY B O 1
ATOM 2664 N N . ASP B 1 11 ? 12.391 16.094 -0.436 1 81.62 11 ASP B N 1
ATOM 2665 C CA . ASP B 1 11 ? 10.938 16.141 -0.615 1 81.62 11 ASP B CA 1
ATOM 2666 C C . ASP B 1 11 ? 10.383 14.734 -0.875 1 81.62 11 ASP B C 1
ATOM 2668 O O . ASP B 1 11 ? 11.125 13.836 -1.27 1 81.62 11 ASP B O 1
ATOM 2672 N N . CYS B 1 12 ? 9.188 14.625 -0.518 1 88.06 12 CYS B N 1
ATOM 2673 C CA . CYS B 1 12 ? 8.469 13.359 -0.623 1 88.06 12 CYS B CA 1
ATOM 2674 C C . CYS B 1 12 ? 6.977 13.594 -0.85 1 88.06 12 CYS B C 1
ATOM 2676 O O . CYS B 1 12 ? 6.391 14.5 -0.256 1 88.06 12 CYS B O 1
ATOM 2678 N N . PRO B 1 13 ? 6.359 12.758 -1.76 1 92.06 13 PRO B N 1
ATOM 2679 C CA . PRO B 1 13 ? 4.902 12.859 -1.853 1 92.06 13 PRO B CA 1
ATOM 2680 C C . PRO B 1 13 ? 4.199 12.5 -0.544 1 92.06 13 PRO B C 1
ATOM 2682 O O . PRO B 1 13 ? 4.539 11.5 0.089 1 92.06 13 PRO B O 1
ATOM 2685 N N . GLY B 1 14 ? 3.232 13.406 -0.132 1 94.44 14 GLY B N 1
ATOM 2686 C CA . GLY B 1 14 ? 2.461 13.125 1.067 1 94.44 14 GLY B CA 1
ATOM 2687 C C . GLY B 1 14 ? 2.717 14.109 2.189 1 94.44 14 GLY B C 1
ATOM 2688 O O . GLY B 1 14 ? 1.95 14.18 3.152 1 94.44 14 GLY B O 1
ATOM 2689 N N . LEU B 1 15 ? 3.77 14.914 2.068 1 96.06 15 LEU B N 1
ATOM 2690 C CA . LEU B 1 15 ? 4.109 15.898 3.098 1 96.06 15 LEU B CA 1
ATOM 2691 C C . LEU B 1 15 ? 2.947 16.859 3.338 1 96.06 15 LEU B C 1
ATOM 2693 O O . LEU B 1 15 ? 2.568 17.094 4.484 1 96.06 15 LEU B O 1
ATOM 2697 N N . ASN B 1 16 ? 2.389 17.328 2.281 1 96.62 16 ASN B N 1
ATOM 2698 C CA . ASN B 1 16 ? 1.282 18.281 2.385 1 96.62 16 ASN B CA 1
ATOM 2699 C C . ASN B 1 16 ? 0.042 17.625 2.988 1 96.62 16 ASN B C 1
ATOM 2701 O O . ASN B 1 16 ? -0.726 18.281 3.697 1 96.62 16 ASN B O 1
ATOM 2705 N N . ALA B 1 17 ? -0.145 16.391 2.711 1 96.88 17 ALA B N 1
ATOM 2706 C CA . ALA B 1 17 ? -1.266 15.664 3.305 1 96.88 17 ALA B CA 1
ATOM 2707 C C . ALA B 1 17 ? -1.122 15.578 4.82 1 96.88 17 ALA B C 1
ATOM 2709 O O . ALA B 1 17 ? -2.113 15.656 5.551 1 96.88 17 ALA B O 1
ATOM 2710 N N . VAL B 1 18 ? 0.112 15.383 5.32 1 97.94 18 VAL B N 1
ATOM 2711 C CA . VAL B 1 18 ? 0.366 15.367 6.754 1 97.94 18 VAL B CA 1
ATOM 2712 C C . VAL B 1 18 ? 0.048 16.734 7.352 1 97.94 18 VAL B C 1
ATOM 2714 O O . VAL B 1 18 ? -0.644 16.828 8.367 1 97.94 18 VAL B O 1
ATOM 2717 N N . ILE B 1 19 ? 0.553 17.766 6.727 1 97.25 19 ILE B N 1
ATOM 2718 C CA . ILE B 1 19 ? 0.329 19.125 7.203 1 97.25 19 ILE B CA 1
ATOM 2719 C C . ILE B 1 19 ? -1.17 19.406 7.273 1 97.25 19 ILE B C 1
ATOM 2721 O O . ILE B 1 19 ? -1.67 19.891 8.289 1 97.25 19 ILE B O 1
ATOM 2725 N N . ARG B 1 20 ? -1.868 19.062 6.211 1 96.81 20 ARG B N 1
ATOM 2726 C CA . ARG B 1 20 ? -3.316 19.25 6.156 1 96.81 20 ARG B CA 1
ATOM 2727 C C . ARG B 1 20 ? -4 18.547 7.32 1 96.81 20 ARG B C 1
ATOM 2729 O O . ARG B 1 20 ? -4.898 19.109 7.953 1 96.81 20 ARG B O 1
ATOM 2736 N N . ALA B 1 21 ? -3.596 17.328 7.555 1 97.75 21 ALA B N 1
ATOM 2737 C CA . ALA B 1 21 ? -4.219 16.531 8.602 1 97.75 21 ALA B CA 1
ATOM 2738 C C . ALA B 1 21 ? -3.951 17.141 9.984 1 97.75 21 ALA B C 1
ATOM 2740 O O . ALA B 1 21 ? -4.836 17.156 10.844 1 97.75 21 ALA B O 1
ATOM 2741 N N . VAL B 1 22 ? -2.734 17.609 10.188 1 97.69 22 VAL B N 1
ATOM 2742 C CA . VAL B 1 22 ? -2.393 18.266 11.453 1 97.69 22 VAL B CA 1
ATOM 2743 C C . VAL B 1 22 ? -3.27 19.5 11.648 1 97.69 22 VAL B C 1
ATOM 2745 O O . VAL B 1 22 ? -3.855 19.672 12.719 1 97.69 22 VAL B O 1
ATOM 2748 N N . VAL B 1 23 ? -3.371 20.297 10.641 1 96.38 23 VAL B N 1
ATOM 2749 C CA . VAL B 1 23 ? -4.121 21.547 10.719 1 96.38 23 VAL B CA 1
ATOM 2750 C C . VAL B 1 23 ? -5.594 21.25 10.984 1 96.38 23 VAL B C 1
ATOM 2752 O O . VAL B 1 23 ? -6.199 21.844 11.883 1 96.38 23 VAL B O 1
ATOM 2755 N N . ARG B 1 24 ? -6.16 20.359 10.258 1 94.56 24 ARG B N 1
ATOM 2756 C CA . ARG B 1 24 ? -7.582 20.047 10.375 1 94.56 24 ARG B CA 1
ATOM 2757 C C . ARG B 1 24 ? -7.906 19.453 11.742 1 94.56 24 ARG B C 1
ATOM 2759 O O . ARG B 1 24 ? -8.961 19.75 12.312 1 94.56 24 ARG B O 1
ATOM 2766 N N . THR B 1 25 ? -7.039 18.656 12.203 1 94.94 25 THR B N 1
ATOM 2767 C CA . THR B 1 25 ? -7.266 18.016 13.5 1 94.94 25 THR B CA 1
ATOM 2768 C C . THR B 1 25 ? -7.059 19 14.633 1 94.94 25 THR B C 1
ATOM 2770 O O . THR B 1 25 ? -7.938 19.188 15.477 1 94.94 25 THR B O 1
ATOM 2773 N N . ALA B 1 26 ? -5.922 19.672 14.648 1 93.31 26 ALA B N 1
ATOM 2774 C CA . ALA B 1 26 ? -5.562 20.547 15.742 1 93.31 26 ALA B CA 1
ATOM 2775 C C . ALA B 1 26 ? -6.457 21.781 15.773 1 93.31 26 ALA B C 1
ATOM 2777 O O . ALA B 1 26 ? -6.941 22.188 16.828 1 93.31 26 ALA B O 1
ATOM 2778 N N . ASN B 1 27 ? -6.621 22.359 14.664 1 89.88 27 ASN B N 1
ATOM 2779 C CA . ASN B 1 27 ? -7.477 23.531 14.586 1 89.88 27 ASN B CA 1
ATOM 2780 C C . ASN B 1 27 ? -8.953 23.172 14.711 1 89.88 27 ASN B C 1
ATOM 2782 O O . ASN B 1 27 ? -9.695 23.828 15.438 1 89.88 27 ASN B O 1
ATOM 2786 N N . GLY B 1 28 ? -9.43 22.188 14.031 1 85.75 28 GLY B N 1
ATOM 2787 C CA . GLY B 1 28 ? -10.836 21.812 13.977 1 85.75 28 GLY B CA 1
ATOM 2788 C C . GLY B 1 28 ? -11.359 21.281 15.297 1 85.75 28 GLY B C 1
ATOM 2789 O O . GLY B 1 28 ? -12.438 21.656 15.742 1 85.75 28 GLY B O 1
ATOM 2790 N N . ARG B 1 29 ? -10.594 20.453 15.859 1 87.94 29 ARG B N 1
ATOM 2791 C CA . ARG B 1 29 ? -11.078 19.75 17.047 1 87.94 29 ARG B CA 1
ATOM 2792 C C . ARG B 1 29 ? -10.719 20.516 18.312 1 87.94 29 ARG B C 1
ATOM 2794 O O . ARG B 1 29 ? -11.469 20.484 19.297 1 87.94 29 ARG B O 1
ATOM 2801 N N . TYR B 1 30 ? -9.586 21.203 18.281 1 92.62 30 TYR B N 1
ATOM 2802 C CA . TYR B 1 30 ? -9.078 21.719 19.547 1 92.62 30 TYR B CA 1
ATOM 2803 C C . TYR B 1 30 ? -8.93 23.234 19.484 1 92.62 30 TYR B C 1
ATOM 2805 O O . TYR B 1 30 ? -8.656 23.875 20.5 1 92.62 30 TYR B O 1
ATOM 2813 N N . GLY B 1 31 ? -9.078 23.781 18.328 1 92.94 31 GLY B N 1
ATOM 2814 C CA . GLY B 1 31 ? -8.938 25.219 18.188 1 92.94 31 GLY B CA 1
ATOM 2815 C C . GLY B 1 31 ? -7.496 25.688 18.266 1 92.94 31 GLY B C 1
ATOM 2816 O O . GLY B 1 31 ? -7.234 26.859 18.578 1 92.94 31 GLY B O 1
ATOM 2817 N N . ASP B 1 32 ? -6.605 24.797 18.062 1 95 32 ASP B N 1
ATOM 2818 C CA . ASP B 1 32 ? -5.18 25.125 18.125 1 95 32 ASP B CA 1
ATOM 2819 C C . ASP B 1 32 ? -4.746 25.969 16.938 1 95 32 ASP B C 1
ATOM 2821 O O . ASP B 1 32 ? -5.328 25.875 15.852 1 95 32 ASP B O 1
ATOM 2825 N N . ALA B 1 33 ? -3.764 26.797 17.203 1 96 33 ALA B N 1
ATOM 2826 C CA . ALA B 1 33 ? -3.119 27.516 16.109 1 96 33 ALA B CA 1
ATOM 2827 C C . ALA B 1 33 ? -1.913 26.75 15.578 1 96 33 ALA B C 1
ATOM 2829 O O . ALA B 1 33 ? -1.15 26.172 16.359 1 96 33 ALA B O 1
ATOM 2830 N N . ILE B 1 34 ? -1.773 26.828 14.25 1 96.94 34 ILE B N 1
ATOM 2831 C CA . ILE B 1 34 ? -0.674 26.109 13.625 1 96.94 34 ILE B CA 1
ATOM 2832 C C . ILE B 1 34 ? 0.291 27.094 12.977 1 96.94 34 ILE B C 1
ATOM 2834 O O . ILE B 1 34 ? -0.12 27.938 12.18 1 96.94 34 ILE B O 1
ATOM 2838 N N . VAL B 1 35 ? 1.534 26.938 13.32 1 97.75 35 VAL B N 1
ATOM 2839 C CA . VAL B 1 35 ? 2.605 27.75 12.758 1 97.75 35 VAL B CA 1
ATOM 2840 C C . VAL B 1 35 ? 3.57 26.859 11.977 1 97.75 35 VAL B C 1
ATOM 2842 O O . VAL B 1 35 ? 4.148 25.922 12.523 1 97.75 35 VAL B O 1
ATOM 2845 N N . GLY B 1 36 ? 3.688 27.156 10.703 1 97.81 36 GLY B N 1
ATOM 2846 C CA . GLY B 1 36 ? 4.652 26.438 9.891 1 97.81 36 GLY B CA 1
ATOM 2847 C C . GLY B 1 36 ? 5.988 27.141 9.781 1 97.81 36 GLY B C 1
ATOM 2848 O O . GLY B 1 36 ? 6.043 28.328 9.445 1 97.81 36 GLY B O 1
ATOM 2849 N N . PHE B 1 37 ? 7.043 26.438 10.078 1 97.5 37 PHE B N 1
ATOM 2850 C CA . PHE B 1 37 ? 8.383 26.984 9.898 1 97.5 37 PHE B CA 1
ATOM 2851 C C . PHE B 1 37 ? 8.922 26.641 8.516 1 97.5 37 PHE B C 1
ATOM 2853 O O . PHE B 1 37 ? 8.938 25.469 8.125 1 97.5 37 PHE B O 1
ATOM 2860 N N . GLU B 1 38 ? 9.414 27.625 7.816 1 96.62 38 GLU B N 1
ATOM 2861 C CA . GLU B 1 38 ? 9.812 27.469 6.418 1 96.62 38 GLU B CA 1
ATOM 2862 C C . GLU B 1 38 ? 11.203 26.844 6.309 1 96.62 38 GLU B C 1
ATOM 2864 O O . GLU B 1 38 ? 12.109 27.203 7.066 1 96.62 38 GLU B O 1
ATOM 2869 N N . ASP B 1 39 ? 11.305 25.891 5.387 1 94.19 39 ASP B N 1
ATOM 2870 C CA . ASP B 1 39 ? 12.57 25.25 5.031 1 94.19 39 ASP B CA 1
ATOM 2871 C C . ASP B 1 39 ? 13.164 24.5 6.219 1 94.19 39 ASP B C 1
ATOM 2873 O O . ASP B 1 39 ? 14.375 24.547 6.449 1 94.19 39 ASP B O 1
ATOM 2877 N N . GLY B 1 40 ? 12.32 23.906 6.969 1 93.19 40 GLY B N 1
ATOM 2878 C CA . GLY B 1 40 ? 12.742 22.984 8 1 93.19 40 GLY B CA 1
ATOM 2879 C C . GLY B 1 40 ? 13.344 23.656 9.211 1 93.19 40 GLY B C 1
ATOM 2880 O O . GLY B 1 40 ? 12.781 24.625 9.734 1 93.19 40 GLY B O 1
ATOM 2881 N N . TRP B 1 41 ? 14.438 23.109 9.656 1 93.88 41 TRP B N 1
ATOM 2882 C CA . TRP B 1 41 ? 15.109 23.594 10.859 1 93.88 41 TRP B CA 1
ATOM 2883 C C . TRP B 1 41 ? 15.664 25 10.656 1 93.88 41 TRP B C 1
ATOM 2885 O O . TRP B 1 41 ? 15.742 25.781 11.602 1 93.88 41 TRP B O 1
ATOM 2895 N N . ARG B 1 42 ? 16.031 25.281 9.453 1 92.75 42 ARG B N 1
ATOM 2896 C CA . ARG B 1 42 ? 16.547 26.625 9.141 1 92.75 42 ARG B CA 1
ATOM 2897 C C . ARG B 1 42 ? 15.516 27.688 9.461 1 92.75 42 ARG B C 1
ATOM 2899 O O . ARG B 1 42 ? 15.852 28.734 10.016 1 92.75 42 ARG B O 1
ATOM 2906 N N . GLY B 1 43 ? 14.281 27.438 9.07 1 95 43 GLY B N 1
ATOM 2907 C CA . GLY B 1 43 ? 13.219 28.375 9.398 1 95 43 GLY B CA 1
ATOM 2908 C C . GLY B 1 43 ? 13.031 28.562 10.891 1 95 43 GLY B C 1
ATOM 2909 O O . GLY B 1 43 ? 12.742 29.656 11.359 1 95 43 GLY B O 1
ATOM 2910 N N . LEU B 1 44 ? 13.148 27.5 11.586 1 95 44 LEU B N 1
ATOM 2911 C CA . LEU B 1 44 ? 13.031 27.562 13.039 1 95 44 LEU B CA 1
ATOM 2912 C C . LEU B 1 44 ? 14.156 28.406 13.641 1 95 44 LEU B C 1
ATOM 2914 O O . LEU B 1 44 ? 13.93 29.203 14.547 1 95 44 LEU B O 1
ATOM 2918 N N . LEU B 1 45 ? 15.367 28.266 13.148 1 94.81 45 LEU B N 1
ATOM 2919 C CA . LEU B 1 45 ? 16.531 29 13.617 1 94.81 45 LEU B CA 1
ATOM 2920 C C . LEU B 1 45 ? 16.438 30.484 13.258 1 94.81 45 LEU B C 1
ATOM 2922 O O . LEU B 1 45 ? 16.859 31.344 14.039 1 94.81 45 LEU B O 1
ATOM 2926 N N . GLU B 1 46 ? 15.836 30.766 12.172 1 95.25 46 GLU B N 1
ATOM 2927 C CA . GLU B 1 46 ? 15.805 32.125 11.656 1 95.25 46 GLU B CA 1
ATOM 2928 C C . GLU B 1 46 ? 14.461 32.812 11.938 1 95.25 46 GLU B C 1
ATOM 2930 O O . GLU B 1 46 ? 14.25 33.938 11.555 1 95.25 46 GLU B O 1
ATOM 2935 N N . ASP B 1 47 ? 13.578 32.094 12.523 1 97.25 47 ASP B N 1
ATOM 2936 C CA . ASP B 1 47 ? 12.234 32.562 12.828 1 97.25 47 ASP B CA 1
ATOM 2937 C C . ASP B 1 47 ? 11.492 32.938 11.555 1 97.25 47 ASP B C 1
ATOM 2939 O O . ASP B 1 47 ? 10.898 34.031 11.477 1 97.25 47 ASP B O 1
ATOM 2943 N N . ARG B 1 48 ? 11.695 32.188 10.57 1 97.19 48 ARG B N 1
ATOM 2944 C CA . ARG B 1 48 ? 10.898 32.281 9.344 1 97.19 48 ARG B CA 1
ATOM 2945 C C . ARG B 1 48 ? 9.68 31.375 9.406 1 97.19 48 ARG B C 1
ATOM 2947 O O . ARG B 1 48 ? 9.82 30.156 9.414 1 97.19 48 ARG B O 1
ATOM 2954 N N . LYS B 1 49 ? 8.523 32.031 9.461 1 96.69 49 LYS B N 1
ATOM 2955 C CA . LYS B 1 49 ? 7.336 31.219 9.727 1 96.69 49 LYS B CA 1
ATOM 2956 C C . LYS B 1 49 ? 6.125 31.766 8.969 1 96.69 49 LYS B C 1
ATOM 2958 O O . LYS B 1 49 ? 6.133 32.906 8.523 1 96.69 49 LYS B O 1
ATOM 2963 N N . ILE B 1 50 ? 5.195 30.922 8.781 1 96 50 ILE B N 1
ATOM 2964 C CA . ILE B 1 50 ? 3.887 31.297 8.25 1 96 50 ILE B CA 1
ATOM 2965 C C . ILE B 1 50 ? 2.787 30.719 9.141 1 96 50 ILE B C 1
ATOM 2967 O O . ILE B 1 50 ? 2.982 29.703 9.797 1 96 50 ILE B O 1
ATOM 2971 N N . GLN B 1 51 ? 1.681 31.422 9.156 1 95.12 51 GLN B N 1
ATOM 2972 C CA . GLN B 1 51 ? 0.499 30.875 9.805 1 95.12 51 GLN B CA 1
ATOM 2973 C C . GLN B 1 51 ? -0.302 30 8.836 1 95.12 51 GLN B C 1
ATOM 2975 O O . GLN B 1 51 ? -0.509 30.375 7.684 1 95.12 51 GLN B O 1
ATOM 2980 N N . ILE B 1 52 ? -0.604 28.812 9.297 1 94.25 52 ILE B N 1
ATOM 2981 C CA . ILE B 1 52 ? -1.415 27.922 8.469 1 94.25 52 ILE B CA 1
ATOM 2982 C C . ILE B 1 52 ? -2.826 27.828 9.047 1 94.25 52 ILE B C 1
ATOM 2984 O O . ILE B 1 52 ? -3.004 27.484 10.219 1 94.25 52 ILE B O 1
ATOM 2988 N N . HIS B 1 53 ? -3.816 28.078 8.219 1 90 53 HIS B N 1
ATOM 2989 C CA . HIS B 1 53 ? -5.211 28.094 8.656 1 90 53 HIS B CA 1
ATOM 2990 C C . HIS B 1 53 ? -5.992 26.938 8.062 1 90 53 HIS B C 1
ATOM 2992 O O . HIS B 1 53 ? -5.609 26.391 7.023 1 90 53 HIS B O 1
ATOM 2998 N N . ASN B 1 54 ? -6.984 26.578 8.75 1 89.19 54 ASN B N 1
ATOM 2999 C CA . ASN B 1 54 ? -7.926 25.578 8.258 1 89.19 54 ASN B CA 1
ATOM 3000 C C . ASN B 1 54 ? -8.922 26.172 7.273 1 89.19 54 ASN B C 1
ATOM 3002 O O . ASN B 1 54 ? -10.023 26.578 7.66 1 89.19 54 ASN B O 1
ATOM 3006 N N . ASP B 1 55 ? -8.5 26.234 6.023 1 84.5 55 ASP B N 1
ATOM 3007 C CA . ASP B 1 55 ? -9.32 26.859 4.988 1 84.5 55 ASP B CA 1
ATOM 3008 C C . ASP B 1 55 ? -9.258 26.062 3.689 1 84.5 55 ASP B C 1
ATOM 3010 O O . ASP B 1 55 ? -8.773 24.922 3.674 1 84.5 55 ASP B O 1
ATOM 3014 N N . ASP B 1 56 ? -9.805 26.609 2.658 1 79.69 56 ASP B N 1
ATOM 3015 C CA . ASP B 1 56 ? -9.914 25.938 1.369 1 79.69 56 ASP B CA 1
ATOM 3016 C C . ASP B 1 56 ? -8.539 25.641 0.785 1 79.69 56 ASP B C 1
ATOM 3018 O O . ASP B 1 56 ? -8.352 24.625 0.112 1 79.69 56 ASP B O 1
ATOM 3022 N N . ARG B 1 57 ? -7.68 26.5 1.021 1 81.75 57 ARG B N 1
ATOM 3023 C CA . ARG B 1 57 ? -6.324 26.312 0.522 1 81.75 57 ARG B CA 1
ATOM 3024 C C . ARG B 1 57 ? -5.691 25.062 1.132 1 81.75 57 ARG B C 1
ATOM 3026 O O . ARG B 1 57 ? -5.047 24.281 0.43 1 81.75 57 ARG B O 1
ATOM 3033 N N . THR B 1 58 ? -5.898 24.906 2.352 1 88.31 58 THR B N 1
ATOM 3034 C CA . THR B 1 58 ? -5.352 23.75 3.055 1 88.31 58 THR B CA 1
ATOM 3035 C C . THR B 1 58 ? -6.039 22.469 2.6 1 88.31 58 THR B C 1
ATOM 3037 O O . THR B 1 58 ? -5.406 21.422 2.52 1 88.31 58 THR B O 1
ATOM 3040 N N . ASP B 1 59 ? -7.258 22.578 2.256 1 83.75 59 ASP B N 1
ATOM 3041 C CA . ASP B 1 59 ? -8 21.406 1.807 1 83.75 59 ASP B CA 1
ATOM 3042 C C . ASP B 1 59 ? -7.43 20.859 0.497 1 83.75 59 ASP B C 1
ATOM 3044 O O . ASP B 1 59 ? -7.461 19.656 0.254 1 83.75 59 ASP B O 1
ATOM 3048 N N . ARG B 1 60 ? -6.84 21.656 -0.258 1 84.38 60 ARG B N 1
ATOM 3049 C CA . ARG B 1 60 ? -6.363 21.281 -1.589 1 84.38 60 ARG B CA 1
ATOM 3050 C C . ARG B 1 60 ? -4.961 20.688 -1.524 1 84.38 60 ARG B C 1
ATOM 3052 O O . ARG B 1 60 ? -4.418 20.266 -2.545 1 84.38 60 ARG B O 1
ATOM 3059 N N . LEU B 1 61 ? -4.504 20.609 -0.344 1 91 61 LEU B N 1
ATOM 3060 C CA . LEU B 1 61 ? -3.129 20.141 -0.162 1 91 61 LEU B CA 1
ATOM 3061 C C . LEU B 1 61 ? -3.047 18.625 -0.237 1 91 61 LEU B C 1
ATOM 3063 O O . LEU B 1 61 ? -1.963 18.062 -0.411 1 91 61 LEU B O 1
ATOM 3067 N N . LEU B 1 62 ? -4.102 17.938 -0.173 1 91.62 62 LEU B N 1
ATOM 3068 C CA . LEU B 1 62 ? -4.156 16.5 -0.006 1 91.62 62 LEU B CA 1
ATOM 3069 C C . LEU B 1 62 ? -3.461 15.789 -1.162 1 91.62 62 LEU B C 1
ATOM 3071 O O . LEU B 1 62 ? -2.68 14.859 -0.947 1 91.62 62 LEU B O 1
ATOM 3075 N N . ALA B 1 63 ? -3.627 16.281 -2.377 1 88.69 63 ALA B N 1
ATOM 3076 C CA . ALA B 1 63 ? -3.113 15.586 -3.555 1 88.69 63 ALA B CA 1
ATOM 3077 C C . ALA B 1 63 ? -1.902 16.312 -4.133 1 88.69 63 ALA B C 1
ATOM 3079 O O . ALA B 1 63 ? -1.377 15.922 -5.18 1 88.69 63 ALA B O 1
ATOM 3080 N N . LYS B 1 64 ? -1.503 17.266 -3.43 1 88.12 64 LYS B N 1
ATOM 3081 C CA . LYS B 1 64 ? -0.391 18.078 -3.936 1 88.12 64 LYS B CA 1
ATOM 3082 C C . LYS B 1 64 ? 0.95 17.453 -3.549 1 88.12 64 LYS B C 1
ATOM 3084 O O . LYS B 1 64 ? 1.128 17 -2.416 1 88.12 64 LYS B O 1
ATOM 3089 N N . GLY B 1 65 ? 1.83 17.406 -4.492 1 83.12 65 GLY B N 1
ATOM 3090 C CA . GLY B 1 65 ? 3.186 16.953 -4.234 1 83.12 65 GLY B CA 1
ATOM 3091 C C . GLY B 1 65 ? 4.059 18 -3.586 1 83.12 65 GLY B C 1
ATOM 3092 O O . GLY B 1 65 ? 3.682 19.172 -3.523 1 83.12 65 GLY B O 1
ATOM 3093 N N . GLY B 1 66 ? 5.234 17.484 -3.049 1 84.5 66 GLY B N 1
ATOM 3094 C CA . GLY B 1 66 ? 6.148 18.422 -2.402 1 84.5 66 GLY B CA 1
ATOM 3095 C C . GLY B 1 66 ? 5.656 18.891 -1.047 1 84.5 66 GLY B C 1
ATOM 3096 O O . GLY B 1 66 ? 5.008 18.141 -0.319 1 84.5 66 GLY B O 1
ATOM 3097 N N . THR B 1 67 ? 6.125 20.047 -0.637 1 90.69 67 THR B N 1
ATOM 3098 C CA . THR B 1 67 ? 5.723 20.641 0.637 1 90.69 67 THR B CA 1
ATOM 3099 C C . THR B 1 67 ? 5.543 22.141 0.505 1 90.69 67 THR B C 1
ATOM 3101 O O . THR B 1 67 ? 6.352 22.828 -0.136 1 90.69 67 THR B O 1
ATOM 3104 N N . ILE B 1 68 ? 4.516 22.672 1.13 1 91.12 68 ILE B N 1
ATOM 3105 C CA . ILE B 1 68 ? 4.23 24.094 1.092 1 91.12 68 ILE B CA 1
ATOM 3106 C C . ILE B 1 68 ? 5.207 24.844 1.998 1 91.12 68 ILE B C 1
ATOM 3108 O O . ILE B 1 68 ? 5.344 26.062 1.9 1 91.12 68 ILE B O 1
ATOM 3112 N N . LEU B 1 69 ? 5.883 24.141 2.846 1 94.38 69 LEU B N 1
ATOM 3113 C CA . LEU B 1 69 ? 6.773 24.766 3.818 1 94.38 69 LEU B CA 1
ATOM 3114 C C . LEU B 1 69 ? 8.203 24.812 3.293 1 94.38 69 LEU B C 1
ATOM 3116 O O . LEU B 1 69 ? 9.07 25.453 3.885 1 94.38 69 LEU B O 1
ATOM 3120 N N . GLY B 1 70 ? 8.375 24.141 2.162 1 90.44 70 GLY B N 1
ATOM 3121 C CA . GLY B 1 70 ? 9.758 23.984 1.722 1 90.44 70 GLY B CA 1
ATOM 3122 C C . GLY B 1 70 ? 10.562 23.047 2.605 1 90.44 70 GLY B C 1
ATOM 3123 O O . GLY B 1 70 ? 10.07 22.578 3.631 1 90.44 70 GLY B O 1
ATOM 3124 N N . THR B 1 71 ? 11.727 22.766 2.15 1 86.75 71 THR B N 1
ATOM 3125 C CA . THR B 1 71 ? 12.609 21.891 2.904 1 86.75 71 THR B CA 1
ATOM 3126 C C . THR B 1 71 ? 14.07 22.266 2.684 1 86.75 71 THR B C 1
ATOM 3128 O O . THR B 1 71 ? 14.406 22.906 1.681 1 86.75 71 THR B O 1
ATOM 3131 N N . ALA B 1 72 ? 14.812 22.016 3.748 1 78.12 72 ALA B N 1
ATOM 3132 C CA . ALA B 1 72 ? 16.266 22.219 3.656 1 78.12 72 ALA B CA 1
ATOM 3133 C C . ALA B 1 72 ? 17 21.234 4.559 1 78.12 72 ALA B C 1
ATOM 3135 O O . ALA B 1 72 ? 16.438 20.719 5.523 1 78.12 72 ALA B O 1
ATOM 3136 N N . ARG B 1 73 ? 18.25 20.953 4.156 1 77.19 73 ARG B N 1
ATOM 3137 C CA . ARG B 1 73 ? 19.156 20.203 5.023 1 77.19 73 ARG B CA 1
ATOM 3138 C C . ARG B 1 73 ? 19.938 21.125 5.945 1 77.19 73 ARG B C 1
ATOM 3140 O O . ARG B 1 73 ? 20.328 22.219 5.539 1 77.19 73 ARG B O 1
ATOM 3147 N N . THR B 1 74 ? 19.906 20.75 7.141 1 80.12 74 THR B N 1
ATOM 3148 C CA . THR B 1 74 ? 20.641 21.547 8.109 1 80.12 74 THR B CA 1
ATOM 3149 C C . THR B 1 74 ? 21.688 20.703 8.82 1 80.12 74 THR B C 1
ATOM 3151 O O . THR B 1 74 ? 21.406 19.578 9.266 1 80.12 74 THR B O 1
ATOM 3154 N N . ASN B 1 75 ? 22.891 21.25 8.883 1 82.81 75 ASN B N 1
ATOM 3155 C CA . ASN B 1 75 ? 23.984 20.578 9.586 1 82.81 75 ASN B CA 1
ATOM 3156 C C . ASN B 1 75 ? 23.672 20.359 11.062 1 82.81 75 ASN B C 1
ATOM 3158 O O . ASN B 1 75 ? 23.281 21.312 11.75 1 82.81 75 ASN B O 1
ATOM 3162 N N . PRO B 1 76 ? 23.891 19.172 11.477 1 83.25 76 PRO B N 1
ATOM 3163 C CA . PRO B 1 76 ? 23.578 18.875 12.875 1 83.25 76 PRO B CA 1
ATOM 3164 C C . PRO B 1 76 ? 24.344 19.766 13.852 1 83.25 76 PRO B C 1
ATOM 3166 O O . PRO B 1 76 ? 23.812 20.125 14.906 1 83.25 76 PRO B O 1
ATOM 3169 N N . ASP B 1 77 ? 25.516 20.109 13.484 1 87.56 77 ASP B N 1
ATOM 3170 C CA . ASP B 1 77 ? 26.328 20.953 14.367 1 87.56 77 ASP B CA 1
ATOM 3171 C C . ASP B 1 77 ? 25.719 22.359 14.492 1 87.56 77 ASP B C 1
ATOM 3173 O O . ASP B 1 77 ? 25.75 22.953 15.57 1 87.56 77 ASP B O 1
ATOM 3177 N N . VAL B 1 78 ? 25.25 22.781 13.438 1 88.94 78 VAL B N 1
ATOM 3178 C CA . VAL B 1 78 ? 24.594 24.094 13.43 1 88.94 78 VAL B CA 1
ATOM 3179 C C . VAL B 1 78 ? 23.344 24.047 14.289 1 88.94 78 VAL B C 1
ATOM 3181 O O . VAL B 1 78 ? 23.047 24.984 15.031 1 88.94 78 VAL B O 1
ATOM 3184 N N . LEU B 1 79 ? 22.672 23.016 14.242 1 89.44 79 LEU B N 1
ATOM 3185 C CA . LEU B 1 79 ? 21.438 22.859 15.016 1 89.44 79 LEU B CA 1
ATOM 3186 C C . LEU B 1 79 ? 21.734 22.781 16.5 1 89.44 79 LEU B C 1
ATOM 3188 O O . LEU B 1 79 ? 21.062 23.422 17.312 1 89.44 79 LEU B O 1
ATOM 3192 N N . ARG B 1 80 ? 22.734 22.047 16.812 1 91.12 80 ARG B N 1
ATOM 3193 C CA . ARG B 1 80 ? 23.109 21.875 18.219 1 91.12 80 ARG B CA 1
ATOM 3194 C C . ARG B 1 80 ? 23.578 23.203 18.812 1 91.12 80 ARG B C 1
ATOM 3196 O O . ARG B 1 80 ? 23.219 23.531 19.938 1 91.12 80 ARG B O 1
ATOM 3203 N N . ALA B 1 81 ? 24.312 23.875 18.031 1 93.12 81 ALA B N 1
ATOM 3204 C CA . ALA B 1 81 ? 24.812 25.188 18.484 1 93.12 81 ALA B CA 1
ATOM 3205 C C . ALA B 1 81 ? 23.656 26.188 18.594 1 93.12 81 ALA B C 1
ATOM 3207 O O . ALA B 1 81 ? 23.766 27.172 19.344 1 93.12 81 ALA B O 1
ATOM 3208 N N . GLY B 1 82 ? 22.625 25.922 17.953 1 93.5 82 GLY B N 1
ATOM 3209 C CA . GLY B 1 82 ? 21.516 26.859 17.875 1 93.5 82 GLY B CA 1
ATOM 3210 C C . GLY B 1 82 ? 20.406 26.531 18.859 1 93.5 82 GLY B C 1
ATOM 3211 O O . GLY B 1 82 ? 19.297 27.078 18.766 1 93.5 82 GLY B O 1
ATOM 3212 N N . LEU B 1 83 ? 20.672 25.688 19.812 1 94.94 83 LEU B N 1
ATOM 3213 C CA . LEU B 1 83 ? 19.641 25.234 20.734 1 94.94 83 LEU B CA 1
ATOM 3214 C C . LEU B 1 83 ? 19 26.438 21.438 1 94.94 83 LEU B C 1
ATOM 3216 O O . LEU B 1 83 ? 17.766 26.516 21.531 1 94.94 83 LEU B O 1
ATOM 3220 N N . GLY B 1 84 ? 19.797 27.281 21.984 1 95.88 84 GLY B N 1
ATOM 3221 C CA . GLY B 1 84 ? 19.281 28.469 22.641 1 95.88 84 GLY B CA 1
ATOM 3222 C C . GLY B 1 84 ? 18.375 29.297 21.734 1 95.88 84 GLY B C 1
ATOM 3223 O O . GLY B 1 84 ? 17.328 29.781 22.172 1 95.88 84 GLY B O 1
ATOM 3224 N N . ARG B 1 85 ? 18.828 29.484 20.516 1 95.94 85 ARG B N 1
ATOM 3225 C CA . ARG B 1 85 ? 18.031 30.234 19.547 1 95.94 85 ARG B CA 1
ATOM 3226 C C . ARG B 1 85 ? 16.719 29.531 19.25 1 95.94 85 ARG B C 1
ATOM 3228 O O . ARG B 1 85 ? 15.672 30.188 19.109 1 95.94 85 ARG B O 1
ATOM 3235 N N . ILE B 1 86 ? 16.719 28.297 19.125 1 95.75 86 ILE B N 1
ATOM 3236 C CA . ILE B 1 86 ? 15.523 27.484 18.859 1 95.75 86 ILE B CA 1
ATOM 3237 C C . ILE B 1 86 ? 14.516 27.688 19.984 1 95.75 86 ILE B C 1
ATOM 3239 O O . ILE B 1 86 ? 13.344 27.969 19.734 1 95.75 86 ILE B O 1
ATOM 3243 N N . LYS B 1 87 ? 14.969 27.531 21.203 1 96.69 87 LYS B N 1
ATOM 3244 C CA . LYS B 1 87 ? 14.086 27.672 22.359 1 96.69 87 LYS B CA 1
ATOM 3245 C C . LYS B 1 87 ? 13.5 29.078 22.438 1 96.69 87 LYS B C 1
ATOM 3247 O O . LYS B 1 87 ? 12.328 29.25 22.766 1 96.69 87 LYS B O 1
ATOM 3252 N N . ARG B 1 88 ? 14.312 30.078 22.125 1 97.06 88 ARG B N 1
ATOM 3253 C CA . ARG B 1 88 ? 13.844 31.453 22.109 1 97.06 88 ARG B CA 1
ATOM 3254 C C . ARG B 1 88 ? 12.766 31.672 21.047 1 97.06 88 ARG B C 1
ATOM 3256 O O . ARG B 1 88 ? 11.758 32.312 21.297 1 97.06 88 ARG B O 1
ATOM 3263 N N . THR B 1 89 ? 13.086 31.141 19.875 1 97.31 89 THR B N 1
ATOM 3264 C CA . THR B 1 89 ? 12.125 31.25 18.781 1 97.31 89 THR B CA 1
ATOM 3265 C C . THR B 1 89 ? 10.789 30.625 19.172 1 97.31 89 THR B C 1
ATOM 3267 O O . THR B 1 89 ? 9.727 31.188 18.906 1 97.31 89 THR B O 1
ATOM 3270 N N . LEU B 1 90 ? 10.812 29.453 19.766 1 97.38 90 LEU B N 1
ATOM 3271 C CA . LEU B 1 90 ? 9.602 28.781 20.203 1 97.38 90 LEU B CA 1
ATOM 3272 C C . LEU B 1 90 ? 8.867 29.594 21.266 1 97.38 90 LEU B C 1
ATOM 3274 O O . LEU B 1 90 ? 7.652 29.797 21.172 1 97.38 90 LEU B O 1
ATOM 3278 N N . ASP B 1 91 ? 9.586 30.094 22.219 1 97.06 91 ASP B N 1
ATOM 3279 C CA . ASP B 1 91 ? 9.016 30.891 23.297 1 97.06 91 ASP B CA 1
ATOM 3280 C C . ASP B 1 91 ? 8.414 32.188 22.75 1 97.06 91 ASP B C 1
ATOM 3282 O O . ASP B 1 91 ? 7.293 32.562 23.109 1 97.06 91 ASP B O 1
ATOM 3286 N N . ASP B 1 92 ? 9.188 32.844 21.922 1 97.31 92 ASP B N 1
ATOM 3287 C CA . ASP B 1 92 ? 8.758 34.125 21.359 1 97.31 92 ASP B CA 1
ATOM 3288 C C . ASP B 1 92 ? 7.469 33.969 20.562 1 97.31 92 ASP B C 1
ATOM 3290 O O . ASP B 1 92 ? 6.664 34.906 20.5 1 97.31 92 ASP B O 1
ATOM 3294 N N . ASN B 1 93 ? 7.273 32.906 19.984 1 96.88 93 ASN B N 1
ATOM 3295 C CA . ASN B 1 93 ? 6.105 32.656 19.141 1 96.88 93 ASN B CA 1
ATOM 3296 C C . ASN B 1 93 ? 5.008 31.922 19.875 1 96.88 93 ASN B C 1
ATOM 3298 O O . ASN B 1 93 ? 3.961 31.609 19.312 1 96.88 93 ASN B O 1
ATOM 3302 N N . GLY B 1 94 ? 5.289 31.609 21.141 1 97 94 GLY B N 1
ATOM 3303 C CA . GLY B 1 94 ? 4.309 30.922 21.953 1 97 94 GLY B CA 1
ATOM 3304 C C . GLY B 1 94 ? 4.027 29.516 21.5 1 97 94 GLY B C 1
ATOM 3305 O O . GLY B 1 94 ? 2.881 29.062 21.547 1 97 94 GLY B O 1
ATOM 3306 N N . ILE B 1 95 ? 4.969 28.844 20.984 1 97.88 95 ILE B N 1
ATOM 3307 C CA . ILE B 1 95 ? 4.801 27.484 20.484 1 97.88 95 ILE B CA 1
ATOM 3308 C C . ILE B 1 95 ? 4.879 26.484 21.641 1 97.88 95 ILE B C 1
ATOM 3310 O O . ILE B 1 95 ? 5.895 26.422 22.344 1 97.88 95 ILE B O 1
ATOM 3314 N N . ASP B 1 96 ? 3.865 25.703 21.797 1 97.81 96 ASP B N 1
ATOM 3315 C CA . ASP B 1 96 ? 3.766 24.75 22.906 1 97.81 96 ASP B CA 1
ATOM 3316 C C . ASP B 1 96 ? 4.371 23.406 22.531 1 97.81 96 ASP B C 1
ATOM 3318 O O . ASP B 1 96 ? 4.828 22.656 23.406 1 97.81 96 ASP B O 1
ATOM 3322 N N . ALA B 1 97 ? 4.301 23.094 21.281 1 98.19 97 ALA B N 1
ATOM 3323 C CA . ALA B 1 97 ? 4.805 21.797 20.812 1 98.19 97 ALA B CA 1
ATOM 3324 C C . ALA B 1 97 ? 5.223 21.891 19.344 1 98.19 97 ALA B C 1
ATOM 3326 O O . ALA B 1 97 ? 4.727 22.75 18.594 1 98.19 97 ALA B O 1
ATOM 3327 N N . LEU B 1 98 ? 6.156 21.031 19.016 1 98.44 98 LEU B N 1
ATOM 3328 C CA . LEU B 1 98 ? 6.695 21 17.656 1 98.44 98 LEU B CA 1
ATOM 3329 C C . LEU B 1 98 ? 6.457 19.641 17 1 98.44 98 LEU B C 1
ATOM 3331 O O . LEU B 1 98 ? 6.652 18.609 17.641 1 98.44 98 LEU B O 1
ATOM 3335 N N . ILE B 1 99 ? 6.023 19.625 15.727 1 98.62 99 ILE B N 1
ATOM 3336 C CA . ILE B 1 99 ? 5.855 18.406 14.945 1 98.62 99 ILE B CA 1
ATOM 3337 C C . ILE B 1 99 ? 6.805 18.438 13.742 1 98.62 99 ILE B C 1
ATOM 3339 O O . ILE B 1 99 ? 6.445 18.922 12.672 1 98.62 99 ILE B O 1
ATOM 3343 N N . PRO B 1 100 ? 7.965 17.922 13.945 1 98.19 100 PRO B N 1
ATOM 3344 C CA . PRO B 1 100 ? 8.875 17.766 12.805 1 98.19 100 PRO B CA 1
ATOM 3345 C C . PRO B 1 100 ? 8.492 16.594 11.906 1 98.19 100 PRO B C 1
ATOM 3347 O O . PRO B 1 100 ? 8.25 15.484 12.398 1 98.19 100 PRO B O 1
ATOM 3350 N N . ILE B 1 101 ? 8.391 16.812 10.641 1 97.94 101 ILE B N 1
ATOM 3351 C CA . ILE B 1 101 ? 8.117 15.797 9.625 1 97.94 101 ILE B CA 1
ATOM 3352 C C . ILE B 1 101 ? 9.367 15.586 8.766 1 97.94 101 ILE B C 1
ATOM 3354 O O . ILE B 1 101 ? 9.828 16.5 8.086 1 97.94 101 ILE B O 1
ATOM 3358 N N . GLY B 1 102 ? 9.938 14.383 8.805 1 95.88 102 GLY B N 1
ATOM 3359 C CA . GLY B 1 102 ? 11.164 14.227 8.039 1 95.88 102 GLY B CA 1
ATOM 3360 C C . GLY B 1 102 ? 11.742 12.828 8.117 1 95.88 102 GLY B C 1
ATOM 3361 O O . GLY B 1 102 ? 11.078 11.898 8.578 1 95.88 102 GLY B O 1
ATOM 3362 N N . GLY B 1 103 ? 12.867 12.664 7.516 1 93.75 103 GLY B N 1
ATOM 3363 C CA . GLY B 1 103 ? 13.562 11.391 7.516 1 93.75 103 GLY B CA 1
ATOM 3364 C C . GLY B 1 103 ? 14.445 11.188 8.727 1 93.75 103 GLY B C 1
ATOM 3365 O O . GLY B 1 103 ? 14.195 11.766 9.789 1 93.75 103 GLY B O 1
ATOM 3366 N N . GLU B 1 104 ? 15.43 10.328 8.547 1 91.56 104 GLU B N 1
ATOM 3367 C CA . GLU B 1 104 ? 16.312 9.922 9.641 1 91.56 104 GLU B CA 1
ATOM 3368 C C . GLU B 1 104 ? 17 11.125 10.273 1 91.56 104 GLU B C 1
ATOM 3370 O O . GLU B 1 104 ? 16.984 11.289 11.5 1 91.56 104 GLU B O 1
ATOM 3375 N N . GLY B 1 105 ? 17.578 11.969 9.484 1 91.06 105 GLY B N 1
ATOM 3376 C CA . GLY B 1 105 ? 18.25 13.141 10.008 1 91.06 105 GLY B CA 1
ATOM 3377 C C . GLY B 1 105 ? 17.344 14.062 10.805 1 91.06 105 GLY B C 1
ATOM 3378 O O . GLY B 1 105 ? 17.703 14.508 11.891 1 91.06 105 GLY B O 1
ATOM 3379 N N . THR B 1 106 ? 16.234 14.359 10.266 1 94.06 106 THR B N 1
ATOM 3380 C CA . THR B 1 106 ? 15.266 15.227 10.922 1 94.06 106 THR B CA 1
ATOM 3381 C C . THR B 1 106 ? 14.781 14.609 12.227 1 94.06 106 THR B C 1
ATOM 3383 O O . THR B 1 106 ? 14.672 15.305 13.242 1 94.06 106 THR B O 1
ATOM 3386 N N . LEU B 1 107 ? 14.523 13.344 12.219 1 96.31 107 LEU B N 1
ATOM 3387 C CA . LEU B 1 107 ? 13.977 12.688 13.398 1 96.31 107 LEU B CA 1
ATOM 3388 C C . LEU B 1 107 ? 15.047 12.508 14.469 1 96.31 107 LEU B C 1
ATOM 3390 O O . LEU B 1 107 ? 14.75 12.531 15.664 1 96.31 107 LEU B O 1
ATOM 3394 N N . THR B 1 108 ? 16.25 12.344 14 1 95.44 108 THR B N 1
ATOM 3395 C CA . THR B 1 108 ? 17.359 12.344 14.953 1 95.44 108 THR B CA 1
ATOM 3396 C C . THR B 1 108 ? 17.469 13.688 15.664 1 95.44 108 THR B C 1
ATOM 3398 O O . THR B 1 108 ? 17.625 13.75 16.875 1 95.44 108 THR B O 1
ATOM 3401 N N . ALA B 1 109 ? 17.406 14.742 14.922 1 95 109 ALA B N 1
ATOM 3402 C CA . ALA B 1 109 ? 17.406 16.094 15.492 1 95 109 ALA B CA 1
ATOM 3403 C C . ALA B 1 109 ? 16.219 16.281 16.438 1 95 109 ALA B C 1
ATOM 3405 O O . ALA B 1 109 ? 16.344 16.891 17.5 1 95 109 ALA B O 1
ATOM 3406 N N . ALA B 1 110 ? 15.086 15.781 16.047 1 96.69 110 ALA B N 1
ATOM 3407 C CA . ALA B 1 110 ? 13.891 15.859 16.891 1 96.69 110 ALA B CA 1
ATOM 3408 C C . ALA B 1 110 ? 14.102 15.133 18.203 1 96.69 110 ALA B C 1
ATOM 3410 O O . ALA B 1 110 ? 13.688 15.617 19.266 1 96.69 110 ALA B O 1
ATOM 3411 N N . SER B 1 111 ? 14.648 13.938 18.125 1 97.06 111 SER B N 1
ATOM 3412 C CA . SER B 1 111 ? 14.961 13.164 19.328 1 97.06 111 SER B CA 1
ATOM 3413 C C . SER B 1 111 ? 15.875 13.945 20.266 1 97.06 111 SER B C 1
ATOM 3415 O O . SER B 1 111 ? 15.625 14.008 21.469 1 97.06 111 SER B O 1
ATOM 3417 N N . TRP B 1 112 ? 16.891 14.531 19.734 1 96.12 112 TRP B N 1
ATOM 3418 C CA . TRP B 1 112 ? 17.828 15.352 20.516 1 96.12 112 TRP B CA 1
ATOM 3419 C C . TRP B 1 112 ? 17.109 16.531 21.156 1 96.12 112 TRP B C 1
ATOM 3421 O O . TRP B 1 112 ? 17.312 16.812 22.344 1 96.12 112 TRP B O 1
ATOM 3431 N N . LEU B 1 113 ? 16.281 17.219 20.406 1 96.44 113 LEU B N 1
ATOM 3432 C CA . LEU B 1 113 ? 15.539 18.359 20.938 1 96.44 113 LEU B CA 1
ATOM 3433 C C . LEU B 1 113 ? 14.633 17.922 22.078 1 96.44 113 LEU B C 1
ATOM 3435 O O . LEU B 1 113 ? 14.477 18.641 23.062 1 96.44 113 LEU B O 1
ATOM 3439 N N . SER B 1 114 ? 14.008 16.797 21.891 1 97 114 SER B N 1
ATOM 3440 C CA . SER B 1 114 ? 13.18 16.266 22.969 1 97 114 SER B CA 1
ATOM 3441 C C . SER B 1 114 ? 13.984 16.031 24.234 1 97 114 SER B C 1
ATOM 3443 O O . SER B 1 114 ? 13.523 16.344 25.328 1 97 114 SER B O 1
ATOM 3445 N N . ASP B 1 115 ? 15.148 15.477 24.125 1 96.44 115 ASP B N 1
ATOM 3446 C CA . ASP B 1 115 ? 16.047 15.258 25.266 1 96.44 115 ASP B CA 1
ATOM 3447 C C . ASP B 1 115 ? 16.391 16.578 25.938 1 96.44 115 ASP B C 1
ATOM 3449 O O . ASP B 1 115 ? 16.641 16.609 27.156 1 96.44 115 ASP B O 1
ATOM 3453 N N . GLU B 1 116 ? 16.406 17.609 25.188 1 96.56 116 GLU B N 1
ATOM 3454 C CA . GLU B 1 116 ? 16.734 18.938 25.703 1 96.56 116 GLU B CA 1
ATOM 3455 C C . GLU B 1 116 ? 15.5 19.641 26.266 1 96.56 116 GLU B C 1
ATOM 3457 O O . GLU B 1 116 ? 15.547 20.828 26.594 1 96.56 116 GLU B O 1
ATOM 3462 N N . GLY B 1 117 ? 14.383 18.953 26.266 1 96.19 117 GLY B N 1
ATOM 3463 C CA . GLY B 1 117 ? 13.211 19.453 26.969 1 96.19 117 GLY B CA 1
ATOM 3464 C C . GLY B 1 117 ? 12.203 20.109 26.047 1 96.19 117 GLY B C 1
ATOM 3465 O O . GLY B 1 117 ? 11.219 20.688 26.5 1 96.19 117 GLY B O 1
ATOM 3466 N N . VAL B 1 118 ? 12.414 20.109 24.781 1 96.94 118 VAL B N 1
ATOM 3467 C CA . VAL B 1 118 ? 11.453 20.656 23.812 1 96.94 118 VAL B CA 1
ATOM 3468 C C . VAL B 1 118 ? 10.367 19.625 23.531 1 96.94 118 VAL B C 1
ATOM 3470 O O . VAL B 1 118 ? 10.672 18.469 23.203 1 96.94 118 VAL B O 1
ATOM 3473 N N . PRO B 1 119 ? 9.102 19.969 23.734 1 98.25 119 PRO B N 1
ATOM 3474 C CA . PRO B 1 119 ? 8.023 19.031 23.406 1 98.25 119 PRO B CA 1
ATOM 3475 C C . PRO B 1 119 ? 7.902 18.766 21.906 1 98.25 119 PRO B C 1
ATOM 3477 O O . PRO B 1 119 ? 7.535 19.656 21.141 1 98.25 119 PRO B O 1
ATOM 3480 N N . VAL B 1 120 ? 8.164 17.516 21.547 1 98.38 120 VAL B N 1
ATOM 3481 C CA . VAL B 1 120 ? 8.188 17.188 20.125 1 98.38 120 VAL B CA 1
ATOM 3482 C C . VAL B 1 120 ? 7.43 15.875 19.891 1 98.38 120 VAL B C 1
ATOM 3484 O O . VAL B 1 120 ? 7.496 14.953 20.719 1 98.38 120 VAL B O 1
ATOM 3487 N N . VAL B 1 121 ? 6.66 15.805 18.812 1 98.81 121 VAL B N 1
ATOM 3488 C CA . VAL B 1 121 ? 6.113 14.578 18.25 1 98.81 121 VAL B CA 1
ATOM 3489 C C . VAL B 1 121 ? 6.539 14.445 16.797 1 98.81 121 VAL B C 1
ATOM 3491 O O . VAL B 1 121 ? 6.238 15.312 15.969 1 98.81 121 VAL B O 1
ATOM 3494 N N . GLY B 1 122 ? 7.242 13.367 16.5 1 98.69 122 GLY B N 1
ATOM 3495 C CA . GLY B 1 122 ? 7.805 13.203 15.164 1 98.69 122 GLY B CA 1
ATOM 3496 C C . GLY B 1 122 ? 6.879 12.469 14.219 1 98.69 122 GLY B C 1
ATOM 3497 O O . GLY B 1 122 ? 6.09 11.625 14.641 1 98.69 122 GLY B O 1
ATOM 3498 N N . VAL B 1 123 ? 6.973 12.773 12.93 1 98.75 123 VAL B N 1
ATOM 3499 C CA . VAL B 1 123 ? 6.293 12.07 11.844 1 98.75 123 VAL B CA 1
ATOM 3500 C C . VAL B 1 123 ? 7.32 11.539 10.844 1 98.75 123 VAL B C 1
ATOM 3502 O O . VAL B 1 123 ? 8.062 12.32 10.242 1 98.75 123 VAL B O 1
ATOM 3505 N N . PRO B 1 124 ? 7.383 10.234 10.625 1 98.38 124 PRO B N 1
ATOM 3506 C CA . PRO B 1 124 ? 8.414 9.656 9.758 1 98.38 124 PRO B CA 1
ATOM 3507 C C . PRO B 1 124 ? 8.109 9.836 8.273 1 98.38 124 PRO B C 1
ATOM 3509 O O . PRO B 1 124 ? 7.043 9.422 7.805 1 98.38 124 PRO B O 1
ATOM 3512 N N . LYS B 1 125 ? 9.031 10.438 7.617 1 95.56 125 LYS B N 1
ATOM 3513 C CA . LYS B 1 125 ? 8.938 10.727 6.191 1 95.56 125 LYS B CA 1
ATOM 3514 C C . LYS B 1 125 ? 10.156 10.195 5.438 1 95.56 125 LYS B C 1
ATOM 3516 O O . LYS B 1 125 ? 11.281 10.617 5.703 1 95.56 125 LYS B O 1
ATOM 3521 N N . THR B 1 126 ? 9.953 9.289 4.469 1 94.62 126 THR B N 1
ATOM 3522 C CA . THR B 1 126 ? 11 8.906 3.531 1 94.62 126 THR B CA 1
ATOM 3523 C C . THR B 1 126 ? 10.43 8.047 2.404 1 94.62 126 THR B C 1
ATOM 3525 O O . THR B 1 126 ? 9.555 7.211 2.633 1 94.62 126 THR B O 1
ATOM 3528 N N . ILE B 1 127 ? 10.961 8.211 1.209 1 94.5 127 ILE B N 1
ATOM 3529 C CA . ILE B 1 127 ? 10.594 7.312 0.122 1 94.5 127 ILE B CA 1
ATOM 3530 C C . ILE B 1 127 ? 11.367 6.004 0.245 1 94.5 127 ILE B C 1
ATOM 3532 O O . ILE B 1 127 ? 10.961 4.977 -0.303 1 94.5 127 ILE B O 1
ATOM 3536 N N . ASP B 1 128 ? 12.438 5.992 0.961 1 94.25 128 ASP B N 1
ATOM 3537 C CA . ASP B 1 128 ? 13.344 4.855 1.035 1 94.25 128 ASP B CA 1
ATOM 3538 C C . ASP B 1 128 ? 12.828 3.805 2.018 1 94.25 128 ASP B C 1
ATOM 3540 O O . ASP B 1 128 ? 13.375 2.703 2.1 1 94.25 128 ASP B O 1
ATOM 3544 N N . ASN B 1 129 ? 11.797 4.164 2.771 1 96.5 129 ASN B N 1
ATOM 3545 C CA . ASN B 1 129 ? 11.234 3.26 3.768 1 96.5 129 ASN B CA 1
ATOM 3546 C C . ASN B 1 129 ? 12.305 2.748 4.727 1 96.5 129 ASN B C 1
ATOM 3548 O O . ASN B 1 129 ? 12.297 1.575 5.109 1 96.5 129 ASN B O 1
ATOM 3552 N N . ASP B 1 130 ? 13.219 3.674 5.168 1 95.69 130 ASP B N 1
ATOM 3553 C CA . ASP B 1 130 ? 14.383 3.219 5.93 1 95.69 130 ASP B CA 1
ATOM 3554 C C . ASP B 1 130 ? 14.328 3.727 7.367 1 95.69 130 ASP B C 1
ATOM 3556 O O . ASP B 1 130 ? 15.344 3.736 8.062 1 95.69 130 ASP B O 1
ATOM 3560 N N . ILE B 1 131 ? 13.195 4.242 7.781 1 96.5 131 ILE B N 1
ATOM 3561 C CA . ILE B 1 131 ? 13.031 4.617 9.18 1 96.5 131 ILE B CA 1
ATOM 3562 C C . ILE B 1 131 ? 12.578 3.402 9.992 1 96.5 131 ILE B C 1
ATOM 3564 O O . ILE B 1 131 ? 11.625 2.715 9.609 1 96.5 131 ILE B O 1
ATOM 3568 N N . ASP B 1 132 ? 13.234 3.164 11.117 1 96.62 132 ASP B N 1
ATOM 3569 C CA . ASP B 1 132 ? 12.945 1.992 11.938 1 96.62 132 ASP B CA 1
ATOM 3570 C C . ASP B 1 132 ? 11.68 2.209 12.773 1 96.62 132 ASP B C 1
ATOM 3572 O O . ASP B 1 132 ? 11.148 3.318 12.82 1 96.62 132 ASP B O 1
ATOM 3576 N N . CYS B 1 133 ? 11.094 1.132 13.336 1 97.31 133 CYS B N 1
ATOM 3577 C CA . CYS B 1 133 ? 9.969 1.099 14.266 1 97.31 133 CYS B CA 1
ATOM 3578 C C . CYS B 1 133 ? 8.656 1.416 13.547 1 97.31 133 CYS B C 1
ATOM 3580 O O . CYS B 1 133 ? 7.637 1.662 14.188 1 97.31 133 CYS B O 1
ATOM 3582 N N . THR B 1 134 ? 8.602 1.535 12.32 1 98 134 THR B N 1
ATOM 3583 C CA . THR B 1 134 ? 7.375 1.658 11.531 1 98 134 THR B CA 1
ATOM 3584 C C . THR B 1 134 ? 7.41 0.717 10.336 1 98 134 THR B C 1
ATOM 3586 O O . THR B 1 134 ? 8.461 0.521 9.719 1 98 134 THR B O 1
ATOM 3589 N N . ASP B 1 135 ? 6.305 0.113 9.969 1 97.38 135 ASP B N 1
ATOM 3590 C CA . ASP B 1 135 ? 6.246 -0.853 8.875 1 97.38 135 ASP B CA 1
ATOM 3591 C C . ASP B 1 135 ? 6.508 -0.177 7.531 1 97.38 135 ASP B C 1
ATOM 3593 O O . ASP B 1 135 ? 7.191 -0.737 6.672 1 97.38 135 ASP B O 1
ATOM 3597 N N . VAL B 1 136 ? 5.914 0.941 7.344 1 96.88 136 VAL B N 1
ATOM 3598 C CA . VAL B 1 136 ? 6.043 1.667 6.086 1 96.88 136 VAL B CA 1
ATOM 3599 C C . VAL B 1 136 ? 6.027 3.17 6.352 1 96.88 136 VAL B C 1
ATOM 3601 O O . VAL B 1 136 ? 5.434 3.627 7.328 1 96.88 136 VAL B O 1
ATOM 3604 N N . THR B 1 137 ? 6.773 3.908 5.566 1 96.88 137 THR B N 1
ATOM 3605 C CA . THR B 1 137 ? 6.711 5.367 5.566 1 96.88 137 THR B CA 1
ATOM 3606 C C . THR B 1 137 ? 5.961 5.875 4.336 1 96.88 137 THR B C 1
ATOM 3608 O O . THR B 1 137 ? 5.922 5.203 3.305 1 96.88 137 THR B O 1
ATOM 3611 N N . PHE B 1 138 ? 5.328 7.039 4.531 1 96.56 138 PHE B N 1
ATOM 3612 C CA . PHE B 1 138 ? 4.625 7.582 3.373 1 96.56 138 PHE B CA 1
ATOM 3613 C C . PHE B 1 138 ? 5.613 8.102 2.334 1 96.56 138 PHE B C 1
ATOM 3615 O O . PHE B 1 138 ? 6.73 8.492 2.676 1 96.56 138 PHE B O 1
ATOM 3622 N N . GLY B 1 139 ? 5.137 8.117 1.05 1 95.44 139 GLY B N 1
ATOM 3623 C CA . GLY B 1 139 ? 5.988 8.453 -0.082 1 95.44 139 GLY B CA 1
ATOM 3624 C C . GLY B 1 139 ? 6.578 7.234 -0.77 1 95.44 139 GLY B C 1
ATOM 3625 O O . GLY B 1 139 ? 6.887 7.277 -1.962 1 95.44 139 GLY B O 1
ATOM 3626 N N . HIS B 1 140 ? 6.773 6.168 0.007 1 96.62 140 HIS B N 1
ATOM 3627 C CA . HIS B 1 140 ? 7.375 4.957 -0.536 1 96.62 140 HIS B CA 1
ATOM 3628 C C . HIS B 1 140 ? 6.492 4.336 -1.611 1 96.62 140 HIS B C 1
ATOM 3630 O O . HIS B 1 140 ? 6.984 3.916 -2.662 1 96.62 140 HIS B O 1
ATOM 3636 N N . ASP B 1 141 ? 5.211 4.219 -1.331 1 97.38 141 ASP B N 1
ATOM 3637 C CA . ASP B 1 141 ? 4.293 3.627 -2.301 1 97.38 141 ASP B CA 1
ATOM 3638 C C . ASP B 1 141 ? 4.293 4.418 -3.607 1 97.38 141 ASP B C 1
ATOM 3640 O O . ASP B 1 141 ? 4.172 3.838 -4.688 1 97.38 141 ASP B O 1
ATOM 3644 N N . THR B 1 142 ? 4.328 5.711 -3.541 1 96.81 142 THR B N 1
ATOM 3645 C CA . THR B 1 142 ? 4.402 6.555 -4.727 1 96.81 142 THR B CA 1
ATOM 3646 C C . THR B 1 142 ? 5.688 6.281 -5.504 1 96.81 142 THR B C 1
ATOM 3648 O O . THR B 1 142 ? 5.66 6.129 -6.727 1 96.81 142 THR B O 1
ATOM 3651 N N . ALA B 1 143 ? 6.797 6.258 -4.781 1 96 143 ALA B N 1
ATOM 3652 C CA . ALA B 1 143 ? 8.07 5.949 -5.426 1 96 143 ALA B CA 1
ATOM 3653 C C . ALA B 1 143 ? 8.031 4.57 -6.082 1 96 143 ALA B C 1
ATOM 3655 O O . ALA B 1 143 ? 8.539 4.391 -7.191 1 96 143 ALA B O 1
ATOM 3656 N N . LEU B 1 144 ? 7.488 3.613 -5.426 1 96.88 144 LEU B N 1
ATOM 3657 C CA . LEU B 1 144 ? 7.324 2.264 -5.957 1 96.88 144 LEU B CA 1
ATOM 3658 C C . LEU B 1 144 ? 6.516 2.281 -7.246 1 96.88 144 LEU B C 1
ATOM 3660 O O . LEU B 1 144 ? 6.875 1.616 -8.219 1 96.88 144 LEU B O 1
ATOM 3664 N N . SER B 1 145 ? 5.441 3.012 -7.258 1 96.44 145 SER B N 1
ATOM 3665 C CA . SER B 1 145 ? 4.578 3.102 -8.43 1 96.44 145 SER B CA 1
ATOM 3666 C C . SER B 1 145 ? 5.32 3.691 -9.617 1 96.44 145 SER B C 1
ATOM 3668 O O . SER B 1 145 ? 5.238 3.164 -10.734 1 96.44 145 SER B O 1
ATOM 3670 N N . ILE B 1 146 ? 6.027 4.707 -9.391 1 95.62 146 ILE B N 1
ATOM 3671 C CA . ILE B 1 146 ? 6.766 5.383 -10.453 1 95.62 146 ILE B CA 1
ATOM 3672 C C . ILE B 1 146 ? 7.855 4.461 -10.992 1 95.62 146 ILE B C 1
ATOM 3674 O O . ILE B 1 146 ? 7.988 4.293 -12.211 1 95.62 146 ILE B O 1
ATOM 3678 N N . ALA B 1 147 ? 8.602 3.881 -10.109 1 96.5 147 ALA B N 1
ATOM 3679 C CA . ALA B 1 147 ? 9.672 2.977 -10.523 1 96.5 147 ALA B CA 1
ATOM 3680 C C . ALA B 1 147 ? 9.125 1.794 -11.312 1 96.5 147 ALA B C 1
ATOM 3682 O O . ALA B 1 147 ? 9.664 1.433 -12.359 1 96.5 147 ALA B O 1
ATOM 3683 N N . SER B 1 148 ? 8.086 1.158 -10.828 1 96.5 148 SER B N 1
ATOM 3684 C CA . SER B 1 148 ? 7.492 -0.002 -11.492 1 96.5 148 SER B CA 1
ATOM 3685 C C . SER B 1 148 ? 6.977 0.354 -12.883 1 96.5 148 SER B C 1
ATOM 3687 O O . SER B 1 148 ? 7.148 -0.415 -13.828 1 96.5 148 SER B O 1
ATOM 3689 N N . GLU B 1 149 ? 6.367 1.503 -12.961 1 93.94 149 GLU B N 1
ATOM 3690 C CA . GLU B 1 149 ? 5.879 1.958 -14.258 1 93.94 149 GLU B CA 1
ATOM 3691 C C . GLU B 1 149 ? 7.023 2.143 -15.25 1 93.94 149 GLU B C 1
ATOM 3693 O O . GLU B 1 149 ? 6.898 1.795 -16.422 1 93.94 149 GLU B O 1
ATOM 3698 N N . ALA B 1 150 ? 8.039 2.75 -14.789 1 94.31 150 ALA B N 1
ATOM 3699 C CA . ALA B 1 150 ? 9.211 2.945 -15.641 1 94.31 150 ALA B CA 1
ATOM 3700 C C . ALA B 1 150 ? 9.75 1.61 -16.141 1 94.31 150 ALA B C 1
ATOM 3702 O O . ALA B 1 150 ? 10.07 1.467 -17.328 1 94.31 150 ALA B O 1
ATOM 3703 N N . ILE B 1 151 ? 9.836 0.641 -15.328 1 94.19 151 ILE B N 1
ATOM 3704 C CA . ILE B 1 151 ? 10.352 -0.673 -15.695 1 94.19 151 ILE B CA 1
ATOM 3705 C C . ILE B 1 151 ? 9.391 -1.356 -16.656 1 94.19 151 ILE B C 1
ATOM 3707 O O . ILE B 1 151 ? 9.812 -1.99 -17.625 1 94.19 151 ILE B O 1
ATOM 3711 N N . ASP B 1 152 ? 8.102 -1.241 -16.453 1 92.88 152 ASP B N 1
ATOM 3712 C CA . ASP B 1 152 ? 7.094 -1.806 -17.344 1 92.88 152 ASP B CA 1
ATOM 3713 C C . ASP B 1 152 ? 7.258 -1.277 -18.766 1 92.88 152 ASP B C 1
ATOM 3715 O O . ASP B 1 152 ? 7.109 -2.027 -19.734 1 92.88 152 ASP B O 1
ATOM 3719 N N . ARG B 1 153 ? 7.531 -0.024 -18.859 1 90.25 153 ARG B N 1
ATOM 3720 C CA . ARG B 1 153 ? 7.727 0.594 -20.172 1 90.25 153 ARG B CA 1
ATOM 3721 C C . ARG B 1 153 ? 8.953 0.017 -20.859 1 90.25 153 ARG B C 1
ATOM 3723 O O . ARG B 1 153 ? 8.977 -0.111 -22.094 1 90.25 153 ARG B O 1
ATOM 3730 N N . LEU B 1 154 ? 9.914 -0.267 -20.078 1 88.44 154 LEU B N 1
ATOM 3731 C CA . LEU B 1 154 ? 11.148 -0.812 -20.625 1 88.44 154 LEU B CA 1
ATOM 3732 C C . LEU B 1 154 ? 10.938 -2.246 -21.109 1 88.44 154 LEU B C 1
ATOM 3734 O O . LEU B 1 154 ? 11.594 -2.689 -22.047 1 88.44 154 LEU B O 1
ATOM 3738 N N . HIS B 1 155 ? 10.062 -3.014 -20.5 1 85.44 155 HIS B N 1
ATOM 3739 C CA . HIS B 1 155 ? 9.75 -4.367 -20.938 1 85.44 155 HIS B CA 1
ATOM 3740 C C . HIS B 1 155 ? 9.281 -4.383 -22.391 1 85.44 155 HIS B C 1
ATOM 3742 O O . HIS B 1 155 ? 9.688 -5.246 -23.172 1 85.44 155 HIS B O 1
ATOM 3748 N N . THR B 1 156 ? 8.539 -3.451 -22.797 1 78.88 156 THR B N 1
ATOM 3749 C CA . THR B 1 156 ? 7.961 -3.424 -24.141 1 78.88 156 THR B CA 1
ATOM 3750 C C . THR B 1 156 ? 9.039 -3.18 -25.188 1 78.88 156 THR B C 1
ATOM 3752 O O . THR B 1 156 ? 9 -3.758 -26.281 1 78.88 156 THR B O 1
ATOM 3755 N N . THR B 1 157 ? 10.008 -2.422 -24.766 1 77.5 157 THR B N 1
ATOM 3756 C CA . THR B 1 157 ? 11.07 -2.107 -25.703 1 77.5 157 THR B CA 1
ATOM 3757 C C . T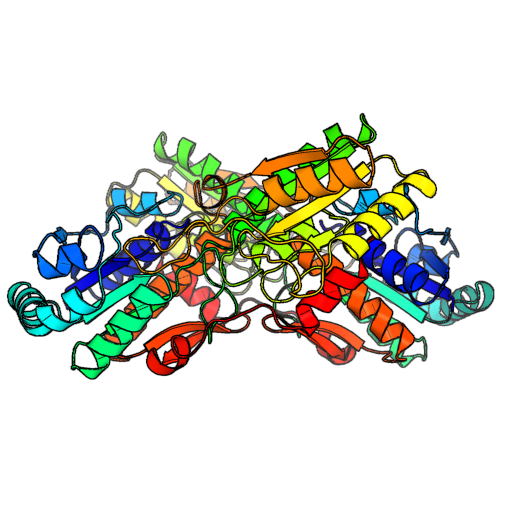HR B 1 157 ? 12.141 -3.201 -25.703 1 77.5 157 THR B C 1
ATOM 3759 O O . THR B 1 157 ? 12.781 -3.451 -26.734 1 77.5 157 THR B O 1
ATOM 3762 N N . ALA B 1 158 ? 12.297 -3.752 -24.578 1 73.12 158 ALA B N 1
ATOM 3763 C CA . ALA B 1 158 ? 13.32 -4.785 -24.438 1 73.12 158 ALA B CA 1
ATOM 3764 C C . ALA B 1 158 ? 12.969 -6.027 -25.25 1 73.12 158 ALA B C 1
ATOM 3766 O O . ALA B 1 158 ? 13.852 -6.703 -25.766 1 73.12 158 ALA B O 1
ATOM 3767 N N . GLU B 1 159 ? 11.789 -6.336 -25.359 1 71.69 159 GLU B N 1
ATOM 3768 C CA . GLU B 1 159 ? 11.352 -7.523 -26.094 1 71.69 159 GLU B CA 1
ATOM 3769 C C . GLU B 1 159 ? 11.648 -7.398 -27.578 1 71.69 159 GLU B C 1
ATOM 3771 O O . GLU B 1 159 ? 11.812 -8.406 -28.266 1 71.69 159 GLU B O 1
ATOM 3776 N N . SER B 1 160 ? 11.812 -6.242 -27.969 1 69.25 160 SER B N 1
ATOM 3777 C CA . SER B 1 160 ? 11.992 -6.027 -29.406 1 69.25 160 SER B CA 1
ATOM 3778 C C . SER B 1 160 ? 13.461 -6.156 -29.797 1 69.25 160 SER B C 1
ATOM 3780 O O . SER B 1 160 ? 13.781 -6.363 -30.984 1 69.25 160 SER B O 1
ATOM 3782 N N . HIS B 1 161 ? 14.297 -5.93 -28.719 1 68.81 161 HIS B N 1
ATOM 3783 C CA . HIS B 1 161 ? 15.727 -5.922 -28.984 1 68.81 161 HIS B CA 1
ATOM 3784 C C . HIS B 1 161 ? 16.484 -6.812 -28 1 68.81 161 HIS B C 1
ATOM 3786 O O . HIS B 1 161 ? 16.031 -7.023 -26.875 1 68.81 161 HIS B O 1
ATOM 3792 N N . GLN B 1 162 ? 17.25 -7.777 -28.391 1 73.12 162 GLN B N 1
ATOM 3793 C CA . GLN B 1 162 ? 18.141 -8.578 -27.547 1 73.12 162 GLN B CA 1
ATOM 3794 C C . GLN B 1 162 ? 19.047 -7.688 -26.688 1 73.12 162 GLN B C 1
ATOM 3796 O O . GLN B 1 162 ? 20.234 -7.574 -26.953 1 73.12 162 GLN B O 1
ATOM 3801 N N . ARG B 1 163 ? 18.422 -7.062 -25.656 1 85 163 ARG B N 1
ATOM 3802 C CA . ARG B 1 163 ? 19.172 -6.059 -24.922 1 85 163 ARG B CA 1
ATOM 3803 C C . ARG B 1 163 ? 19.125 -6.332 -23.422 1 85 163 ARG B C 1
ATOM 3805 O O . ARG B 1 163 ? 18.188 -6.969 -22.938 1 85 163 ARG B O 1
ATOM 3812 N N . VAL B 1 164 ? 20.219 -5.938 -22.797 1 92.25 164 VAL B N 1
ATOM 3813 C CA . VAL B 1 164 ? 20.281 -5.867 -21.344 1 92.25 164 VAL B CA 1
ATOM 3814 C C . VAL B 1 164 ? 19.891 -4.465 -20.875 1 92.25 164 VAL B C 1
ATOM 3816 O O . VAL B 1 164 ? 20.438 -3.469 -21.344 1 92.25 164 VAL B O 1
ATOM 3819 N N . MET B 1 165 ? 18.922 -4.422 -20.016 1 94.25 165 MET B N 1
ATOM 3820 C CA . MET B 1 165 ? 18.453 -3.133 -19.5 1 94.25 165 MET B CA 1
ATOM 3821 C C . MET B 1 165 ? 18.781 -2.996 -18.016 1 94.25 165 MET B C 1
ATOM 3823 O O . MET B 1 165 ? 18.391 -3.855 -17.219 1 94.25 165 MET B O 1
ATOM 3827 N N . LEU B 1 166 ? 19.484 -1.956 -17.688 1 95.94 166 LEU B N 1
ATOM 3828 C CA . LEU B 1 166 ? 19.734 -1.604 -16.297 1 95.94 166 LEU B CA 1
ATOM 3829 C C . LEU B 1 166 ? 18.922 -0.384 -15.891 1 95.94 166 LEU B C 1
ATOM 3831 O O . LEU B 1 166 ? 18.953 0.645 -16.562 1 95.94 166 LEU B O 1
ATOM 3835 N N . VAL B 1 167 ? 18.188 -0.536 -14.82 1 96.38 167 VAL B N 1
ATOM 3836 C CA . VAL B 1 167 ? 17.391 0.577 -14.305 1 96.38 167 VAL B CA 1
ATOM 3837 C C . VAL B 1 167 ? 17.875 0.95 -12.906 1 96.38 167 VAL B C 1
ATOM 3839 O O . VAL B 1 167 ? 17.766 0.153 -11.969 1 96.38 167 VAL B O 1
ATOM 3842 N N . GLU B 1 168 ? 18.375 2.143 -12.773 1 96.94 168 GLU B N 1
ATOM 3843 C CA . GLU B 1 168 ? 18.828 2.617 -11.477 1 96.94 168 GLU B CA 1
ATOM 3844 C C . GLU B 1 168 ? 17.719 3.346 -10.727 1 96.94 168 GLU B C 1
ATOM 3846 O O . GLU B 1 168 ? 17.109 4.277 -11.258 1 96.94 168 GLU B O 1
ATOM 3851 N N . VAL B 1 169 ? 17.5 2.889 -9.531 1 96.62 169 VAL B N 1
ATOM 3852 C CA . VAL B 1 169 ? 16.5 3.518 -8.672 1 96.62 169 VAL B CA 1
ATOM 3853 C C . VAL B 1 169 ? 17.172 4.07 -7.418 1 96.62 169 VAL B C 1
ATOM 3855 O O . VAL B 1 169 ? 18.312 3.721 -7.109 1 96.62 169 VAL B O 1
ATOM 3858 N N . MET B 1 170 ? 16.453 4.953 -6.676 1 93 170 MET B N 1
ATOM 3859 C CA . MET B 1 170 ? 16.938 5.504 -5.418 1 93 170 MET B CA 1
ATOM 3860 C C . MET B 1 170 ? 17.016 4.43 -4.34 1 93 170 MET B C 1
ATOM 3862 O O . MET B 1 170 ? 16.359 3.393 -4.449 1 93 170 MET B O 1
ATOM 3866 N N . GLY B 1 171 ? 17.703 4.727 -3.264 1 90.75 171 GLY B N 1
ATOM 3867 C CA . GLY B 1 171 ? 17.984 3.785 -2.188 1 90.75 171 GLY B CA 1
ATOM 3868 C C . GLY B 1 171 ? 19.438 3.76 -1.771 1 90.75 171 GLY B C 1
ATOM 3869 O O . GLY B 1 171 ? 20.125 2.758 -1.97 1 90.75 171 GLY B O 1
ATOM 3870 N N . ARG B 1 172 ? 19.844 4.766 -1.209 1 81.94 172 ARG B N 1
ATOM 3871 C CA . ARG B 1 172 ? 21.234 4.988 -0.847 1 81.94 172 ARG B CA 1
ATOM 3872 C C . ARG B 1 172 ? 21.719 3.928 0.133 1 81.94 172 ARG B C 1
ATOM 3874 O O . ARG B 1 172 ? 22.734 3.262 -0.116 1 81.94 172 ARG B O 1
ATOM 3881 N N . HIS B 1 173 ? 20.906 3.693 1.191 1 90.12 173 HIS B N 1
ATOM 3882 C CA . HIS B 1 173 ? 21.375 2.789 2.23 1 90.12 173 HIS B CA 1
ATOM 3883 C C . HIS B 1 173 ? 20.438 1.602 2.402 1 90.12 173 HIS B C 1
ATOM 3885 O O . HIS B 1 173 ? 20.734 0.676 3.164 1 90.12 173 HIS B O 1
ATOM 3891 N N . ALA B 1 174 ? 19.375 1.688 1.785 1 95.44 174 ALA B N 1
ATOM 3892 C CA . ALA B 1 174 ? 18.391 0.612 1.894 1 95.44 174 ALA B CA 1
ATOM 3893 C C . ALA B 1 174 ? 17.797 0.267 0.529 1 95.44 174 ALA B C 1
ATOM 3895 O O . ALA B 1 174 ? 17.531 1.158 -0.277 1 95.44 174 ALA B O 1
ATOM 3896 N N . GLY B 1 175 ? 17.578 -0.952 0.253 1 97.56 175 GLY B N 1
ATOM 3897 C CA . GLY B 1 175 ? 17.203 -1.415 -1.071 1 97.56 175 GLY B CA 1
ATOM 3898 C C . GLY B 1 175 ? 15.711 -1.647 -1.214 1 97.56 175 GLY B C 1
ATOM 3899 O O . GLY B 1 175 ? 15.273 -2.408 -2.082 1 97.56 175 GLY B O 1
ATOM 3900 N N . TRP B 1 176 ? 14.875 -1.023 -0.438 1 98 176 TRP B N 1
ATOM 3901 C CA . TRP B 1 176 ? 13.438 -1.297 -0.409 1 98 176 TRP B CA 1
ATOM 3902 C C . TRP B 1 176 ? 12.797 -0.987 -1.758 1 98 176 TRP B C 1
ATOM 3904 O O . TRP B 1 176 ? 12 -1.777 -2.271 1 98 176 TRP B O 1
ATOM 3914 N N . ILE B 1 177 ? 13.086 0.143 -2.348 1 97.69 177 ILE B N 1
ATOM 3915 C CA . ILE B 1 177 ? 12.508 0.513 -3.633 1 97.69 177 ILE B CA 1
ATOM 3916 C C . ILE B 1 177 ? 12.906 -0.508 -4.695 1 97.69 177 ILE B C 1
ATOM 3918 O O . ILE B 1 177 ? 12.062 -0.975 -5.465 1 97.69 177 ILE B O 1
ATOM 3922 N N . ALA B 1 178 ? 14.133 -0.837 -4.676 1 98.19 178 ALA B N 1
ATOM 3923 C CA . ALA B 1 178 ? 14.648 -1.772 -5.672 1 98.19 178 ALA B CA 1
ATOM 3924 C C . ALA B 1 178 ? 13.977 -3.135 -5.547 1 98.19 178 ALA B C 1
ATOM 3926 O O . ALA B 1 178 ? 13.492 -3.688 -6.539 1 98.19 178 ALA B O 1
ATOM 3927 N N . VAL B 1 179 ? 13.922 -3.691 -4.359 1 98.31 179 VAL B N 1
ATOM 3928 C CA . VAL B 1 179 ? 13.352 -5.016 -4.125 1 98.31 179 VAL B CA 1
ATOM 3929 C C . VAL B 1 179 ? 11.883 -5.031 -4.527 1 98.31 179 VAL B C 1
ATOM 3931 O O . VAL B 1 179 ? 11.445 -5.914 -5.266 1 98.31 179 VAL B O 1
ATOM 3934 N N . ASN B 1 180 ? 11.133 -4.051 -4.109 1 98.38 180 ASN B N 1
ATOM 3935 C CA . ASN B 1 180 ? 9.695 -4.02 -4.371 1 98.38 180 ASN B CA 1
ATOM 3936 C C . ASN B 1 180 ? 9.398 -3.736 -5.84 1 98.38 180 ASN B C 1
ATOM 3938 O O . ASN B 1 180 ? 8.523 -4.363 -6.434 1 98.38 180 ASN B O 1
ATOM 3942 N N . ALA B 1 181 ? 10.094 -2.789 -6.383 1 97.94 181 ALA B N 1
ATOM 3943 C CA . ALA B 1 181 ? 9.875 -2.473 -7.789 1 97.94 181 ALA B CA 1
ATOM 3944 C C . ALA B 1 181 ? 10.289 -3.635 -8.688 1 97.94 181 ALA B C 1
ATOM 3946 O O . ALA B 1 181 ? 9.625 -3.928 -9.68 1 97.94 181 ALA B O 1
ATOM 3947 N N . GLY B 1 182 ? 11.43 -4.219 -8.367 1 97.69 182 GLY B N 1
ATOM 3948 C CA . GLY B 1 182 ? 11.852 -5.398 -9.109 1 97.69 182 GLY B CA 1
ATOM 3949 C C . GLY B 1 182 ? 10.82 -6.512 -9.086 1 97.69 182 GLY B C 1
ATOM 3950 O O . GLY B 1 182 ? 10.516 -7.102 -10.125 1 97.69 182 GLY B O 1
ATOM 3951 N N . MET B 1 183 ? 10.305 -6.797 -7.949 1 97.31 183 MET B N 1
ATOM 3952 C CA . MET B 1 183 ? 9.281 -7.828 -7.809 1 97.31 183 MET B CA 1
ATOM 3953 C C . MET B 1 183 ? 8.016 -7.438 -8.562 1 97.31 183 MET B C 1
ATOM 3955 O O . MET B 1 183 ? 7.402 -8.273 -9.227 1 97.31 183 MET B O 1
ATOM 3959 N N . ALA B 1 184 ? 7.621 -6.203 -8.438 1 97.44 184 ALA B N 1
ATOM 3960 C CA . ALA B 1 184 ? 6.383 -5.715 -9.031 1 97.44 184 ALA B CA 1
ATOM 3961 C C . ALA B 1 184 ? 6.457 -5.738 -10.555 1 97.44 184 ALA B C 1
ATOM 3963 O O . ALA B 1 184 ? 5.441 -5.93 -11.234 1 97.44 184 ALA B O 1
ATOM 3964 N N . ALA B 1 185 ? 7.617 -5.543 -11.07 1 95.19 185 ALA B N 1
ATOM 3965 C CA . ALA B 1 185 ? 7.754 -5.402 -12.516 1 95.19 185 ALA B CA 1
ATOM 3966 C C . ALA B 1 185 ? 8.336 -6.668 -13.141 1 95.19 185 ALA B C 1
ATOM 3968 O O . ALA B 1 185 ? 8.484 -6.754 -14.359 1 95.19 185 ALA B O 1
ATOM 3969 N N . GLY B 1 186 ? 8.656 -7.613 -12.336 1 93.94 186 GLY B N 1
ATOM 3970 C CA . GLY B 1 186 ? 9.195 -8.859 -12.859 1 93.94 186 GLY B CA 1
ATOM 3971 C C . GLY B 1 186 ? 10.625 -8.734 -13.352 1 93.94 186 GLY B C 1
ATOM 3972 O O . GLY B 1 186 ? 10.953 -9.234 -14.43 1 93.94 186 GLY B O 1
ATOM 3973 N N . ALA B 1 187 ? 11.438 -8.008 -12.633 1 95.12 187 ALA B N 1
ATOM 3974 C CA . ALA B 1 187 ? 12.852 -7.895 -12.977 1 95.12 187 ALA B CA 1
ATOM 3975 C C . ALA B 1 187 ? 13.562 -9.234 -12.836 1 95.12 187 ALA B C 1
ATOM 3977 O O . ALA B 1 187 ? 13.188 -10.062 -12.008 1 95.12 187 ALA B O 1
ATOM 3978 N N . HIS B 1 188 ? 14.586 -9.438 -13.617 1 95.12 188 HIS B N 1
ATOM 3979 C CA . HIS B 1 188 ? 15.32 -10.695 -13.625 1 95.12 188 HIS B CA 1
ATOM 3980 C C . HIS B 1 188 ? 16.406 -10.695 -12.562 1 95.12 188 HIS B C 1
ATOM 3982 O O . HIS B 1 188 ? 16.906 -11.758 -12.172 1 95.12 188 HIS B O 1
ATOM 3988 N N . LEU B 1 189 ? 16.828 -9.555 -12.18 1 97.06 189 LEU B N 1
ATOM 3989 C CA . LEU B 1 189 ? 17.828 -9.367 -11.125 1 97.06 189 LEU B CA 1
ATOM 3990 C C . LEU B 1 189 ? 17.625 -8.039 -10.414 1 97.06 189 LEU B C 1
ATOM 3992 O O . LEU B 1 189 ? 17.25 -7.043 -11.047 1 97.06 189 LEU B O 1
ATOM 3996 N N . THR B 1 190 ? 17.812 -8.062 -9.148 1 98.06 190 THR B N 1
ATOM 3997 C CA . THR B 1 190 ? 17.766 -6.852 -8.344 1 98.06 190 THR B CA 1
ATOM 3998 C C . THR B 1 190 ? 19.016 -6.734 -7.477 1 98.06 190 THR B C 1
ATOM 4000 O O . THR B 1 190 ? 19.359 -7.66 -6.734 1 98.06 190 THR B O 1
ATOM 4003 N N . LEU B 1 191 ? 19.688 -5.633 -7.609 1 97.94 191 LEU B N 1
ATOM 4004 C CA . LEU B 1 191 ? 20.875 -5.367 -6.805 1 97.94 191 LEU B CA 1
ATOM 4005 C C . LEU B 1 191 ? 20.578 -4.324 -5.73 1 97.94 191 LEU B C 1
ATOM 4007 O O . LEU B 1 191 ? 20.016 -3.266 -6.023 1 97.94 191 LEU B O 1
ATOM 4011 N N . VAL B 1 192 ? 20.984 -4.637 -4.488 1 97.81 192 VAL B N 1
ATOM 4012 C CA . VAL B 1 192 ? 20.672 -3.773 -3.354 1 97.81 192 VAL B CA 1
ATOM 4013 C C . VAL B 1 192 ? 21.938 -3.504 -2.543 1 97.81 192 VAL B C 1
ATOM 4015 O O . VAL B 1 192 ? 22.906 -4.246 -2.648 1 97.81 192 VAL B O 1
ATOM 4018 N N . PRO B 1 193 ? 21.953 -2.406 -1.727 1 96.38 193 PRO B N 1
ATOM 4019 C CA . PRO B 1 193 ? 23.125 -2.09 -0.915 1 96.38 193 PRO B CA 1
ATOM 4020 C C . PRO B 1 193 ? 23.438 -3.168 0.12 1 96.38 193 PRO B C 1
ATOM 4022 O O . PRO B 1 193 ? 24.594 -3.34 0.51 1 96.38 193 PRO B O 1
ATOM 4025 N N . GLU B 1 194 ? 22.453 -3.898 0.567 1 97.19 194 GLU B N 1
ATOM 4026 C CA . GLU B 1 194 ? 22.578 -4.871 1.648 1 97.19 194 GLU B CA 1
ATOM 4027 C C . GLU B 1 194 ? 23.344 -6.105 1.191 1 97.19 194 GLU B C 1
ATOM 4029 O O . GLU B 1 194 ? 23.891 -6.848 2.014 1 97.19 194 GLU B O 1
ATOM 4034 N N . VAL B 1 195 ? 23.375 -6.355 -0.137 1 96.75 195 VAL B N 1
ATOM 4035 C CA . VAL B 1 195 ? 24.031 -7.539 -0.681 1 96.75 195 VAL B CA 1
ATOM 4036 C C . VAL B 1 195 ? 25.016 -7.129 -1.782 1 96.75 195 VAL B C 1
ATOM 4038 O O . VAL B 1 195 ? 24.625 -6.996 -2.945 1 96.75 195 VAL B O 1
ATOM 4041 N N . PRO B 1 196 ? 26.297 -7.043 -1.389 1 95.88 196 PRO B N 1
ATOM 4042 C CA . PRO B 1 196 ? 27.266 -6.715 -2.436 1 95.88 196 PRO B CA 1
ATOM 4043 C C . PRO B 1 196 ? 27.203 -7.672 -3.621 1 95.88 196 PRO B C 1
ATOM 4045 O O . PRO B 1 196 ? 27.031 -8.883 -3.436 1 95.88 196 PRO B O 1
ATOM 4048 N N . PHE B 1 197 ? 27.359 -7.125 -4.844 1 95.69 197 PHE B N 1
ATOM 4049 C CA . PHE B 1 197 ? 27.188 -7.988 -6.008 1 95.69 197 PHE B CA 1
ATOM 4050 C C . PHE B 1 197 ? 28.531 -8.398 -6.578 1 95.69 197 PHE B C 1
ATOM 4052 O O . PHE B 1 197 ? 29.547 -7.715 -6.367 1 95.69 197 PHE B O 1
ATOM 4059 N N . ASP B 1 198 ? 28.516 -9.523 -7.25 1 95.06 198 ASP B N 1
ATOM 4060 C CA . ASP B 1 198 ? 29.656 -10.039 -8.016 1 95.06 198 ASP B CA 1
ATOM 4061 C C . ASP B 1 198 ? 29.406 -9.914 -9.516 1 95.06 198 ASP B C 1
ATOM 4063 O O . ASP B 1 198 ? 28.531 -10.594 -10.062 1 95.06 198 ASP B O 1
ATOM 4067 N N . VAL B 1 199 ? 30.25 -9.18 -10.125 1 94.06 199 VAL B N 1
ATOM 4068 C CA . VAL B 1 199 ? 30.016 -8.852 -11.523 1 94.06 199 VAL B CA 1
ATOM 4069 C C . VAL B 1 199 ? 30.109 -10.109 -12.375 1 94.06 199 VAL B C 1
ATOM 4071 O O . VAL B 1 199 ? 29.375 -10.25 -13.367 1 94.06 199 VAL B O 1
ATOM 4074 N N . ASP B 1 200 ? 30.953 -11.008 -12.031 1 94.69 200 ASP B N 1
ATOM 4075 C CA . ASP B 1 200 ? 31.062 -12.258 -12.773 1 94.69 200 ASP B CA 1
ATOM 4076 C C . ASP B 1 200 ? 29.75 -13.055 -12.703 1 94.69 200 ASP B C 1
ATOM 4078 O O . ASP B 1 200 ? 29.312 -13.633 -13.695 1 94.69 200 ASP B O 1
ATOM 4082 N N . GLN B 1 201 ? 29.281 -13.062 -11.516 1 94.69 201 GLN B N 1
ATOM 4083 C CA . GLN B 1 201 ? 28.016 -13.766 -11.328 1 94.69 201 GLN B CA 1
ATOM 4084 C C . GLN B 1 201 ? 26.891 -13.109 -12.125 1 94.69 201 GLN B C 1
ATOM 4086 O O . GLN B 1 201 ? 26.047 -13.797 -12.703 1 94.69 201 GLN B O 1
ATOM 4091 N N . VAL B 1 202 ? 26.844 -11.828 -12.125 1 95.19 202 VAL B N 1
ATOM 4092 C CA . VAL B 1 202 ? 25.844 -11.078 -12.883 1 95.19 202 VAL B CA 1
ATOM 4093 C C . VAL B 1 202 ? 25.969 -11.406 -14.367 1 95.19 202 VAL B C 1
ATOM 4095 O O . VAL B 1 202 ? 24.969 -11.727 -15.016 1 95.19 202 VAL B O 1
ATOM 4098 N N . CYS B 1 203 ? 27.156 -11.383 -14.898 1 95.12 203 CYS B N 1
ATOM 4099 C CA . CYS B 1 203 ? 27.391 -11.664 -16.312 1 95.12 203 CYS B CA 1
ATOM 4100 C C . CYS B 1 203 ? 27 -13.094 -16.656 1 95.12 203 CYS B C 1
ATOM 4102 O O . CYS B 1 203 ? 26.422 -13.344 -17.719 1 95.12 203 CYS B O 1
ATOM 4104 N N . THR B 1 204 ? 27.359 -13.945 -15.758 1 95.5 204 THR B N 1
ATOM 4105 C CA . THR B 1 204 ? 27.016 -15.344 -15.969 1 95.5 204 THR B CA 1
ATOM 4106 C C . THR B 1 204 ? 25.5 -15.523 -16.062 1 95.5 204 THR B C 1
ATOM 4108 O O . THR B 1 204 ? 25 -16.266 -16.906 1 95.5 204 THR B O 1
ATOM 4111 N N . MET B 1 205 ? 24.812 -14.867 -15.234 1 94.12 205 MET B N 1
ATOM 4112 C CA . MET B 1 205 ? 23.344 -14.938 -15.227 1 94.12 205 MET B CA 1
ATOM 4113 C C . MET B 1 205 ? 22.781 -14.406 -16.531 1 94.12 205 MET B C 1
ATOM 4115 O O . MET B 1 205 ? 21.859 -15 -17.094 1 94.12 205 MET B O 1
ATOM 4119 N N . ILE B 1 206 ? 23.281 -13.32 -16.984 1 93.69 206 ILE B N 1
ATOM 4120 C CA . ILE B 1 206 ? 22.828 -12.703 -18.219 1 93.69 206 ILE B CA 1
ATOM 4121 C C . ILE B 1 206 ? 23.094 -13.641 -19.391 1 93.69 206 ILE B C 1
ATOM 4123 O O . ILE B 1 206 ? 22.203 -13.898 -20.203 1 93.69 206 ILE B O 1
ATOM 4127 N N . LYS B 1 207 ? 24.25 -14.188 -19.469 1 92.94 207 LYS B N 1
ATOM 4128 C CA . LYS B 1 207 ? 24.625 -15.086 -20.547 1 92.94 207 LYS B CA 1
ATOM 4129 C C . LYS B 1 207 ? 23.719 -16.312 -20.594 1 92.94 207 LYS B C 1
ATOM 4131 O O . LYS B 1 207 ? 23.281 -16.734 -21.656 1 92.94 207 LYS B O 1
ATOM 4136 N N . ARG B 1 208 ? 23.531 -16.859 -19.453 1 92.12 208 ARG B N 1
ATOM 4137 C CA . ARG B 1 208 ? 22.703 -18.047 -19.359 1 92.12 208 ARG B CA 1
ATOM 4138 C C . ARG B 1 208 ? 21.297 -17.781 -19.906 1 92.12 208 ARG B C 1
ATOM 4140 O O . ARG B 1 208 ? 20.719 -18.625 -20.594 1 92.12 208 ARG B O 1
ATOM 4147 N N . ARG B 1 209 ? 20.781 -16.719 -19.609 1 89.31 209 ARG B N 1
ATOM 4148 C CA . ARG B 1 209 ? 19.438 -16.359 -20.047 1 89.31 209 ARG B CA 1
ATOM 4149 C C . ARG B 1 209 ? 19.391 -16.219 -21.562 1 89.31 209 ARG B C 1
ATOM 4151 O O . ARG B 1 209 ? 18.453 -16.703 -22.203 1 89.31 209 ARG B O 1
ATOM 4158 N N . PHE B 1 210 ? 20.312 -15.578 -22.125 1 88 210 PHE B N 1
ATOM 4159 C CA . PHE B 1 210 ? 20.344 -15.391 -23.578 1 88 210 PHE B CA 1
ATOM 4160 C C . PHE B 1 210 ? 20.594 -16.719 -24.281 1 88 210 PHE B C 1
ATOM 4162 O O . PHE B 1 210 ? 20.078 -16.953 -25.375 1 88 210 PHE B O 1
ATOM 4169 N N . GLN B 1 211 ? 21.328 -17.547 -23.656 1 88.56 211 GLN B N 1
ATOM 4170 C CA . GLN B 1 211 ? 21.609 -18.875 -24.219 1 88.56 211 GLN B CA 1
ATOM 4171 C C . GLN B 1 211 ? 20.344 -19.734 -24.25 1 88.56 211 GLN B C 1
ATOM 4173 O O . GLN B 1 211 ? 20.172 -20.562 -25.125 1 88.56 211 GLN B O 1
ATOM 4178 N N . ARG B 1 212 ? 19.5 -19.531 -23.297 1 86.31 212 ARG B N 1
ATOM 4179 C CA . ARG B 1 212 ? 18.25 -20.266 -23.219 1 86.31 212 ARG B CA 1
ATOM 4180 C C . ARG B 1 212 ? 17.25 -19.766 -24.266 1 86.31 212 ARG B C 1
ATOM 4182 O O . ARG B 1 212 ? 16.188 -20.375 -24.453 1 86.31 212 ARG B O 1
ATOM 4189 N N . GLY B 1 213 ? 17.516 -18.562 -24.844 1 82.44 213 GLY B N 1
ATOM 4190 C CA . GLY B 1 213 ? 16.672 -18.062 -25.922 1 82.44 213 GLY B CA 1
ATOM 4191 C C . GLY B 1 213 ? 15.867 -16.844 -25.531 1 82.44 213 GLY B C 1
ATOM 4192 O O . GLY B 1 213 ? 15.117 -16.297 -26.328 1 82.44 213 GLY B O 1
ATOM 4193 N N . ASP B 1 214 ? 16.125 -16.438 -24.312 1 83.88 214 ASP B N 1
ATOM 4194 C CA . ASP B 1 214 ? 15.414 -15.25 -23.875 1 83.88 214 ASP B CA 1
ATOM 4195 C C . ASP B 1 214 ? 15.922 -14 -24.609 1 83.88 214 ASP B C 1
ATOM 4197 O O . ASP B 1 214 ? 17.109 -13.914 -24.938 1 83.88 214 ASP B O 1
ATOM 4201 N N . LYS B 1 215 ? 15.023 -13.07 -24.781 1 80.56 215 LYS B N 1
ATOM 4202 C CA . LYS B 1 215 ? 15.336 -11.945 -25.656 1 80.56 215 LYS B CA 1
ATOM 4203 C C . LYS B 1 215 ? 15.805 -10.734 -24.859 1 80.56 215 LYS B C 1
ATOM 4205 O O . LYS B 1 215 ? 16.359 -9.781 -25.406 1 80.56 215 LYS B O 1
ATOM 4210 N N . HIS B 1 216 ? 15.562 -10.766 -23.609 1 87.75 216 HIS B N 1
ATOM 4211 C CA . HIS B 1 216 ? 15.938 -9.57 -22.859 1 87.75 216 HIS B CA 1
ATOM 4212 C C . HIS B 1 216 ? 16.25 -9.906 -21.406 1 87.75 216 HIS B C 1
ATOM 4214 O O . HIS B 1 216 ? 15.953 -11 -20.938 1 87.75 216 HIS B O 1
ATOM 4220 N N . PHE B 1 217 ? 16.984 -8.977 -20.781 1 92.56 217 PHE B N 1
ATOM 4221 C CA . PHE B 1 217 ? 17.359 -9.047 -19.375 1 92.56 217 PHE B CA 1
ATOM 4222 C C . PHE B 1 217 ? 17.203 -7.688 -18.703 1 92.56 217 PHE B C 1
ATOM 4224 O O . PHE B 1 217 ? 17.797 -6.699 -19.141 1 92.56 217 PHE B O 1
ATOM 4231 N N . ILE B 1 218 ? 16.375 -7.68 -17.672 1 94.25 218 ILE B N 1
ATOM 4232 C CA . ILE B 1 218 ? 16.141 -6.438 -16.938 1 94.25 218 ILE B CA 1
ATOM 4233 C C . ILE B 1 218 ? 16.719 -6.555 -15.523 1 94.25 218 ILE B C 1
ATOM 4235 O O . ILE B 1 218 ? 16.375 -7.484 -14.789 1 94.25 218 ILE B O 1
ATOM 4239 N N . CYS B 1 219 ? 17.562 -5.609 -15.164 1 96.94 219 CYS B N 1
ATOM 4240 C CA . CYS B 1 219 ? 18.172 -5.551 -13.844 1 96.94 219 CYS B CA 1
ATOM 4241 C C . CYS B 1 219 ? 17.859 -4.227 -13.148 1 96.94 219 CYS B C 1
ATOM 4243 O O . CYS B 1 219 ? 18.109 -3.158 -13.711 1 96.94 219 CYS B O 1
ATOM 4245 N N . VAL B 1 220 ? 17.297 -4.32 -11.969 1 97.94 220 VAL B N 1
ATOM 4246 C CA . VAL B 1 220 ? 17.062 -3.133 -11.156 1 97.94 220 VAL B CA 1
ATOM 4247 C C . VAL B 1 220 ? 18.234 -2.932 -10.188 1 97.94 220 VAL B C 1
ATOM 4249 O O . VAL B 1 220 ? 18.594 -3.848 -9.445 1 97.94 220 VAL B O 1
ATOM 4252 N N . VAL B 1 221 ? 18.781 -1.716 -10.188 1 97.69 221 VAL B N 1
ATOM 4253 C CA . VAL B 1 221 ? 19.969 -1.422 -9.398 1 97.69 221 VAL B CA 1
ATOM 4254 C C . VAL B 1 221 ? 19.688 -0.259 -8.445 1 97.69 221 VAL B C 1
ATOM 4256 O O . VAL B 1 221 ? 19.438 0.867 -8.891 1 97.69 221 VAL B O 1
ATOM 4259 N N . ALA B 1 222 ? 19.672 -0.575 -7.129 1 97.19 222 ALA B N 1
ATOM 4260 C CA . ALA B 1 222 ? 19.625 0.537 -6.184 1 97.19 222 ALA B CA 1
ATOM 4261 C C . ALA B 1 222 ? 20.875 1.409 -6.293 1 97.19 222 ALA B C 1
ATOM 4263 O O . ALA B 1 222 ? 21.984 0.897 -6.449 1 97.19 222 ALA B O 1
ATOM 4264 N N . GLU B 1 223 ? 20.734 2.66 -6.105 1 94.31 223 GLU B N 1
ATOM 4265 C CA . GLU B 1 223 ? 21.844 3.598 -6.266 1 94.31 223 GLU B CA 1
ATOM 4266 C C . GLU B 1 223 ? 22.953 3.322 -5.25 1 94.31 223 GLU B C 1
ATOM 4268 O O . GLU B 1 223 ? 24.109 3.629 -5.5 1 94.31 223 GLU B O 1
ATOM 4273 N N . GLY B 1 224 ? 22.609 2.742 -4.129 1 93.81 224 GLY B N 1
ATOM 4274 C CA . GLY B 1 224 ? 23.578 2.449 -3.1 1 93.81 224 GLY B CA 1
ATOM 4275 C C . GLY B 1 224 ? 24.234 1.089 -3.264 1 93.81 224 GLY B C 1
ATOM 4276 O O . GLY B 1 224 ? 25.047 0.681 -2.436 1 93.81 224 GLY B O 1
ATOM 4277 N N . SER B 1 225 ? 23.922 0.354 -4.309 1 95.69 225 SER B N 1
ATOM 4278 C CA . SER B 1 225 ? 24.531 -0.956 -4.543 1 95.69 225 SER B CA 1
ATOM 4279 C C . SER B 1 225 ? 26.031 -0.842 -4.789 1 95.69 225 SER B C 1
ATOM 4281 O O . SER B 1 225 ? 26.5 0.167 -5.316 1 95.69 225 SER B O 1
ATOM 4283 N N . HIS B 1 226 ? 26.734 -1.891 -4.406 1 94.25 226 HIS B N 1
ATOM 4284 C CA . HIS B 1 226 ? 28.188 -1.877 -4.562 1 94.25 226 HIS B CA 1
ATOM 4285 C C . HIS B 1 226 ? 28.734 -3.285 -4.777 1 94.25 226 HIS B C 1
ATOM 4287 O O . HIS B 1 226 ? 28.141 -4.262 -4.309 1 94.25 226 HIS B O 1
ATOM 4293 N N . PRO B 1 227 ? 29.844 -3.352 -5.543 1 94.12 227 PRO B N 1
ATOM 4294 C CA . PRO B 1 227 ? 30.422 -4.668 -5.812 1 94.12 227 PRO B CA 1
ATOM 4295 C C . PRO B 1 227 ? 31.094 -5.277 -4.582 1 94.12 227 PRO B C 1
ATOM 4297 O O . PRO B 1 227 ? 31.531 -4.551 -3.693 1 94.12 227 PRO B O 1
ATOM 4300 N N . ALA B 1 228 ? 31.125 -6.605 -4.645 1 93.62 228 ALA B N 1
ATOM 4301 C CA . ALA B 1 228 ? 31.891 -7.305 -3.621 1 93.62 228 ALA B CA 1
ATOM 4302 C C . ALA B 1 228 ? 33.375 -6.984 -3.742 1 93.62 228 ALA B C 1
ATOM 4304 O O . ALA B 1 228 ? 33.875 -6.719 -4.84 1 93.62 228 ALA B O 1
ATOM 4305 N N . GLU B 1 229 ? 34.125 -6.938 -2.611 1 86.75 229 GLU B N 1
ATOM 4306 C CA . GLU B 1 229 ? 35.531 -6.57 -2.574 1 86.75 229 GLU B CA 1
ATOM 4307 C C . GLU B 1 229 ? 36.375 -7.461 -3.494 1 86.75 229 GLU B C 1
ATOM 4309 O O . GLU B 1 229 ? 37.25 -6.984 -4.184 1 86.75 229 GLU B O 1
ATOM 4314 N N . ASP B 1 230 ? 36.094 -8.68 -3.611 1 84.44 230 ASP B N 1
ATOM 4315 C CA . ASP B 1 230 ? 36.906 -9.617 -4.367 1 84.44 230 ASP B CA 1
ATOM 4316 C C . ASP B 1 230 ? 36.281 -9.906 -5.734 1 84.44 230 ASP B C 1
ATOM 4318 O O . ASP B 1 230 ? 36.625 -10.906 -6.375 1 84.44 230 ASP B O 1
ATOM 4322 N N . SER B 1 231 ? 35.531 -8.93 -6.25 1 82 231 SER B N 1
ATOM 4323 C CA . SER B 1 231 ? 34.781 -9.242 -7.473 1 82 231 SER B CA 1
ATOM 4324 C C . SER B 1 231 ? 35.562 -8.797 -8.711 1 82 231 SER B C 1
ATOM 4326 O O . SER B 1 231 ? 35.188 -9.117 -9.836 1 82 231 SER B O 1
ATOM 4328 N N . GLY B 1 232 ? 36.719 -8.07 -8.492 1 80.19 232 GLY B N 1
ATOM 4329 C CA . GLY B 1 232 ? 37.5 -7.562 -9.617 1 80.19 232 GLY B CA 1
ATOM 4330 C C . GLY B 1 232 ? 36.875 -6.336 -10.266 1 80.19 232 GLY B C 1
ATOM 4331 O O . GLY B 1 232 ? 37.25 -5.961 -11.383 1 80.19 232 GLY B O 1
ATOM 4332 N N . PHE B 1 233 ? 35.812 -5.867 -9.758 1 84.06 233 PHE B N 1
ATOM 4333 C CA . PHE B 1 233 ? 35.125 -4.664 -10.219 1 84.06 233 PHE B CA 1
ATOM 4334 C C . PHE B 1 233 ? 35.031 -3.631 -9.109 1 84.06 233 PHE B C 1
ATOM 4336 O O . PHE B 1 233 ? 34.625 -3.953 -7.988 1 84.06 233 PHE B O 1
ATOM 4343 N N . THR B 1 234 ? 35.531 -2.414 -9.367 1 83.5 234 THR B N 1
ATOM 4344 C CA . THR B 1 234 ? 35.469 -1.337 -8.383 1 83.5 234 THR B CA 1
ATOM 4345 C C . THR B 1 234 ? 34.812 -0.1 -8.977 1 83.5 234 THR B C 1
ATOM 4347 O O . THR B 1 234 ? 35.062 0.252 -10.133 1 83.5 234 THR B O 1
ATOM 4350 N N . LEU B 1 235 ? 33.906 0.445 -8.148 1 84.88 235 LEU B N 1
ATOM 4351 C CA . LEU B 1 235 ? 33.25 1.664 -8.578 1 84.88 235 LEU B CA 1
ATOM 4352 C C . LEU B 1 235 ? 34.125 2.883 -8.367 1 84.88 235 LEU B C 1
ATOM 4354 O O . LEU B 1 235 ? 34.938 2.92 -7.434 1 84.88 235 LEU B O 1
ATOM 4358 N N . ARG B 1 236 ? 33.875 3.879 -9.25 1 77.94 236 ARG B N 1
ATOM 4359 C CA . ARG B 1 236 ? 34.594 5.145 -9.062 1 77.94 236 ARG B CA 1
ATOM 4360 C C . ARG B 1 236 ? 34.094 5.867 -7.812 1 77.94 236 ARG B C 1
ATOM 4362 O O . ARG B 1 236 ? 32.906 5.84 -7.5 1 77.94 236 ARG B O 1
ATOM 4369 N N . ALA B 1 237 ? 35.062 6.355 -7.094 1 68.19 237 ALA B N 1
ATOM 4370 C CA . ALA B 1 237 ? 34.688 7.043 -5.855 1 68.19 237 ALA B CA 1
ATOM 4371 C C . ALA B 1 237 ? 34.125 8.422 -6.148 1 68.19 237 ALA B C 1
ATOM 4373 O O . ALA B 1 237 ? 34.656 9.172 -6.961 1 68.19 237 ALA B O 1
ATOM 4374 N N . GLY B 1 238 ? 32.812 8.758 -5.867 1 66.81 238 GLY B N 1
ATOM 4375 C CA . GLY B 1 238 ? 32.219 10.047 -6.133 1 66.81 238 GLY B CA 1
ATOM 4376 C C . GLY B 1 238 ? 32.562 11.094 -5.09 1 66.81 238 GLY B C 1
ATOM 4377 O O . GLY B 1 238 ? 32.25 12.273 -5.262 1 66.81 238 GLY B O 1
ATOM 4378 N N . GLY B 1 239 ? 33.281 10.758 -3.891 1 66 239 GLY B N 1
ATOM 4379 C CA . GLY B 1 239 ? 33.531 11.695 -2.811 1 66 239 GLY B CA 1
ATOM 4380 C C . GLY B 1 239 ? 32.344 11.875 -1.878 1 66 239 GLY B C 1
ATOM 4381 O O . GLY B 1 239 ? 31.391 11.086 -1.908 1 66 239 GLY B O 1
ATOM 4382 N N . ILE B 1 240 ? 32.469 12.844 -0.789 1 67 240 ILE B N 1
ATOM 4383 C CA . ILE B 1 240 ? 31.453 13.109 0.229 1 67 240 ILE B CA 1
ATOM 4384 C C . ILE B 1 240 ? 30.828 14.484 -0.006 1 67 240 ILE B C 1
ATOM 4386 O O . ILE B 1 240 ? 31.531 15.453 -0.276 1 67 240 ILE B O 1
ATOM 4390 N N . ASP B 1 241 ? 29.5 14.547 0.059 1 63.12 241 ASP B N 1
ATOM 4391 C CA . ASP B 1 241 ? 28.828 15.828 -0.126 1 63.12 241 ASP B CA 1
ATOM 4392 C C . ASP B 1 241 ? 28.859 16.656 1.159 1 63.12 241 ASP B C 1
ATOM 4394 O O . ASP B 1 241 ? 29.453 16.234 2.154 1 63.12 241 ASP B O 1
ATOM 4398 N N . GLU B 1 242 ? 28.359 17.875 1.062 1 57.28 242 GLU B N 1
ATOM 4399 C CA . GLU B 1 242 ? 28.422 18.844 2.16 1 57.28 242 GLU B CA 1
ATOM 4400 C C . GLU B 1 242 ? 27.641 18.344 3.375 1 57.28 242 GLU B C 1
ATOM 4402 O O . GLU B 1 242 ? 27.859 18.812 4.492 1 57.28 242 GLU B O 1
ATOM 4407 N N . PHE B 1 243 ? 26.875 17.312 3.104 1 61 243 PHE B N 1
ATOM 4408 C CA . PHE B 1 243 ? 26.047 16.812 4.191 1 61 243 PHE B CA 1
ATOM 4409 C C . PHE B 1 243 ? 26.609 15.492 4.727 1 61 243 PHE B C 1
ATOM 4411 O O . PHE B 1 243 ? 25.953 14.812 5.512 1 61 243 PHE B O 1
ATOM 4418 N N . GLY B 1 244 ? 27.766 15.125 4.156 1 58.72 244 GLY B N 1
ATOM 4419 C CA . GLY B 1 244 ? 28.453 13.93 4.652 1 58.72 244 GLY B CA 1
ATOM 4420 C C . GLY B 1 244 ? 27.984 12.656 3.969 1 58.72 244 GLY B C 1
ATOM 4421 O O . GLY B 1 244 ? 28.25 11.555 4.457 1 58.72 244 GLY B O 1
ATOM 4422 N N . HIS B 1 245 ? 27.266 12.914 2.93 1 62.91 245 HIS B N 1
ATOM 4423 C CA . HIS B 1 245 ? 26.812 11.727 2.217 1 62.91 245 HIS B CA 1
ATOM 4424 C C . HIS B 1 245 ? 27.719 11.414 1.031 1 62.91 245 HIS B C 1
ATOM 4426 O O . HIS B 1 245 ? 28.219 12.328 0.374 1 62.91 245 HIS B O 1
ATOM 4432 N N . GLU B 1 246 ? 27.938 10.164 0.822 1 64.94 246 GLU B N 1
ATOM 4433 C CA . GLU B 1 246 ? 28.719 9.742 -0.34 1 64.94 246 GLU B CA 1
ATOM 4434 C C . GLU B 1 246 ? 28 10.086 -1.641 1 64.94 246 GLU B C 1
ATOM 4436 O O . GLU B 1 246 ? 26.797 9.836 -1.771 1 64.94 246 GLU B O 1
ATOM 4441 N N . ARG B 1 247 ? 28.688 10.75 -2.51 1 69.25 247 ARG B N 1
ATOM 4442 C CA . ARG B 1 247 ? 28.125 11.039 -3.83 1 69.25 247 ARG B CA 1
ATOM 4443 C C . ARG B 1 247 ? 28.109 9.781 -4.695 1 69.25 247 ARG B C 1
ATOM 4445 O O . ARG B 1 247 ? 29.109 9.07 -4.797 1 69.25 247 ARG B O 1
ATOM 4452 N N . PHE B 1 248 ? 26.922 9.57 -5.219 1 70.06 248 PHE B N 1
ATOM 4453 C CA . PHE B 1 248 ? 26.797 8.391 -6.066 1 70.06 248 PHE B CA 1
ATOM 4454 C C . PHE B 1 248 ? 27.281 8.688 -7.48 1 70.06 248 PHE B C 1
ATOM 4456 O O . PHE B 1 248 ? 27 9.758 -8.031 1 70.06 248 PHE B O 1
ATOM 4463 N N . THR B 1 249 ? 28.188 7.797 -7.938 1 72.25 249 THR B N 1
ATOM 4464 C CA . THR B 1 249 ? 28.828 8.047 -9.219 1 72.25 249 THR B CA 1
ATOM 4465 C C . THR B 1 249 ? 28.156 7.27 -10.336 1 72.25 249 THR B C 1
ATOM 4467 O O . THR B 1 249 ? 28.719 7.094 -11.414 1 72.25 249 THR B O 1
ATOM 4470 N N . GLY B 1 250 ? 26.953 6.785 -10.047 1 84.62 250 GLY B N 1
ATOM 4471 C CA . GLY B 1 250 ? 26.234 6.078 -11.094 1 84.62 250 GLY B CA 1
ATOM 4472 C C . GLY B 1 250 ? 26.594 4.609 -11.188 1 84.62 250 GLY B C 1
ATOM 4473 O O . GLY B 1 250 ? 27.172 4.168 -12.18 1 84.62 250 GLY B O 1
ATOM 4474 N N . VAL B 1 251 ? 26.219 3.885 -10.297 1 90.56 251 VAL B N 1
ATOM 4475 C CA . VAL B 1 251 ? 26.562 2.471 -10.188 1 90.56 251 VAL B CA 1
ATOM 4476 C C . VAL B 1 251 ? 26.031 1.718 -11.406 1 90.56 251 VAL B C 1
ATOM 4478 O O . VAL B 1 251 ? 26.734 0.892 -11.984 1 90.56 251 VAL B O 1
ATOM 4481 N N . ALA B 1 252 ? 24.891 2.031 -11.859 1 93.62 252 ALA B N 1
ATOM 4482 C CA . ALA B 1 252 ? 24.281 1.311 -12.977 1 93.62 252 ALA B CA 1
ATOM 4483 C C . ALA B 1 252 ? 25.062 1.568 -14.273 1 93.62 252 ALA B C 1
ATOM 4485 O O . ALA B 1 252 ? 25.266 0.652 -15.07 1 93.62 252 ALA B O 1
ATOM 4486 N N . GLN B 1 253 ? 25.469 2.795 -14.43 1 92.75 253 GLN B N 1
ATOM 4487 C CA . GLN B 1 253 ? 26.219 3.145 -15.633 1 92.75 253 GLN B CA 1
ATOM 4488 C C . GLN B 1 253 ? 27.562 2.42 -15.672 1 92.75 253 GLN B C 1
ATOM 4490 O O . GLN B 1 253 ? 27.953 1.891 -16.719 1 92.75 253 GLN B O 1
ATOM 4495 N N . GLN B 1 254 ? 28.219 2.479 -14.586 1 93.38 254 GLN B N 1
ATOM 4496 C CA . GLN B 1 254 ? 29.516 1.808 -14.516 1 93.38 254 GLN B CA 1
ATOM 4497 C C . GLN B 1 254 ? 29.375 0.299 -14.688 1 93.38 254 GLN B C 1
ATOM 4499 O O . GLN B 1 254 ? 30.156 -0.332 -15.398 1 93.38 254 GLN B O 1
ATOM 4504 N N . LEU B 1 255 ? 28.406 -0.248 -14.047 1 94.38 255 LEU B N 1
ATOM 4505 C CA . LEU B 1 255 ? 28.125 -1.674 -14.172 1 94.38 255 LEU B CA 1
ATOM 4506 C C . LEU B 1 255 ? 27.766 -2.031 -15.609 1 94.38 255 LEU B C 1
ATOM 4508 O O . LEU B 1 255 ? 28.203 -3.064 -16.125 1 94.38 255 LEU B O 1
ATOM 4512 N N . GLY B 1 256 ? 26.953 -1.196 -16.234 1 94.94 256 GLY B N 1
ATOM 4513 C CA . GLY B 1 256 ? 26.562 -1.417 -17.609 1 94.94 256 GLY B CA 1
ATOM 4514 C C . GLY B 1 256 ? 27.75 -1.512 -18.562 1 94.94 256 GLY B C 1
ATOM 4515 O O . GLY B 1 256 ? 27.812 -2.41 -19.391 1 94.94 256 GLY B O 1
ATOM 4516 N N . ALA B 1 257 ? 28.656 -0.582 -18.438 1 93.75 257 ALA B N 1
ATOM 4517 C CA . ALA B 1 257 ? 29.859 -0.586 -19.25 1 93.75 257 ALA B CA 1
ATOM 4518 C C . ALA B 1 257 ? 30.672 -1.865 -19.047 1 93.75 257 ALA B C 1
ATOM 4520 O O . ALA B 1 257 ? 31.203 -2.439 -20 1 93.75 257 ALA B O 1
ATOM 4521 N N . GLU B 1 258 ? 30.719 -2.227 -17.812 1 93.88 258 GLU B N 1
ATOM 4522 C CA . GLU B 1 258 ? 31.469 -3.434 -17.484 1 93.88 258 GLU B CA 1
ATOM 4523 C C . GLU B 1 258 ? 30.797 -4.676 -18.078 1 93.88 258 GLU B C 1
ATOM 4525 O O . GLU B 1 258 ? 31.484 -5.562 -18.594 1 93.88 258 GLU B O 1
ATOM 4530 N N . ILE B 1 259 ? 29.531 -4.766 -17.984 1 94.19 259 ILE B N 1
ATOM 4531 C CA . ILE B 1 259 ? 28.781 -5.891 -18.531 1 94.19 259 ILE B CA 1
ATOM 4532 C C . ILE B 1 259 ? 28.969 -5.953 -20.047 1 94.19 259 ILE B C 1
ATOM 4534 O O . ILE B 1 259 ? 29.188 -7.031 -20.594 1 94.19 259 ILE B O 1
ATOM 4538 N N . GLU B 1 260 ? 28.828 -4.805 -20.625 1 93.5 260 GLU B N 1
ATOM 4539 C CA . GLU B 1 260 ? 29.016 -4.742 -22.078 1 93.5 260 GLU B CA 1
ATOM 4540 C C . GLU B 1 260 ? 30.391 -5.254 -22.484 1 93.5 260 GLU B C 1
ATOM 4542 O O . GLU B 1 260 ? 30.516 -5.996 -23.469 1 93.5 260 GLU B O 1
ATOM 4547 N N . ARG B 1 261 ? 31.359 -4.859 -21.812 1 93.12 261 ARG B N 1
ATOM 4548 C CA . ARG B 1 261 ? 32.719 -5.266 -22.094 1 93.12 261 ARG B CA 1
ATOM 4549 C C . ARG B 1 261 ? 32.906 -6.773 -21.938 1 93.12 261 ARG B C 1
ATOM 4551 O O . ARG B 1 261 ? 33.562 -7.418 -22.734 1 93.12 261 ARG B O 1
ATOM 4558 N N . ARG B 1 262 ? 32.25 -7.293 -21.047 1 92.19 262 ARG B N 1
ATOM 4559 C CA . ARG B 1 262 ? 32.469 -8.688 -20.688 1 92.19 262 ARG B CA 1
ATOM 4560 C C . ARG B 1 262 ? 31.625 -9.609 -21.562 1 92.19 262 ARG B C 1
ATOM 4562 O O . ARG B 1 262 ? 32.062 -10.711 -21.922 1 92.19 262 ARG B O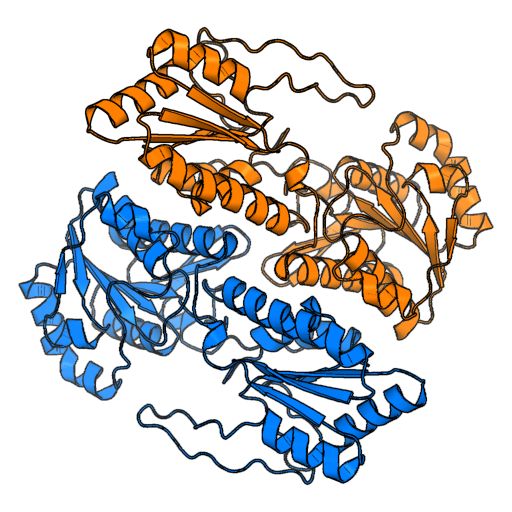 1
ATOM 4569 N N . ILE B 1 263 ? 30.484 -9.227 -21.859 1 90.5 263 ILE B N 1
ATOM 4570 C CA . ILE B 1 263 ? 29.547 -10.141 -22.516 1 90.5 263 ILE B CA 1
ATOM 4571 C C . ILE B 1 263 ? 29.438 -9.797 -24 1 90.5 263 ILE B C 1
ATOM 4573 O O . ILE B 1 263 ? 28.969 -10.609 -24.797 1 90.5 263 ILE B O 1
ATOM 4577 N N . GLY B 1 264 ? 29.75 -8.555 -24.375 1 86.56 264 GLY B N 1
ATOM 4578 C CA . GLY B 1 264 ? 29.703 -8.141 -25.781 1 86.56 264 GLY B CA 1
ATOM 4579 C C . GLY B 1 264 ? 28.297 -7.852 -26.25 1 86.56 264 GLY B C 1
ATOM 4580 O O . GLY B 1 264 ? 27.984 -7.992 -27.438 1 86.56 264 GLY B O 1
ATOM 4581 N N . LYS B 1 265 ? 27.391 -7.664 -25.406 1 86.44 265 LYS B N 1
ATOM 4582 C CA . LYS B 1 265 ? 26.016 -7.293 -25.734 1 86.44 265 LYS B CA 1
ATOM 4583 C C . LYS B 1 265 ? 25.734 -5.844 -25.359 1 86.44 265 LYS B C 1
ATOM 4585 O O . LYS B 1 265 ? 26.359 -5.301 -24.453 1 86.44 265 LYS B O 1
ATOM 4590 N N . GLU B 1 266 ? 24.797 -5.348 -26.094 1 87.94 266 GLU B N 1
ATOM 4591 C CA . GLU B 1 266 ? 24.422 -3.963 -25.812 1 87.94 266 GLU B CA 1
ATOM 4592 C C . GLU B 1 266 ? 23.703 -3.84 -24.469 1 87.94 266 GLU B C 1
ATOM 4594 O O . GLU B 1 266 ? 22.828 -4.645 -24.156 1 87.94 266 GLU B O 1
ATOM 4599 N N . VAL B 1 267 ? 24.109 -2.891 -23.703 1 92.31 267 VAL B N 1
ATOM 4600 C CA . VAL B 1 267 ? 23.5 -2.596 -22.406 1 92.31 267 VAL B CA 1
ATOM 4601 C C . VAL B 1 267 ? 22.953 -1.169 -22.406 1 92.31 267 VAL B C 1
ATOM 4603 O O . VAL B 1 267 ? 23.641 -0.234 -22.812 1 92.31 267 VAL B O 1
ATOM 4606 N N . ARG B 1 268 ? 21.719 -1.066 -22.094 1 91.81 268 ARG B N 1
ATOM 4607 C CA . ARG B 1 268 ? 21.109 0.247 -21.938 1 91.81 268 ARG B CA 1
ATOM 4608 C C . ARG B 1 268 ? 20.812 0.534 -20.469 1 91.81 268 ARG B C 1
ATOM 4610 O O . ARG B 1 268 ? 20.234 -0.301 -19.766 1 91.81 268 ARG B O 1
ATOM 4617 N N . THR B 1 269 ? 21.234 1.713 -20.062 1 93.94 269 THR B N 1
ATOM 4618 C CA . THR B 1 269 ? 21.062 2.1 -18.672 1 93.94 269 THR B CA 1
ATOM 4619 C C . THR B 1 269 ? 20.109 3.275 -18.547 1 93.94 269 THR B C 1
ATOM 4621 O O . THR B 1 269 ? 20.234 4.273 -19.266 1 93.94 269 THR B O 1
ATOM 4624 N N . THR B 1 270 ? 19.125 3.092 -17.734 1 93.81 270 THR B N 1
ATOM 4625 C CA . THR B 1 270 ? 18.203 4.164 -17.391 1 93.81 270 THR B CA 1
ATOM 4626 C C . THR B 1 270 ? 18.344 4.562 -15.93 1 93.81 270 THR B C 1
ATOM 4628 O O . THR B 1 270 ? 18.25 3.717 -15.039 1 93.81 270 THR B O 1
ATOM 4631 N N . VAL B 1 271 ? 18.578 5.844 -15.672 1 94.06 271 VAL B N 1
ATOM 4632 C CA . VAL B 1 271 ? 18.672 6.383 -14.32 1 94.06 271 VAL B CA 1
ATOM 4633 C C . VAL B 1 271 ? 17.422 7.227 -14.023 1 94.06 271 VAL B C 1
ATOM 4635 O O . VAL B 1 271 ? 17.234 8.297 -14.617 1 94.06 271 VAL B O 1
ATOM 4638 N N . LEU B 1 272 ? 16.641 6.777 -13.102 1 92.56 272 LEU B N 1
ATOM 4639 C CA . LEU B 1 272 ? 15.367 7.453 -12.859 1 92.56 272 LEU B CA 1
ATOM 4640 C C . LEU B 1 272 ? 15.578 8.742 -12.07 1 92.56 272 LEU B C 1
ATOM 4642 O O . LEU B 1 272 ? 14.844 9.719 -12.258 1 92.56 272 LEU B O 1
ATOM 4646 N N . GLY B 1 273 ? 16.562 8.711 -11.164 1 87.75 273 GLY B N 1
ATOM 4647 C CA . GLY B 1 273 ? 16.859 9.922 -10.406 1 87.75 273 GLY B CA 1
ATOM 4648 C C . GLY B 1 273 ? 15.664 10.43 -9.617 1 87.75 273 GLY B C 1
ATOM 4649 O O . GLY B 1 273 ? 14.984 9.656 -8.938 1 87.75 273 GLY B O 1
ATOM 4650 N N . HIS B 1 274 ? 15.375 11.758 -9.711 1 84.56 274 HIS B N 1
ATOM 4651 C CA . HIS B 1 274 ? 14.43 12.414 -8.82 1 84.56 274 HIS B CA 1
ATOM 4652 C C . HIS B 1 274 ? 13 12.289 -9.336 1 84.56 274 HIS B C 1
ATOM 4654 O O . HIS B 1 274 ? 12.055 12.727 -8.68 1 84.56 274 HIS B O 1
ATOM 4660 N N . VAL B 1 275 ? 12.797 11.664 -10.43 1 83.38 275 VAL B N 1
ATOM 4661 C CA . VAL B 1 275 ? 11.445 11.406 -10.906 1 83.38 275 VAL B CA 1
ATOM 4662 C C . VAL B 1 275 ? 10.688 10.562 -9.883 1 83.38 275 VAL B C 1
ATOM 4664 O O . VAL B 1 275 ? 9.461 10.664 -9.773 1 83.38 275 VAL B O 1
ATOM 4667 N N . GLN B 1 276 ? 11.383 9.844 -9.125 1 89.62 276 GLN B N 1
ATOM 4668 C CA . GLN B 1 276 ? 10.805 8.914 -8.156 1 89.62 276 GLN B CA 1
ATOM 4669 C C . GLN B 1 276 ? 10.258 9.656 -6.938 1 89.62 276 GLN B C 1
ATOM 4671 O O . GLN B 1 276 ? 9.492 9.094 -6.152 1 89.62 276 GLN B O 1
ATOM 4676 N N . ARG B 1 277 ? 10.648 10.883 -6.723 1 83.12 277 ARG B N 1
ATOM 4677 C CA . ARG B 1 277 ? 10.281 11.609 -5.516 1 83.12 277 ARG B CA 1
ATOM 4678 C C . ARG B 1 277 ? 9.227 12.672 -5.812 1 83.12 277 ARG B C 1
ATOM 4680 O O . ARG B 1 277 ? 8.766 13.367 -4.906 1 83.12 277 ARG B O 1
ATOM 4687 N N . GLY B 1 278 ? 8.891 12.828 -6.984 1 77.88 278 GLY B N 1
ATOM 4688 C CA . GLY B 1 278 ? 7.941 13.852 -7.371 1 77.88 278 GLY B CA 1
ATOM 4689 C C . GLY B 1 278 ? 6.57 13.289 -7.707 1 77.88 278 GLY B C 1
ATOM 4690 O O . GLY B 1 278 ? 6.344 12.086 -7.609 1 77.88 278 GLY B O 1
ATOM 4691 N N . GLY B 1 279 ? 5.578 14.352 -7.816 1 80.38 279 GLY B N 1
ATOM 4692 C CA . GLY B 1 279 ? 4.254 13.992 -8.305 1 80.38 279 GLY B CA 1
ATOM 4693 C C . GLY B 1 279 ? 3.221 13.891 -7.199 1 80.38 279 GLY B C 1
ATOM 4694 O O . GLY B 1 279 ? 3.525 14.148 -6.031 1 80.38 279 GLY B O 1
ATOM 4695 N N . SER B 1 280 ? 2.047 13.594 -7.629 1 91.12 280 SER B N 1
ATOM 4696 C CA . SER B 1 280 ? 0.942 13.422 -6.688 1 91.12 280 SER B CA 1
ATOM 4697 C C . SER B 1 280 ? 1.065 12.102 -5.93 1 91.12 280 SER B C 1
ATOM 4699 O O . SER B 1 280 ? 1.372 11.062 -6.523 1 91.12 280 SER B O 1
ATOM 4701 N N . PRO B 1 281 ? 0.93 12.203 -4.637 1 95.69 281 PRO B N 1
ATOM 4702 C CA . PRO B 1 281 ? 0.988 10.961 -3.865 1 95.69 281 PRO B CA 1
ATOM 4703 C C . PRO B 1 281 ? -0.103 9.969 -4.262 1 95.69 281 PRO B C 1
ATOM 4705 O O . PRO B 1 281 ? -1.213 10.375 -4.617 1 95.69 281 PRO B O 1
ATOM 4708 N N . THR B 1 282 ? 0.193 8.664 -4.215 1 96.94 282 THR B N 1
ATOM 4709 C CA . THR B 1 282 ? -0.805 7.621 -4.414 1 96.94 282 THR B CA 1
ATOM 4710 C C . THR B 1 282 ? -1.88 7.688 -3.332 1 96.94 282 THR B C 1
ATOM 4712 O O . THR B 1 282 ? -1.662 8.273 -2.268 1 96.94 282 THR B O 1
ATOM 4715 N N . PRO B 1 283 ? -3.086 7.074 -3.604 1 97.38 283 PRO B N 1
ATOM 4716 C CA . PRO B 1 283 ? -4.117 7.023 -2.564 1 97.38 283 PRO B CA 1
ATOM 4717 C C . PRO B 1 283 ? -3.631 6.352 -1.282 1 97.38 283 PRO B C 1
ATOM 4719 O O . PRO B 1 283 ? -3.998 6.773 -0.183 1 97.38 283 PRO B O 1
ATOM 4722 N N . TYR B 1 284 ? -2.811 5.316 -1.392 1 97.88 284 TYR B N 1
ATOM 4723 C CA . TYR B 1 284 ? -2.244 4.676 -0.211 1 97.88 284 TYR B CA 1
ATOM 4724 C C . TYR B 1 284 ? -1.451 5.672 0.625 1 97.88 284 TYR B C 1
ATOM 4726 O O . TYR B 1 284 ? -1.632 5.754 1.843 1 97.88 284 TYR B O 1
ATOM 4734 N N . ASP B 1 285 ? -0.564 6.426 -0.011 1 97.88 285 ASP B N 1
ATOM 4735 C CA . ASP B 1 285 ? 0.264 7.406 0.685 1 97.88 285 ASP B CA 1
ATOM 4736 C C . ASP B 1 285 ? -0.588 8.531 1.265 1 97.88 285 ASP B C 1
ATOM 4738 O O . ASP B 1 285 ? -0.276 9.07 2.33 1 97.88 285 ASP B O 1
ATOM 4742 N N . ARG B 1 286 ? -1.608 8.945 0.559 1 98.06 286 ARG B N 1
ATOM 4743 C CA . ARG B 1 286 ? -2.504 9.984 1.066 1 98.06 286 ARG B CA 1
ATOM 4744 C C . ARG B 1 286 ? -3.17 9.539 2.365 1 98.06 286 ARG B C 1
ATOM 4746 O O . ARG B 1 286 ? -3.244 10.312 3.324 1 98.06 286 ARG B O 1
ATOM 4753 N N . VAL B 1 287 ? -3.65 8.305 2.354 1 98.44 287 VAL B N 1
ATOM 4754 C CA . VAL B 1 287 ? -4.32 7.773 3.535 1 98.44 287 VAL B CA 1
ATOM 4755 C C . VAL B 1 287 ? -3.332 7.691 4.695 1 98.44 287 VAL B C 1
ATOM 4757 O O . VAL B 1 287 ? -3.627 8.148 5.805 1 98.44 287 VAL B O 1
ATOM 4760 N N . LEU B 1 288 ? -2.178 7.102 4.445 1 98.31 288 LEU B N 1
ATOM 4761 C CA . LEU B 1 288 ? -1.175 6.938 5.492 1 98.31 288 LEU B CA 1
ATOM 4762 C C . LEU B 1 288 ? -0.747 8.289 6.051 1 98.31 288 LEU B C 1
ATOM 4764 O O . LEU B 1 288 ? -0.68 8.469 7.27 1 98.31 288 LEU B O 1
ATOM 4768 N N . ALA B 1 289 ? -0.446 9.242 5.176 1 98.12 289 ALA B N 1
ATOM 4769 C CA . ALA B 1 289 ? -0.037 10.586 5.582 1 98.12 289 ALA B CA 1
ATOM 4770 C C . ALA B 1 289 ? -1.112 11.25 6.438 1 98.12 289 ALA B C 1
ATOM 4772 O O . ALA B 1 289 ? -0.807 11.867 7.457 1 98.12 289 ALA B O 1
ATOM 4773 N N . THR B 1 290 ? -2.352 11.148 6.023 1 98.31 290 THR B N 1
ATOM 4774 C CA . THR B 1 290 ? -3.473 11.734 6.754 1 98.31 290 THR B CA 1
ATOM 4775 C C . THR B 1 290 ? -3.58 11.133 8.156 1 98.31 290 THR B C 1
ATOM 4777 O O . THR B 1 290 ? -3.75 11.859 9.133 1 98.31 290 THR B O 1
ATOM 4780 N N . ARG B 1 291 ? -3.467 9.852 8.234 1 98.69 291 ARG B N 1
ATOM 4781 C CA . ARG B 1 291 ? -3.559 9.18 9.523 1 98.69 291 ARG B CA 1
ATOM 4782 C C . ARG B 1 291 ? -2.395 9.562 10.43 1 98.69 291 ARG B C 1
ATOM 4784 O O . ARG B 1 291 ? -2.576 9.758 11.633 1 98.69 291 ARG B O 1
ATOM 4791 N N . PHE B 1 292 ? -1.176 9.664 9.891 1 98.75 292 PHE B N 1
ATOM 4792 C CA . PHE B 1 292 ? -0.015 10.094 10.656 1 98.75 292 PHE B CA 1
ATOM 4793 C C . PHE B 1 292 ? -0.231 11.492 11.227 1 98.75 292 PHE B C 1
ATOM 4795 O O . PHE B 1 292 ? 0.025 11.734 12.406 1 98.75 292 PHE B O 1
ATOM 4802 N N . GLY B 1 293 ? -0.695 12.383 10.352 1 98.56 293 GLY B N 1
ATOM 4803 C CA . GLY B 1 293 ? -0.949 13.742 10.812 1 98.56 293 GLY B CA 1
ATOM 4804 C C . GLY B 1 293 ? -1.981 13.805 11.922 1 98.56 293 GLY B C 1
ATOM 4805 O O . GLY B 1 293 ? -1.801 14.531 12.906 1 98.56 293 GLY B O 1
ATOM 4806 N N . LEU B 1 294 ? -3.066 13.07 11.742 1 98.5 294 LEU B N 1
ATOM 4807 C CA . LEU B 1 294 ? -4.125 13.016 12.75 1 98.5 294 LEU B CA 1
ATOM 4808 C C . LEU B 1 294 ? -3.574 12.57 14.094 1 98.5 294 LEU B C 1
ATOM 4810 O O . LEU B 1 294 ? -3.773 13.242 15.109 1 98.5 294 LEU B O 1
ATOM 4814 N N . HIS B 1 295 ? -2.867 11.492 14.109 1 98.69 295 HIS B N 1
ATOM 4815 C CA . HIS B 1 295 ? -2.396 10.906 15.359 1 98.69 295 HIS B CA 1
ATOM 4816 C C . HIS B 1 295 ? -1.273 11.734 15.969 1 98.69 295 HIS B C 1
ATOM 4818 O O . HIS B 1 295 ? -1.113 11.773 17.188 1 98.69 295 HIS B O 1
ATOM 4824 N N . ALA B 1 296 ? -0.474 12.383 15.109 1 98.75 296 ALA B N 1
ATOM 4825 C CA . ALA B 1 296 ? 0.542 13.289 15.633 1 98.75 296 ALA B CA 1
ATOM 4826 C C . ALA B 1 296 ? -0.098 14.445 16.406 1 98.75 296 ALA B C 1
ATOM 4828 O O . ALA B 1 296 ? 0.339 14.773 17.516 1 98.75 296 ALA B O 1
ATOM 4829 N N . ALA B 1 297 ? -1.116 15.055 15.836 1 98.25 297 ALA B N 1
ATOM 4830 C CA . ALA B 1 297 ? -1.833 16.141 16.5 1 98.25 297 ALA B CA 1
ATOM 4831 C C . ALA B 1 297 ? -2.467 15.672 17.797 1 98.25 297 ALA B C 1
ATOM 4833 O O . ALA B 1 297 ? -2.406 16.359 18.812 1 98.25 297 ALA B O 1
ATOM 4834 N N . GLU B 1 298 ? -3.064 14.516 17.766 1 97.88 298 GLU B N 1
ATOM 4835 C CA . GLU B 1 298 ? -3.672 13.945 18.969 1 97.88 298 GLU B CA 1
ATOM 4836 C C . GLU B 1 298 ? -2.623 13.68 20.031 1 97.88 298 GLU B C 1
ATOM 4838 O O . GLU B 1 298 ? -2.877 13.891 21.219 1 97.88 298 GLU B O 1
ATOM 4843 N N . ALA B 1 299 ? -1.505 13.164 19.625 1 98.44 299 ALA B N 1
ATOM 4844 C CA . ALA B 1 299 ? -0.42 12.891 20.562 1 98.44 299 ALA B CA 1
ATOM 4845 C C . ALA B 1 299 ? 0.047 14.18 21.25 1 98.44 299 ALA B C 1
ATOM 4847 O O . ALA B 1 299 ? 0.326 14.188 22.438 1 98.44 299 ALA B O 1
ATOM 4848 N N . VAL B 1 300 ? 0.191 15.25 20.484 1 98.12 300 VAL B N 1
ATOM 4849 C CA . VAL B 1 300 ? 0.57 16.547 21.031 1 98.12 300 VAL B CA 1
ATOM 4850 C C . VAL B 1 300 ? -0.434 16.969 22.109 1 98.12 300 VAL B C 1
ATOM 4852 O O . VAL B 1 300 ? -0.046 17.359 23.203 1 98.12 300 VAL B O 1
ATOM 4855 N N . HIS B 1 301 ? -1.676 16.859 21.828 1 96.69 301 HIS B N 1
ATOM 4856 C CA . HIS B 1 301 ? -2.725 17.266 22.75 1 96.69 301 HIS B CA 1
ATOM 4857 C C . HIS B 1 301 ? -2.74 16.391 23.984 1 96.69 301 HIS B C 1
ATOM 4859 O O . HIS B 1 301 ? -3.086 16.844 25.078 1 96.69 301 HIS B O 1
ATOM 4865 N N . ALA B 1 302 ? -2.383 15.172 23.812 1 96.81 302 ALA B N 1
ATOM 4866 C CA . ALA B 1 302 ? -2.35 14.227 24.922 1 96.81 302 ALA B CA 1
ATOM 4867 C C . ALA B 1 302 ? -1.048 14.344 25.719 1 96.81 302 ALA B C 1
ATOM 4869 O O . ALA B 1 302 ? -0.846 13.641 26.703 1 96.81 302 ALA B O 1
ATOM 4870 N N . GLY B 1 303 ? -0.127 15.156 25.281 1 97.56 303 GLY B N 1
ATOM 4871 C CA . GLY B 1 303 ? 1.135 15.367 25.969 1 97.56 303 GLY B CA 1
ATOM 4872 C C . GLY B 1 303 ? 2.109 14.219 25.797 1 97.56 303 GLY B C 1
ATOM 4873 O O . GLY B 1 303 ? 2.932 13.961 26.688 1 97.56 303 GLY B O 1
ATOM 4874 N N . GLN B 1 304 ? 1.949 13.484 24.75 1 98.12 304 GLN B N 1
ATOM 4875 C CA . GLN B 1 304 ? 2.828 12.352 24.5 1 98.12 304 GLN B CA 1
ATOM 4876 C C . GLN B 1 304 ? 4.059 12.781 23.703 1 98.12 304 GLN B C 1
ATOM 4878 O O . GLN B 1 304 ? 4.281 12.312 22.578 1 98.12 304 GLN B O 1
ATOM 4883 N N . PHE B 1 305 ? 4.914 13.555 24.359 1 98.44 305 PHE B N 1
ATOM 4884 C CA . PHE B 1 305 ? 6.086 14.133 23.719 1 98.44 305 PHE B CA 1
ATOM 4885 C C . PHE B 1 305 ? 7.242 13.141 23.703 1 98.44 305 PHE B C 1
ATOM 4887 O O . PHE B 1 305 ? 7.254 12.18 24.484 1 98.44 305 PHE B O 1
ATOM 4894 N N . GLY B 1 306 ? 8.203 13.336 22.797 1 98.44 306 GLY B N 1
ATOM 4895 C CA . GLY B 1 306 ? 9.336 12.438 22.641 1 98.44 306 GLY B CA 1
ATOM 4896 C C . GLY B 1 306 ? 8.992 11.172 21.875 1 98.44 306 GLY B C 1
ATOM 4897 O O . GLY B 1 306 ? 9.734 10.188 21.938 1 98.44 306 GLY B O 1
ATOM 4898 N N . GLN B 1 307 ? 7.848 11.203 21.203 1 98.75 307 GLN B N 1
ATOM 4899 C CA . GLN B 1 307 ? 7.336 10.039 20.484 1 98.75 307 GLN B CA 1
ATOM 4900 C C . GLN B 1 307 ? 7.266 10.312 18.984 1 98.75 307 GLN B C 1
ATOM 4902 O O . GLN B 1 307 ? 7.355 11.461 18.562 1 98.75 307 GLN B O 1
ATOM 4907 N N . MET B 1 308 ? 7.227 9.281 18.219 1 98.75 308 MET B N 1
ATOM 4908 C CA . MET B 1 308 ? 6.988 9.273 16.781 1 98.75 308 MET B CA 1
ATOM 4909 C C . MET B 1 308 ? 5.77 8.422 16.438 1 98.75 308 MET B C 1
ATOM 4911 O O . MET B 1 308 ? 5.57 7.352 17.016 1 98.75 308 MET B O 1
ATOM 4915 N N . VAL B 1 309 ? 4.949 8.938 15.586 1 98.81 309 VAL B N 1
ATOM 4916 C CA . VAL B 1 309 ? 3.863 8.094 15.094 1 98.81 309 VAL B CA 1
ATOM 4917 C C . VAL B 1 309 ? 4.43 6.996 14.203 1 98.81 309 VAL B C 1
ATOM 4919 O O . VAL B 1 309 ? 5.398 7.215 13.469 1 98.81 309 VAL B O 1
ATOM 4922 N N . ALA B 1 310 ? 3.852 5.836 14.242 1 98.75 310 ALA B N 1
ATOM 4923 C CA . ALA B 1 310 ? 4.344 4.668 13.516 1 98.75 310 ALA B CA 1
ATOM 4924 C C . ALA B 1 310 ? 3.193 3.77 13.078 1 98.75 310 ALA B C 1
ATOM 4926 O O . ALA B 1 310 ? 2.209 3.611 13.805 1 98.75 310 ALA B O 1
ATOM 4927 N N . LEU B 1 311 ? 3.354 3.225 11.867 1 98.44 311 LEU B N 1
ATOM 4928 C CA . LEU B 1 311 ? 2.4 2.225 11.391 1 98.44 311 LEU B CA 1
ATOM 4929 C C . LEU B 1 311 ? 2.836 0.822 11.812 1 98.44 311 LEU B C 1
ATOM 4931 O O . LEU B 1 311 ? 3.967 0.413 11.539 1 98.44 311 LEU B O 1
ATOM 4935 N N . HIS B 1 312 ? 2.064 0.07 12.469 1 97.5 312 HIS B N 1
ATOM 4936 C CA . HIS B 1 312 ? 2.217 -1.352 12.758 1 97.5 312 HIS B CA 1
ATOM 4937 C C . HIS B 1 312 ? 0.979 -2.135 12.328 1 97.5 312 HIS B C 1
ATOM 4939 O O . HIS B 1 312 ? -0.063 -2.064 12.984 1 97.5 312 HIS B O 1
ATOM 4945 N N . GLY B 1 313 ? 1.19 -2.988 11.258 1 94.69 313 GLY B N 1
ATOM 4946 C CA . GLY B 1 313 ? -0.006 -3.561 10.656 1 94.69 313 GLY B CA 1
ATOM 4947 C C . GLY B 1 313 ? -0.945 -2.516 10.086 1 94.69 313 GLY B C 1
ATOM 4948 O O . GLY B 1 313 ? -0.585 -1.795 9.156 1 94.69 313 GLY B O 1
ATOM 4949 N N . SER B 1 314 ? -2.125 -2.432 10.695 1 93.25 314 SER B N 1
ATOM 4950 C CA . SER B 1 314 ? -3.086 -1.435 10.242 1 93.25 314 SER B CA 1
ATOM 4951 C C . SER B 1 314 ? -3.328 -0.368 11.305 1 93.25 314 SER B C 1
ATOM 4953 O O . SER B 1 314 ? -4.203 0.485 11.141 1 93.25 314 SER B O 1
ATOM 4955 N N . THR B 1 315 ? -2.545 -0.372 12.305 1 96.25 315 THR B N 1
ATOM 4956 C CA . THR B 1 315 ? -2.764 0.532 13.43 1 96.25 315 THR B CA 1
ATOM 4957 C C . THR B 1 315 ? -1.656 1.578 13.508 1 96.25 315 THR B C 1
ATOM 4959 O O . THR B 1 315 ? -0.497 1.285 13.211 1 96.25 315 THR B O 1
ATOM 4962 N N . ILE B 1 316 ? -2.059 2.742 13.859 1 98.25 316 ILE B N 1
ATOM 4963 C CA . ILE B 1 316 ? -1.072 3.779 14.141 1 98.25 316 ILE B CA 1
ATOM 4964 C C . ILE B 1 316 ? -0.75 3.797 15.633 1 98.25 316 ILE B C 1
ATOM 4966 O O . ILE B 1 316 ? -1.653 3.885 16.469 1 98.25 316 ILE B O 1
ATOM 4970 N N . GLU B 1 317 ? 0.493 3.658 15.938 1 98.19 317 GLU B N 1
ATOM 4971 C CA . GLU B 1 317 ? 0.972 3.654 17.312 1 98.19 317 GLU B CA 1
ATOM 4972 C C . GLU B 1 317 ? 2.037 4.727 17.531 1 98.19 317 GLU B C 1
ATOM 4974 O O . GLU B 1 317 ? 2.457 5.395 16.594 1 98.19 317 GLU B O 1
ATOM 4979 N N . LEU B 1 318 ? 2.346 4.949 18.828 1 98.69 318 LEU B N 1
ATOM 4980 C CA . LEU B 1 318 ? 3.451 5.824 19.188 1 98.69 318 LEU B CA 1
ATOM 4981 C C . LEU B 1 318 ? 4.672 5.016 19.609 1 98.69 318 LEU B C 1
ATOM 4983 O O . LEU B 1 318 ? 4.539 4.023 20.344 1 98.69 318 LEU B O 1
ATOM 4987 N N . VAL B 1 319 ? 5.793 5.395 19.125 1 98.75 319 VAL B N 1
ATOM 4988 C CA . VAL B 1 319 ? 7.051 4.773 19.531 1 98.75 319 VAL B CA 1
ATOM 4989 C C . VAL B 1 319 ? 8.055 5.852 19.938 1 98.75 319 VAL B C 1
ATOM 4991 O O . VAL B 1 319 ? 8.016 6.973 19.422 1 98.75 319 VAL B O 1
ATOM 4994 N N . PRO B 1 320 ? 8.961 5.559 20.828 1 98.62 320 PRO B N 1
ATOM 4995 C CA . PRO B 1 320 ? 9.938 6.578 21.219 1 98.62 320 PRO B CA 1
ATOM 4996 C C . PRO B 1 320 ? 10.828 7.012 20.047 1 98.62 320 PRO B C 1
ATOM 4998 O O . PRO B 1 320 ? 11.344 6.168 19.312 1 98.62 320 PRO B O 1
ATOM 5001 N N . LEU B 1 321 ? 11.031 8.359 19.906 1 98.25 321 LEU B N 1
ATOM 5002 C CA . LEU B 1 321 ? 11.922 8.906 18.891 1 98.25 321 LEU B CA 1
ATOM 5003 C C . LEU B 1 321 ? 13.32 8.32 19.016 1 98.25 321 LEU B C 1
ATOM 5005 O O . LEU B 1 321 ? 13.969 8.016 18.016 1 98.25 321 LEU B O 1
ATOM 5009 N N . SER B 1 322 ? 13.75 8.141 20.203 1 97.31 322 SER B N 1
ATOM 5010 C CA . SER B 1 3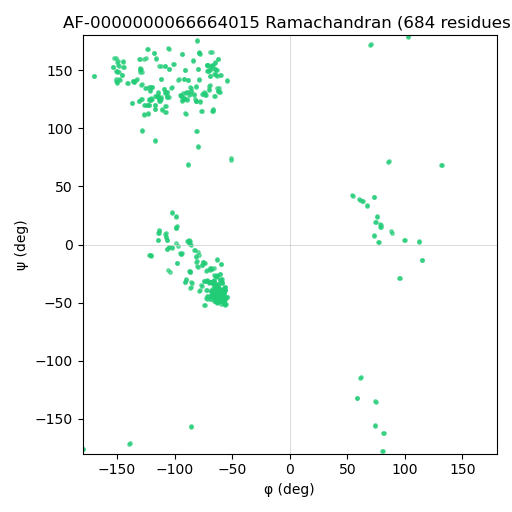22 ? 15.086 7.633 20.484 1 97.31 322 SER B CA 1
ATOM 5011 C C . SER B 1 322 ? 15.273 6.223 19.938 1 97.31 322 SER B C 1
ATOM 5013 O O . SER B 1 322 ? 16.359 5.871 19.453 1 97.31 322 SER B O 1
ATOM 5015 N N . GLU B 1 323 ? 14.258 5.441 19.938 1 97.56 323 GLU B N 1
ATOM 5016 C CA . GLU B 1 323 ? 14.312 4.078 19.422 1 97.56 323 GLU B CA 1
ATOM 5017 C C . GLU B 1 323 ? 14.25 4.062 17.906 1 97.56 323 GLU B C 1
ATOM 5019 O O . GLU B 1 323 ? 14.961 3.299 17.25 1 97.56 323 GLU B O 1
ATOM 5024 N N . ALA B 1 324 ? 13.438 4.902 17.359 1 96.62 324 ALA B N 1
ATOM 5025 C CA . ALA B 1 324 ? 13.195 4.93 15.922 1 96.62 324 ALA B CA 1
ATOM 5026 C C . ALA B 1 324 ? 14.43 5.422 15.164 1 96.62 324 ALA B C 1
ATOM 5028 O O . ALA B 1 324 ? 14.594 5.133 13.977 1 96.62 324 ALA B O 1
ATOM 5029 N N . THR B 1 325 ? 15.328 6.133 15.82 1 94.75 325 THR B N 1
ATOM 5030 C CA . THR B 1 325 ? 16.453 6.754 15.125 1 94.75 325 THR B CA 1
ATOM 5031 C C . THR B 1 325 ? 17.75 6.027 15.453 1 94.75 325 THR B C 1
ATOM 5033 O O . THR B 1 325 ? 18.844 6.504 15.109 1 94.75 325 THR B O 1
ATOM 5036 N N . LYS B 1 326 ? 17.688 4.922 16.094 1 94.19 326 LYS B N 1
ATOM 5037 C CA . LYS B 1 326 ? 18.875 4.172 16.5 1 94.19 326 LYS B CA 1
ATOM 5038 C C . LYS B 1 326 ? 19.547 3.521 15.305 1 94.19 326 LYS B C 1
ATOM 5040 O O . LYS B 1 326 ? 20.781 3.414 15.266 1 94.19 326 LYS B O 1
ATOM 5045 N N . GLN B 1 327 ? 18.766 3.037 14.43 1 94 327 GLN B N 1
ATOM 5046 C CA . GLN B 1 327 ? 19.312 2.352 13.266 1 94 327 GLN B CA 1
ATOM 5047 C C . GLN B 1 327 ? 18.391 2.498 12.062 1 94 327 GLN B C 1
ATOM 5049 O O . GLN B 1 327 ? 17.203 2.775 12.211 1 94 327 GLN B O 1
ATOM 5054 N N . LEU B 1 328 ? 19 2.336 10.922 1 94.31 328 LEU B N 1
ATOM 5055 C CA . LEU B 1 328 ? 18.219 2.367 9.688 1 94.31 328 LEU B CA 1
ATOM 5056 C C . LEU B 1 328 ? 17.5 1.046 9.477 1 94.31 328 LEU B C 1
ATOM 5058 O O . LEU B 1 328 ? 18.031 -0.024 9.758 1 94.31 328 LEU B O 1
ATOM 5062 N N . LYS B 1 329 ? 16.344 1.152 8.992 1 96.38 329 LYS B N 1
ATOM 5063 C CA . LYS B 1 329 ? 15.586 -0.031 8.586 1 96.38 329 LYS B CA 1
ATOM 5064 C C . LYS B 1 329 ? 16.031 -0.52 7.211 1 96.38 329 LYS B C 1
ATOM 5066 O O . LYS B 1 329 ? 15.562 -0.014 6.188 1 96.38 329 LYS B O 1
ATOM 5071 N N . ARG B 1 330 ? 16.859 -1.456 7.18 1 96.56 330 ARG B N 1
ATOM 5072 C CA . ARG B 1 330 ? 17.359 -2.041 5.938 1 96.56 330 ARG B CA 1
ATOM 5073 C C . ARG B 1 330 ? 16.531 -3.26 5.539 1 96.56 330 ARG B C 1
ATOM 5075 O O . ARG B 1 330 ? 15.742 -3.77 6.336 1 96.56 330 ARG B O 1
ATOM 5082 N N . VAL B 1 331 ? 16.672 -3.68 4.258 1 97.19 331 VAL B N 1
ATOM 5083 C CA . VAL B 1 331 ? 15.961 -4.867 3.785 1 97.19 331 VAL B CA 1
ATOM 5084 C C . VAL B 1 331 ? 16.5 -6.105 4.492 1 97.19 331 VAL B C 1
ATOM 5086 O O . VAL B 1 331 ? 17.688 -6.426 4.375 1 97.19 331 VAL B O 1
ATOM 5089 N N . PRO B 1 332 ? 15.664 -6.75 5.254 1 96.69 332 PRO B N 1
ATOM 5090 C CA . PRO B 1 332 ? 16.141 -7.98 5.887 1 96.69 332 PRO B CA 1
ATOM 5091 C C . PRO B 1 332 ? 16.469 -9.07 4.871 1 96.69 332 PRO B C 1
ATOM 5093 O O . PRO B 1 332 ? 15.906 -9.094 3.775 1 96.69 332 PRO B O 1
ATOM 5096 N N . SER B 1 333 ? 17.328 -9.984 5.27 1 96.69 333 SER B N 1
ATOM 5097 C CA . SER B 1 333 ? 17.766 -11.055 4.383 1 96.69 333 SER B CA 1
ATOM 5098 C C . SER B 1 333 ? 16.594 -11.898 3.898 1 96.69 333 SER B C 1
ATOM 5100 O O . SER B 1 333 ? 16.562 -12.32 2.738 1 96.69 333 SER B O 1
ATOM 5102 N N . GLU B 1 334 ? 15.664 -12.172 4.742 1 95.75 334 GLU B N 1
ATOM 5103 C CA . GLU B 1 334 ? 14.508 -12.992 4.383 1 95.75 334 GLU B CA 1
ATOM 5104 C C . GLU B 1 334 ? 13.688 -12.336 3.277 1 95.75 334 GLU B C 1
ATOM 5106 O O . GLU B 1 334 ? 13.195 -13.016 2.379 1 95.75 334 GLU B O 1
ATOM 5111 N N . ARG B 1 335 ? 13.516 -11.055 3.414 1 96.06 335 ARG B N 1
ATOM 5112 C CA . ARG B 1 335 ? 12.773 -10.312 2.4 1 96.06 335 ARG B CA 1
ATOM 5113 C C . ARG B 1 335 ? 13.508 -10.328 1.064 1 96.06 335 ARG B C 1
ATOM 5115 O O . ARG B 1 335 ? 12.891 -10.453 0.007 1 96.06 335 ARG B O 1
ATOM 5122 N N . TYR B 1 336 ? 14.797 -10.156 1.078 1 97.19 336 TYR B N 1
ATOM 5123 C CA . TYR B 1 336 ? 15.578 -10.211 -0.153 1 97.19 336 TYR B CA 1
ATOM 5124 C C . TYR B 1 336 ? 15.516 -11.602 -0.776 1 97.19 336 TYR B C 1
ATOM 5126 O O . TYR B 1 336 ? 15.477 -11.734 -2.002 1 97.19 336 TYR B O 1
ATOM 5134 N N . GLN B 1 337 ? 15.5 -12.602 0.018 1 96.06 337 GLN B N 1
ATOM 5135 C CA . GLN B 1 337 ? 15.422 -13.977 -0.46 1 96.06 337 GLN B CA 1
ATOM 5136 C C . GLN B 1 337 ? 14.109 -14.234 -1.195 1 96.06 337 GLN B C 1
ATOM 5138 O O . GLN B 1 337 ? 14.07 -15 -2.156 1 96.06 337 GLN B O 1
ATOM 5143 N N . GLU B 1 338 ? 13.062 -13.625 -0.783 1 96 338 GLU B N 1
ATOM 5144 C CA . GLU B 1 338 ? 11.805 -13.719 -1.522 1 96 338 GLU B CA 1
ATOM 5145 C C . GLU B 1 338 ? 11.977 -13.242 -2.963 1 96 338 GLU B C 1
ATOM 5147 O O . GLU B 1 338 ? 11.469 -13.867 -3.893 1 96 338 GLU B O 1
ATOM 5152 N N . ALA B 1 339 ? 12.633 -12.086 -3.061 1 95.31 339 ALA B N 1
ATOM 5153 C CA . ALA B 1 339 ? 12.883 -11.555 -4.398 1 95.31 339 ALA B CA 1
ATOM 5154 C C . ALA B 1 339 ? 13.789 -12.492 -5.199 1 95.31 339 ALA B C 1
ATOM 5156 O O . ALA B 1 339 ? 13.555 -12.711 -6.391 1 95.31 339 ALA B O 1
ATOM 5157 N N . GLU B 1 340 ? 14.758 -13.039 -4.555 1 94.5 340 GLU B N 1
ATOM 5158 C CA . GLU B 1 340 ? 15.742 -13.914 -5.188 1 94.5 340 GLU B CA 1
ATOM 5159 C C . GLU B 1 340 ? 15.078 -15.141 -5.801 1 94.5 340 GLU B C 1
ATOM 5161 O O . GLU B 1 340 ? 15.555 -15.68 -6.805 1 94.5 340 GLU B O 1
ATOM 5166 N N . ALA B 1 341 ? 14.023 -15.539 -5.215 1 92.94 341 ALA B N 1
ATOM 5167 C CA . ALA B 1 341 ? 13.297 -16.719 -5.695 1 92.94 341 ALA B CA 1
ATOM 5168 C C . ALA B 1 341 ? 12.828 -16.516 -7.133 1 92.94 341 ALA B C 1
ATOM 5170 O O . ALA B 1 341 ? 12.547 -17.5 -7.836 1 92.94 341 ALA B O 1
ATOM 5171 N N . PHE B 1 342 ? 12.812 -15.336 -7.59 1 92.44 342 PHE B N 1
ATOM 5172 C CA . PHE B 1 342 ? 12.25 -15.055 -8.906 1 92.44 342 PHE B CA 1
ATOM 5173 C C . PHE B 1 342 ? 13.336 -14.562 -9.859 1 92.44 342 PHE B C 1
ATOM 5175 O O . PHE B 1 342 ? 13.039 -14.141 -10.984 1 92.44 342 PHE B O 1
ATOM 5182 N N . PHE B 1 343 ? 14.57 -14.547 -9.367 1 90.88 343 PHE B N 1
ATOM 5183 C CA . PHE B 1 343 ? 15.656 -14.117 -10.242 1 90.88 343 PHE B CA 1
ATOM 5184 C C . PHE B 1 343 ? 15.867 -15.109 -11.375 1 90.88 343 PHE B C 1
ATOM 5186 O O . PHE B 1 343 ? 15.57 -16.297 -11.227 1 90.88 343 PHE B O 1
ATOM 5193 N N . GLY B 1 344 ? 16.438 -14.625 -12.57 1 83.25 344 GLY B N 1
ATOM 5194 C CA . GLY B 1 344 ? 16.828 -15.492 -13.672 1 83.25 344 GLY B CA 1
ATOM 5195 C C . GLY B 1 344 ? 15.969 -15.297 -14.906 1 83.25 344 GLY B C 1
ATOM 5196 O O . GLY B 1 344 ? 14.93 -14.641 -14.852 1 83.25 344 GLY B O 1
#

Foldseek 3Di:
DEEEEEEEDDWFALQLLLVLLLQCQQCVPPVYWYKYQAAGVVSLLVVPIDTDHNDPVSVVSLFAGTDPRHHDDDAPVVLVVSLVSNVVSCVVVVHQEYEYEYALVRLVSQLVNVVVPGFYEYEHADLQQWFPPFPGHFRVVLLLVQLLVVLLVVVVVQQVALEEEEEEGEHQPACVSQLSSCVSNLAQEEFTLVDAAALVVVLVLSVVCVVVPGRYHYYYYYLNHHHDPPRPDHDDFQDADPRRHGDRPCPRVSSQVVSCVVNVGHYHYHYCPCVSRTGTGDPVSSVVSSVQSNVSSVCVVVSVGQWYWHHDPHDIDTDGSVVRNPGIRHQDPVSSVVSVVSHD/DEEEEEEEDDWFFLQLLLVLLLQCQQCVPPVYWYKYQAAGVVSLLVVPIDTDHNDPVSVVSLFAGTDPRHHDDDAPVVLVVSLVSNVVSCVVVVHQEYEYEYALVRLVSQLVNVVVPGFYEYEHADLQQWFPPFPGHFRVVLLLVQLLVVLLVVVVVQQVALEEEEEEGEHQPACVSQLSSCVSNLAQEEFTLVDAAALVVVLVLSVVCVVVPGRYHYYYYYLNHHHDPPRPDHDDFQDADPRRHGDRPCPRVSSQVVSCVVNVGHYHYHYCPCVSRTGTGDPVSSVVSSVQSNVSSVCVVVSVGQWYWHHDPHDIDTDGSVVRNPGIRHQDPVSSVVSVVSHD

Secondary structure (DSSP, 8-state):
-EEEEEE-SS--TTHHHHHHHHHHHHHHHH--EEEEETTTHHHHHHT-EEEE-SSHHHHTTTT--S-TT------HHHHHHTHHHHHHHHHHTT--EEEEEESHHHHHHHHHHHHTT--BEEEEB-SS--BTTSS--BTHHHHHHHHHHHHHHHHHHHTTS-EEEEEEE--SS--HHHHHHHHHHT-SEEE-TTS-B-HHHHHHHHHHHHHTT--EEEEEEETT--B-GGGS-------B-TTSPBPP--HHHHHHHHHHHHH-S-EEEEE-GGGGG-SPPPHHHHHHHHHHHHHHHHHHHTT-TTEEEEEETTEEEEEEHHHHTSSB-PPPHHHHHHHHTT--/-EEEEEE-SS--TTHHHHHHHHHHHHHHHH--EEEEETTTHHHHHHT-EEEE-SSHHHHTTTT--S-TT------HHHHHHTHHHHHHHHHHTT--EEEEEESHHHHHHHHHHHHTT--BEEEEB-SS--BTTSS--BTHHHHHHHHHHHHHHHHHHHTTS-EEEEEEE--SS--HHHHHHHHHHT-SEEE-TTS-B-HHHHHHHHHHHHHTT--EEEEEEETT--B-GGGS-------B-TTSPBPP--HHHHHHHHHHHHH-S-EEEEE-GGGGG-SPPPHHHHHHHHHHHHHHHHHHHTT-TTEEEEEETTEEEEEEHHHHTSSB-PPPHHHHHHHHTT--

Nearest PDB structures (foldseek):
  3f5m-assembly1_A  TM=8.856E-01  e=4.522E-30  Trypanosoma brucei
  3f5m-assembly1_B  TM=8.770E-01  e=2.070E-30  Trypanosoma brucei
  6qu3-assembly1_A  TM=8.585E-01  e=4.890E-31  Trypanosoma brucei brucei
  3f5m-assembly1_D  TM=8.764E-01  e=7.769E-30  Trypanosoma brucei
  6qu5-assembly1_C  TM=8.670E-01  e=1.335E-29  Trypanosoma brucei brucei

Organism: Nocardia brasiliensis (strain ATCC 700358 / HUJEG-1) (NCBI:txid1133849)

pLDDT: mean 92.32, std 7.78, range [57.28, 98.81]

Sequence (688 aa):
MRIGVLTGGGDCPGLNAVIRAVVRTANGRYGDAIVGFEDGWRGLLEDRKIQIHNDDRTDRLLAKGGTILGTARTNPDVLRAGLGRIKRTLDDNGIDALIPIGGEGTLTAASWLSDEGVPVVGVPKTIDNDIDCTDVTFGHDTALSIASEAIDRLHTTAESHQRVMLVEVMGRHAGWIAVNAGMAAGAHLTLVPEVPFDVDQVCTMIKRRFQRGDKHFICVVAEGSHPAEDSGFTLRAGGIDEFGHERFTGVAQQLGAEIERRIGKEVRTTVLGHVQRGGSPTPYDRVLATRFGLHAAEAVHAGQFGQMVALHGSTIELVPLSEATKQLKRVPSERYQEAEAFFGMRIGVLTGGGDCPGLNAVIRAVVRTANGRYGDAIVGFEDGWRGLLEDRKIQIHNDDRTDRLLAKGGTILGTARTNPDVLRAGLGRIKRTLDDNGIDALIPIGGEGTLTAASWLSDEGVPVVGVPKTIDNDIDCTDVTFGHDTALSIASEAIDRLHTTAESHQRVMLVEVMGRHAGWIAVNAGMAAGAHLTLVPEVPFDVDQVCTMIKRRFQRGDKHFICVVAEGSHPAEDSGFTLRAGGIDEFGHERFTGVAQQLGAEIERRIGKEVRTTVLGHVQRGGSPTPYDRVLATRFGLHAAEAVHAGQFGQMVALHGSTIELVPLSEATKQLKRVPSERYQEAEAFFG